Protein AF-A0A2V9KVQ4-F1 (afdb_monomer)

Nearest PDB structures (foldseek):
  5ls9-assembly1_F-2  TM=2.885E-01  e=6.678E+00  Archaeoglobus fulgidus

Secondary structure (DSSP, 8-state):
--SSHHHHT-----SHHHHHHHHHHHHHHHHHHHT--HHHHHHHHHHHHHHHHHHHHHH-HHHHHHHHHHHHHHSPPBP-GGGTT--B-GGGGGHHHHHHHHHHTHHHHTT---HHHHHHHHHHHHHHTTHHHHHHHHHHHHHHHHHHHHHHHHHHHHHHHHHHHH--SS--HHHHHHHHHHHHHHHHHHHHHHHHHHS-----------EEE-SS-EEE---GGGT-HHHHHHHHHHHHHHHHHHHHTT-HHHHT--HHHHHHHHHHHHHHHHHHHHHHHHHHT-TT-GGGS---PPP----TTSGGGS-----------PPPPPP------------------PPPPPP-----------------PPP----

Radius of gyration: 32.42 Å; Cα contacts (8 Å, |Δi|>4): 231; chains: 1; bounding box: 74×85×111 Å

Mean predicted aligned error: 16.64 Å

Solvent-accessible surface area (backbone atoms only — not comparable to full-atom values): 23474 Å² total; per-residue (Å²): 132,82,78,65,64,65,61,68,76,62,70,73,71,75,50,84,62,46,58,53,52,53,52,51,52,51,51,51,53,49,45,67,72,64,71,59,56,69,66,59,51,53,50,50,52,50,49,51,53,51,49,54,48,41,59,49,20,62,78,38,43,51,59,42,51,43,53,40,51,42,36,58,47,59,48,50,54,46,77,45,82,93,73,46,82,60,69,42,47,67,38,61,75,47,43,67,49,53,50,51,40,48,63,76,42,43,78,79,45,70,86,67,79,46,71,68,56,50,51,50,50,54,52,52,51,59,58,52,68,50,46,62,54,32,33,72,75,62,34,64,71,52,19,52,54,52,47,52,54,49,49,60,54,48,48,57,52,51,49,50,52,38,51,66,66,45,63,58,98,65,83,47,76,64,64,66,44,38,55,40,52,48,51,50,32,49,51,52,27,51,52,46,15,53,46,39,59,77,53,71,71,93,66,97,64,76,83,58,84,51,53,48,80,48,102,88,48,79,44,74,58,52,22,37,44,65,68,34,42,66,62,40,42,51,50,38,50,53,55,30,52,54,43,49,51,26,58,75,68,70,43,37,75,74,50,73,47,58,67,70,58,49,50,50,50,35,48,55,31,49,52,54,45,48,57,58,51,52,59,53,55,63,64,72,66,53,89,85,54,80,84,74,58,69,93,69,77,78,76,89,75,77,65,86,86,66,67,81,81,69,86,76,88,87,87,87,82,87,83,83,86,78,87,82,83,86,80,84,85,85,87,87,89,88,85,87,80,92,83,86,88,84,93,83,83,87,83,79,89,82,78,93,78,85,82,90,86,87,81,88,82,90,81,85,84,85,81,86,79,84,86,82,86,91,133

Foldseek 3Di:
DPPPPVVVVPPDPPDPVVVVVVVVVVVVVVCVVVVDDVVVVVVVVVVVVLVVQLVVCLVFVLSLLLCLLLQQLAAAFDDDVVLPQDTHRPSLVCVVSLVVSCVVCVVLVVPDCDPVLVVLVCVLVVLVVCLVVQCVVVNDSSSVVSVVVSVVSVVVSSSVSSCVSNDDPDDDPSNLVSLLSSLVSLLVQLVQLVVCQVPPDPDDHDDDPQWDDDVVDTHGASCTRHVHNVVNLVSLVVSLCVLVVCVVVVVVVSNVDDPVVSVVSNVSSVVSNCRRVVVVVVRVPDPPPPVPPDPPDDDDPDDPVPPPPPDDDDDDDDDDDDDDDDDDDDDDDDDDDDDDDDDDDDDDDDDDDDDDDDDDDDDDDDDDDDDDDDD

pLDDT: mean 71.39, std 21.51, range [29.73, 97.44]

Sequence (375 aa):
MKSRLIVALSQPWSGPGGFLWASALTLGALMVWLAVHPVVLLGLIACIVLGLFAMKSLRQPLLFVTVFLTALILLPPIYWKPIGETPIYVSTLLLPVGLAVLLLRLPDFHSRFDPIARGLIVFLLGTAASLPCGWWLSGAQIGNQTFLRWLMLAQSALIYFLVRGGARRQETRLEQALIPVLVVAAALSAAYGIIDFIWPVPYPHPAADEYIWLRTSIVRRAQGVFYEAGNFSNLCALFLVVAVSAILSRRERLLRMALPWLAAFAATLSVAVCRVRGCLKTYRQTPGNPLSGSARGPGRIPSPLFARTLGLPGEFASRQFGPAPCRSESGVERALGKLDHGSRPPCRPSAVLAPGNRIQNPSVYLALSPAPHHR

Structure (mmCIF, N/CA/C/O backbone):
data_AF-A0A2V9KVQ4-F1
#
_entry.id   AF-A0A2V9KVQ4-F1
#
loop_
_atom_site.group_PDB
_atom_site.id
_atom_site.type_symbol
_atom_site.label_atom_id
_atom_site.label_alt_id
_atom_site.label_comp_id
_atom_site.label_asym_id
_atom_site.label_entity_id
_atom_site.label_seq_id
_atom_site.pdbx_PDB_ins_code
_atom_site.Cartn_x
_atom_site.Cartn_y
_atom_site.Cartn_z
_atom_site.occupancy
_atom_site.B_iso_or_equiv
_atom_site.auth_seq_id
_atom_site.auth_comp_id
_atom_site.auth_asym_id
_atom_site.auth_atom_id
_atom_site.pdbx_PDB_model_num
ATOM 1 N N . MET A 1 1 ? 34.620 -16.270 54.300 1.00 49.78 1 MET A N 1
ATOM 2 C CA . MET A 1 1 ? 35.044 -15.702 52.994 1.00 49.78 1 MET A CA 1
ATOM 3 C C . MET A 1 1 ? 34.384 -16.327 51.752 1.00 49.78 1 MET A C 1
ATOM 5 O O . MET A 1 1 ? 34.446 -15.702 50.706 1.00 49.78 1 MET A O 1
ATOM 9 N N . LYS A 1 2 ? 33.687 -17.478 51.824 1.00 46.25 2 LYS A N 1
ATOM 10 C CA . LYS A 1 2 ? 33.037 -18.114 50.651 1.00 46.25 2 LYS A CA 1
ATOM 11 C C . LYS A 1 2 ? 31.621 -17.613 50.287 1.00 46.25 2 LYS A C 1
ATOM 13 O O . LYS A 1 2 ? 31.109 -18.000 49.247 1.00 46.25 2 LYS A O 1
ATOM 18 N N . SER A 1 3 ? 30.991 -16.737 51.077 1.00 44.56 3 SER A N 1
ATOM 19 C CA . SER A 1 3 ? 29.591 -16.322 50.848 1.00 44.56 3 SER A CA 1
ATOM 20 C C . SER A 1 3 ? 29.399 -15.040 50.026 1.00 44.56 3 SER A C 1
ATOM 22 O O . SER A 1 3 ? 28.280 -14.752 49.620 1.00 44.56 3 SER A O 1
ATOM 24 N N . ARG A 1 4 ? 30.461 -14.273 49.733 1.00 47.12 4 ARG A N 1
ATOM 25 C CA . ARG A 1 4 ? 30.347 -13.024 48.947 1.00 47.12 4 ARG A CA 1
ATOM 26 C C . ARG A 1 4 ? 30.557 -13.206 47.440 1.00 47.12 4 ARG A C 1
ATOM 28 O O . ARG A 1 4 ? 30.192 -12.321 46.679 1.00 47.12 4 ARG A O 1
ATOM 35 N N . LEU A 1 5 ? 31.084 -14.352 47.000 1.00 45.91 5 LEU A N 1
ATOM 36 C CA . LEU A 1 5 ? 31.395 -14.587 45.584 1.00 45.91 5 LEU A CA 1
ATOM 37 C C . LEU A 1 5 ? 30.189 -15.101 44.775 1.00 45.91 5 LEU A C 1
ATOM 39 O O . LEU A 1 5 ? 30.101 -14.852 43.581 1.00 45.91 5 LEU A O 1
ATOM 43 N N . ILE A 1 6 ? 29.220 -15.748 45.433 1.00 48.78 6 ILE A N 1
ATOM 44 C CA . ILE A 1 6 ? 28.008 -16.276 44.779 1.00 48.78 6 ILE A CA 1
ATOM 45 C C . ILE A 1 6 ? 26.962 -15.168 44.564 1.00 48.78 6 ILE A C 1
ATOM 47 O O . ILE A 1 6 ? 26.212 -15.196 43.594 1.00 48.78 6 ILE A O 1
ATOM 51 N N . VAL A 1 7 ? 26.969 -14.124 45.399 1.00 48.62 7 VAL A N 1
ATOM 52 C CA . VAL A 1 7 ? 26.054 -12.979 45.253 1.00 48.62 7 VAL A CA 1
ATOM 53 C C . VAL A 1 7 ? 26.487 -12.048 44.109 1.00 48.62 7 VAL A C 1
ATOM 55 O O . VAL A 1 7 ? 25.633 -11.477 43.433 1.00 48.62 7 VAL A O 1
ATOM 58 N N . ALA A 1 8 ? 27.789 -11.967 43.803 1.00 44.91 8 ALA A N 1
ATOM 59 C CA . ALA A 1 8 ? 28.314 -11.144 42.707 1.00 44.91 8 ALA A CA 1
ATOM 60 C C . ALA A 1 8 ? 28.016 -11.705 41.299 1.00 44.91 8 ALA A C 1
ATOM 62 O O . ALA A 1 8 ? 27.988 -10.944 40.337 1.00 44.91 8 ALA A O 1
ATOM 63 N N . LEU A 1 9 ? 27.731 -13.007 41.179 1.00 45.25 9 LEU A N 1
ATOM 64 C CA . LEU A 1 9 ? 27.369 -13.668 39.914 1.00 45.25 9 LEU A CA 1
ATOM 65 C C . LEU A 1 9 ? 25.856 -13.693 39.636 1.00 45.25 9 LEU A C 1
ATOM 67 O O . LEU A 1 9 ? 25.436 -14.172 38.588 1.00 45.25 9 LEU A O 1
ATOM 71 N N . SER A 1 10 ? 25.042 -13.159 40.554 1.00 46.28 10 SER A N 1
ATOM 72 C CA . SER A 1 10 ? 23.576 -13.108 40.431 1.00 46.28 10 SER A CA 1
ATOM 73 C C . SER A 1 10 ? 23.021 -11.716 40.113 1.00 46.28 10 SER A C 1
ATOM 75 O O . SER A 1 10 ? 21.806 -11.539 40.070 1.00 46.28 10 SER A O 1
ATOM 77 N N . GLN A 1 11 ? 23.890 -10.724 39.877 1.00 46.34 11 GLN A N 1
ATOM 78 C CA . GLN A 1 11 ? 23.467 -9.396 39.432 1.00 46.34 11 GLN A CA 1
ATOM 79 C C . GLN A 1 11 ? 22.823 -9.520 38.041 1.00 46.34 11 GLN A C 1
ATOM 81 O O . GLN A 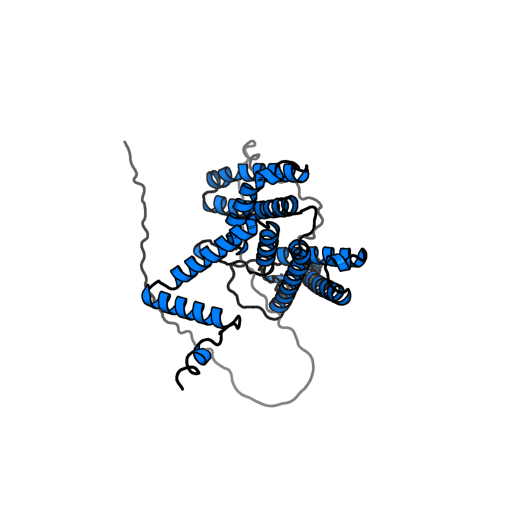1 11 ? 23.506 -9.869 37.074 1.00 46.34 11 GLN A O 1
ATOM 86 N N . PRO A 1 12 ? 21.504 -9.300 37.928 1.00 47.72 12 PRO A N 1
ATOM 87 C CA . PRO A 1 12 ? 20.777 -9.589 36.715 1.00 47.72 12 PRO A CA 1
ATOM 88 C C . PRO A 1 12 ? 21.194 -8.587 35.642 1.00 47.72 12 PRO A C 1
ATOM 90 O O . PRO A 1 12 ? 21.076 -7.374 35.805 1.00 47.72 12 PRO A O 1
ATOM 93 N N . TRP A 1 13 ? 21.630 -9.117 34.506 1.00 48.44 13 TRP A N 1
ATOM 94 C CA . TRP A 1 13 ? 21.654 -8.451 33.204 1.00 48.44 13 TRP A CA 1
ATOM 95 C C . TRP A 1 13 ? 20.207 -8.114 32.761 1.00 48.44 13 TRP A C 1
ATOM 97 O O . TRP A 1 13 ? 19.719 -8.561 31.729 1.00 48.44 13 TRP A O 1
ATOM 107 N N . SER A 1 14 ? 19.470 -7.352 33.574 1.00 49.25 14 SER A N 1
ATOM 108 C CA . SER A 1 14 ? 18.064 -6.969 33.376 1.00 49.25 14 SER A CA 1
ATOM 109 C C . SER A 1 14 ? 17.908 -5.665 32.594 1.00 49.25 14 SER A C 1
ATOM 111 O O . SER A 1 14 ? 16.848 -5.041 32.605 1.00 49.25 14 SER A O 1
ATOM 113 N N . GLY A 1 15 ? 18.946 -5.248 31.869 1.00 54.38 15 GLY A N 1
ATOM 114 C CA . GLY A 1 15 ? 18.770 -4.274 30.806 1.00 54.3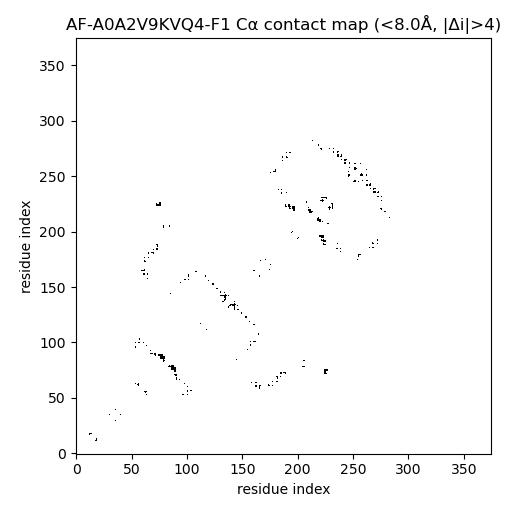8 15 GLY A CA 1
ATOM 115 C C . GLY A 1 15 ? 18.067 -4.951 29.623 1.00 54.38 15 GLY A C 1
ATOM 116 O O . GLY A 1 15 ? 18.520 -6.020 29.209 1.00 54.38 15 GLY A O 1
ATOM 117 N N . PRO A 1 16 ? 17.029 -4.354 29.006 1.00 55.62 16 PRO A N 1
ATOM 118 C CA . PRO A 1 16 ? 16.403 -4.889 27.788 1.00 55.62 16 PRO A CA 1
ATOM 119 C C . PRO A 1 16 ? 17.400 -5.143 26.635 1.00 55.62 16 PRO A C 1
ATOM 121 O O . PRO A 1 16 ? 17.091 -5.888 25.711 1.00 55.62 16 PRO A O 1
ATOM 124 N N . GLY A 1 17 ? 18.622 -4.596 26.710 1.00 55.94 17 GLY A N 1
ATOM 125 C CA . GLY A 1 17 ? 19.726 -4.913 25.803 1.00 55.94 17 GLY A CA 1
ATOM 126 C C . GLY A 1 17 ? 20.383 -6.286 26.020 1.00 55.94 17 GLY A C 1
ATOM 127 O O . GLY A 1 17 ? 20.779 -6.911 25.043 1.00 55.94 17 GLY A O 1
ATOM 128 N N . GLY A 1 18 ? 20.473 -6.804 27.251 1.00 64.06 18 GLY A N 1
ATOM 129 C CA . GLY A 1 18 ? 21.189 -8.060 27.541 1.00 64.06 18 GLY A CA 1
ATOM 130 C C . GLY A 1 18 ? 20.525 -9.287 26.910 1.00 64.06 18 GLY A C 1
ATOM 131 O O . GLY A 1 18 ? 21.197 -10.157 26.357 1.00 64.06 18 GLY A O 1
ATOM 132 N N . PHE A 1 19 ? 19.189 -9.307 26.899 1.00 67.44 19 PHE A N 1
ATOM 133 C CA . PHE A 1 19 ? 18.411 -10.371 26.260 1.00 67.44 19 PHE A CA 1
ATOM 134 C C . PHE A 1 19 ? 18.550 -10.353 24.728 1.00 67.44 19 PHE A C 1
ATOM 136 O O . PHE A 1 19 ? 18.588 -11.404 24.087 1.00 67.44 19 PHE A O 1
ATOM 143 N N . LEU A 1 20 ? 18.685 -9.164 24.130 1.00 71.44 20 LEU A N 1
ATOM 144 C CA . LEU A 1 20 ? 18.910 -9.005 22.690 1.00 71.44 20 LEU A CA 1
ATOM 145 C C . LEU A 1 20 ? 20.306 -9.495 22.279 1.00 71.44 20 LEU A C 1
ATOM 147 O O . LEU A 1 20 ? 20.434 -10.184 21.273 1.00 71.44 20 LEU A O 1
ATOM 151 N N . TRP A 1 21 ? 21.336 -9.229 23.084 1.00 68.00 21 TRP A N 1
ATOM 152 C CA . TRP A 1 21 ? 22.690 -9.726 22.812 1.00 68.00 21 TRP A CA 1
ATOM 153 C C . TRP A 1 21 ? 22.815 -11.241 23.006 1.00 68.00 21 TRP A C 1
ATOM 155 O O . TRP A 1 21 ? 23.401 -11.917 22.164 1.00 68.00 21 TRP A O 1
ATOM 165 N N . ALA A 1 22 ? 22.214 -11.799 24.061 1.00 75.69 22 ALA A N 1
ATOM 166 C CA . ALA A 1 22 ? 22.222 -13.243 24.295 1.00 75.69 22 ALA A CA 1
ATOM 167 C C . ALA A 1 22 ? 21.444 -14.013 23.210 1.00 75.69 22 ALA A C 1
ATOM 169 O O . ALA A 1 22 ? 21.907 -15.049 22.728 1.00 75.69 22 ALA A O 1
ATOM 170 N N . SER A 1 23 ? 20.295 -13.490 22.766 1.00 75.38 23 SER A N 1
ATOM 171 C CA . SER A 1 23 ? 19.543 -14.076 21.647 1.00 75.38 23 SER A CA 1
ATOM 172 C C . SER A 1 23 ? 20.290 -13.943 20.317 1.00 75.38 23 SER A C 1
ATOM 174 O O . SER A 1 23 ? 20.325 -14.906 19.559 1.00 75.38 23 SER A O 1
ATOM 176 N N . ALA A 1 24 ? 20.967 -12.820 20.054 1.00 77.19 24 ALA A N 1
ATOM 177 C CA . ALA A 1 24 ? 21.788 -12.649 18.853 1.00 77.19 24 ALA A CA 1
ATOM 178 C C . ALA A 1 24 ? 22.990 -13.611 18.812 1.00 77.19 24 ALA A C 1
ATOM 180 O O . ALA A 1 24 ? 23.258 -14.213 17.773 1.00 77.19 24 ALA A O 1
ATOM 181 N N . LEU A 1 25 ? 23.686 -13.807 19.938 1.00 80.75 25 LEU A N 1
ATOM 182 C CA . LEU A 1 25 ? 24.831 -14.721 20.029 1.00 80.75 25 LEU A CA 1
ATOM 183 C C . LEU A 1 25 ? 24.414 -16.192 19.925 1.00 80.75 25 LEU A C 1
ATOM 185 O O . LEU A 1 25 ? 25.089 -16.974 19.259 1.00 80.75 25 LEU A O 1
ATOM 189 N N . THR A 1 26 ? 23.283 -16.568 20.526 1.00 77.56 26 THR A N 1
ATOM 190 C CA . THR A 1 26 ? 22.745 -17.934 20.407 1.00 77.56 26 THR A CA 1
ATOM 191 C C . THR A 1 26 ? 22.243 -18.229 18.994 1.00 77.56 26 THR A C 1
ATOM 193 O O . THR A 1 26 ? 22.525 -19.306 18.474 1.00 77.56 26 THR A O 1
ATOM 196 N N . LEU A 1 27 ? 21.601 -17.266 18.318 1.00 72.88 27 LEU A N 1
ATOM 197 C CA . LEU A 1 27 ? 21.256 -17.376 16.893 1.00 72.88 27 LEU A CA 1
ATOM 198 C C . LEU A 1 27 ? 22.500 -17.452 16.000 1.00 72.88 27 LEU A C 1
ATOM 200 O O . LEU A 1 27 ? 22.523 -18.253 15.070 1.00 72.88 27 LEU A O 1
ATOM 204 N N . GLY A 1 28 ? 23.537 -16.662 16.289 1.00 72.50 28 GLY A N 1
ATOM 205 C CA . GLY A 1 28 ? 24.810 -16.696 15.563 1.00 72.50 28 GLY A CA 1
ATOM 206 C C . GLY A 1 28 ? 25.548 -18.029 15.715 1.00 72.50 28 GLY A C 1
ATOM 207 O O . GLY A 1 28 ? 26.045 -18.574 14.734 1.00 72.50 28 GLY A O 1
ATOM 208 N N . ALA A 1 29 ? 25.562 -18.608 16.916 1.00 75.94 29 ALA A N 1
ATOM 209 C CA . ALA A 1 29 ? 26.147 -19.928 17.153 1.00 75.94 29 ALA A CA 1
ATOM 210 C C . ALA A 1 29 ? 25.335 -21.048 16.478 1.00 75.94 29 ALA A C 1
ATOM 212 O O . ALA A 1 29 ? 25.909 -21.942 15.858 1.00 75.94 29 ALA A O 1
ATOM 213 N N . LEU A 1 30 ? 24.000 -20.961 16.524 1.00 73.69 30 LEU A N 1
ATOM 214 C CA . LEU A 1 30 ? 23.097 -21.889 15.837 1.00 73.69 30 LEU A CA 1
ATOM 215 C C . LEU A 1 30 ? 23.265 -21.814 14.305 1.00 73.69 30 LEU A C 1
ATOM 217 O O . LEU A 1 30 ? 23.238 -22.842 13.632 1.00 73.69 30 LEU A O 1
ATOM 221 N N . MET A 1 31 ? 23.504 -20.616 13.758 1.00 64.31 31 MET A N 1
ATOM 222 C CA . MET A 1 31 ? 23.817 -20.390 12.339 1.00 64.31 31 MET A CA 1
ATOM 223 C C . MET A 1 31 ? 25.072 -21.121 11.881 1.00 64.31 31 MET A C 1
ATOM 225 O O . MET A 1 31 ? 25.051 -21.793 10.851 1.00 64.31 31 MET A O 1
ATOM 229 N N . VAL A 1 32 ? 26.152 -20.998 12.654 1.00 72.69 32 VAL A N 1
ATOM 230 C CA . VAL A 1 32 ? 27.421 -21.670 12.352 1.00 72.69 32 VAL A CA 1
ATOM 231 C C . VAL A 1 32 ? 27.260 -23.186 12.462 1.00 72.69 32 VAL A C 1
ATOM 233 O O . VAL A 1 32 ? 27.808 -23.920 11.644 1.00 72.69 32 VAL A O 1
ATOM 236 N N . TRP A 1 33 ? 26.471 -23.658 13.429 1.00 74.38 33 TRP A N 1
ATOM 237 C CA . TRP A 1 33 ? 26.301 -25.085 13.689 1.00 74.38 33 TRP A CA 1
ATOM 238 C C . TRP A 1 33 ? 25.444 -25.811 12.641 1.00 74.38 33 TRP A C 1
ATOM 240 O O . TRP A 1 33 ? 25.765 -26.936 12.272 1.00 74.38 33 TRP A O 1
ATOM 250 N N . LEU A 1 34 ? 24.381 -25.182 12.124 1.00 75.06 34 LEU A N 1
ATOM 251 C CA . LEU A 1 34 ? 23.491 -25.825 11.145 1.00 75.06 34 LEU A CA 1
ATOM 252 C C . LEU A 1 34 ? 23.923 -25.657 9.674 1.00 75.06 34 LEU A C 1
ATOM 254 O O . LEU A 1 34 ? 23.226 -26.164 8.797 1.00 75.06 34 LEU A O 1
ATOM 258 N N . ALA A 1 35 ? 25.023 -24.947 9.380 1.00 77.50 35 ALA A N 1
ATOM 259 C CA . ALA A 1 35 ? 25.489 -24.666 8.011 1.00 77.50 35 ALA A CA 1
ATOM 260 C C . ALA A 1 35 ? 24.363 -24.182 7.065 1.00 77.50 35 ALA A C 1
ATOM 262 O O . ALA A 1 35 ? 24.358 -24.454 5.862 1.00 77.50 35 ALA A O 1
ATOM 263 N N . VAL A 1 36 ? 23.366 -23.483 7.620 1.00 75.12 36 VAL A N 1
ATOM 264 C CA . VAL A 1 36 ? 22.185 -23.050 6.872 1.00 75.12 36 VAL A CA 1
ATOM 265 C C . VAL A 1 36 ? 22.593 -21.899 5.975 1.00 75.12 36 VAL A C 1
ATOM 267 O O . VAL A 1 36 ? 23.135 -20.898 6.442 1.00 75.12 36 VAL A O 1
ATOM 270 N N . HIS A 1 37 ? 22.292 -22.013 4.684 1.00 82.12 37 HIS A N 1
ATOM 271 C CA . HIS A 1 37 ? 22.496 -20.916 3.748 1.00 82.12 37 HIS A CA 1
ATOM 272 C C . HIS A 1 37 ? 21.790 -19.653 4.290 1.00 82.12 37 HIS A C 1
ATOM 274 O O . HIS A 1 37 ? 20.609 -19.738 4.641 1.00 82.12 37 HIS A O 1
ATOM 280 N N . PRO A 1 38 ? 22.437 -18.472 4.333 1.00 82.94 38 PRO A N 1
ATOM 281 C CA . PRO A 1 38 ? 21.873 -17.267 4.963 1.00 82.94 38 PRO A CA 1
ATOM 282 C C . PRO A 1 38 ? 20.494 -16.870 4.407 1.00 82.94 38 PRO A C 1
ATOM 284 O O . PRO A 1 38 ? 19.666 -16.298 5.113 1.00 82.94 38 PRO A O 1
ATOM 287 N N . VAL A 1 39 ? 20.214 -17.234 3.153 1.00 83.31 39 VAL A N 1
ATOM 288 C CA . VAL A 1 39 ? 18.918 -17.040 2.488 1.00 83.31 39 VAL A CA 1
ATOM 289 C C . VAL A 1 39 ? 17.802 -17.851 3.153 1.00 83.31 39 VAL A C 1
ATOM 291 O O . VAL A 1 39 ? 16.704 -17.336 3.345 1.00 83.31 39 VAL A O 1
ATOM 294 N N . VAL A 1 40 ? 18.074 -19.098 3.541 1.00 84.56 40 VAL A N 1
ATOM 295 C CA . VAL A 1 40 ? 17.091 -19.966 4.205 1.00 84.56 40 VAL A CA 1
ATOM 296 C C . VAL A 1 40 ? 16.789 -19.446 5.609 1.00 84.56 40 VAL A C 1
ATOM 298 O O . VAL A 1 40 ? 15.622 -19.410 5.997 1.00 84.56 40 VAL A O 1
ATOM 301 N N . LEU A 1 41 ? 17.799 -18.953 6.342 1.00 82.81 41 LEU A N 1
ATOM 302 C CA . LEU A 1 41 ? 17.559 -18.286 7.626 1.00 82.81 41 LEU A CA 1
ATOM 303 C C . LEU A 1 41 ? 16.665 -17.056 7.452 1.00 82.81 41 LEU A C 1
ATOM 305 O O . LEU A 1 41 ? 15.677 -16.919 8.168 1.00 82.81 41 LEU A O 1
ATOM 309 N N . LEU A 1 42 ? 17.011 -16.157 6.526 1.00 86.25 42 LEU A N 1
ATOM 310 C CA . LEU A 1 42 ? 16.220 -14.950 6.271 1.00 86.25 42 LEU A CA 1
ATOM 311 C C . LEU A 1 42 ? 14.779 -15.306 5.898 1.00 86.25 42 LEU A C 1
ATOM 313 O O . LEU A 1 42 ? 13.849 -14.682 6.405 1.00 86.25 42 LEU A O 1
ATOM 317 N N . GLY A 1 43 ? 14.591 -16.348 5.084 1.00 87.62 43 GLY A N 1
ATOM 318 C CA . GLY A 1 43 ? 13.275 -16.889 4.755 1.00 87.62 43 GLY A CA 1
ATOM 319 C C . GLY A 1 43 ? 12.517 -17.387 5.986 1.00 87.62 43 GLY A C 1
ATOM 320 O O . GLY A 1 43 ? 11.347 -17.052 6.159 1.00 87.62 43 GLY A O 1
ATOM 321 N N . LEU A 1 44 ? 13.178 -18.127 6.877 1.00 86.94 44 LEU A N 1
ATOM 322 C CA . LEU A 1 44 ? 12.570 -18.659 8.098 1.00 86.94 44 LEU A CA 1
ATOM 323 C C . LEU A 1 44 ? 12.217 -17.546 9.094 1.00 86.94 44 LEU A C 1
ATOM 325 O O . LEU A 1 44 ? 11.104 -17.530 9.618 1.00 86.94 44 LEU A O 1
ATOM 329 N N . ILE A 1 45 ? 13.108 -16.571 9.297 1.00 88.31 45 ILE A N 1
ATOM 330 C CA . ILE A 1 45 ? 12.831 -15.377 10.111 1.00 88.31 45 ILE A CA 1
ATOM 331 C C . ILE A 1 45 ? 11.649 -14.606 9.522 1.00 88.31 45 ILE A C 1
ATOM 333 O O . ILE A 1 45 ? 10.721 -14.267 10.255 1.00 88.31 45 ILE A O 1
ATOM 337 N N . ALA A 1 46 ? 11.638 -14.370 8.208 1.00 87.19 46 ALA A N 1
ATOM 338 C CA . ALA A 1 46 ? 10.536 -13.688 7.537 1.00 87.19 46 ALA A CA 1
ATOM 339 C C . ALA A 1 46 ? 9.211 -14.445 7.720 1.00 87.19 46 ALA A C 1
ATOM 341 O O . ALA A 1 46 ? 8.201 -13.820 8.036 1.00 87.19 46 ALA A O 1
ATOM 342 N N . CYS A 1 47 ? 9.216 -15.778 7.612 1.00 87.69 47 CYS A N 1
ATOM 343 C CA . CYS A 1 47 ? 8.036 -16.610 7.853 1.00 87.69 47 CYS A CA 1
ATOM 344 C C . CYS A 1 47 ? 7.546 -16.516 9.303 1.00 87.69 47 CYS A C 1
ATOM 346 O O . CYS A 1 47 ? 6.347 -16.349 9.525 1.00 87.69 47 CYS A O 1
ATOM 348 N N . ILE A 1 48 ? 8.446 -16.570 10.293 1.00 88.75 48 ILE A N 1
ATOM 349 C CA . ILE A 1 48 ? 8.085 -16.421 11.712 1.00 88.75 48 ILE A CA 1
ATOM 350 C C . ILE A 1 48 ? 7.496 -15.032 11.966 1.00 88.75 48 ILE A C 1
ATOM 352 O O . ILE A 1 48 ? 6.430 -14.915 12.571 1.00 88.75 48 ILE A O 1
ATOM 356 N N . VAL A 1 49 ? 8.153 -13.974 11.485 1.00 91.56 49 VAL A N 1
ATOM 357 C CA . VAL A 1 49 ? 7.685 -12.590 11.649 1.00 91.56 49 VAL A CA 1
ATOM 358 C C . VAL A 1 49 ? 6.321 -12.402 10.987 1.00 91.56 49 VAL A C 1
ATOM 360 O O . VAL A 1 49 ? 5.416 -11.848 11.614 1.00 91.56 49 VAL A O 1
ATOM 363 N N . LEU A 1 50 ? 6.138 -12.909 9.766 1.00 89.69 50 LEU A N 1
ATOM 364 C CA . LEU A 1 50 ? 4.869 -12.839 9.044 1.00 89.69 50 LEU A CA 1
ATOM 365 C C . LEU A 1 50 ? 3.772 -13.653 9.744 1.00 89.69 50 LEU A C 1
ATOM 367 O O . LEU A 1 50 ? 2.640 -13.186 9.839 1.00 89.69 50 LEU A O 1
ATOM 371 N N . GLY A 1 51 ? 4.102 -14.822 10.298 1.00 89.62 51 GLY A N 1
ATOM 372 C CA . GLY A 1 51 ? 3.184 -15.649 11.082 1.00 89.62 51 GLY A CA 1
ATOM 373 C C . GLY A 1 51 ? 2.738 -14.962 12.375 1.00 89.62 51 GLY A C 1
ATOM 374 O O . GLY A 1 51 ? 1.543 -14.877 12.658 1.00 89.62 51 GLY A O 1
ATOM 375 N N . LEU A 1 52 ? 3.674 -14.381 13.134 1.00 92.25 52 LEU A N 1
ATOM 376 C CA . LEU A 1 52 ? 3.362 -13.590 14.331 1.00 92.25 52 LEU A CA 1
ATOM 377 C C . LEU A 1 52 ? 2.525 -12.352 13.987 1.00 92.25 52 LEU A C 1
ATOM 379 O O . LEU A 1 52 ? 1.582 -12.014 14.710 1.00 92.25 52 LEU A O 1
ATOM 383 N N . PHE A 1 53 ? 2.842 -11.691 12.874 1.00 93.50 53 PHE A N 1
ATOM 384 C CA . PHE A 1 53 ? 2.072 -10.569 12.351 1.00 93.50 53 PHE A CA 1
ATOM 385 C C . PHE A 1 53 ? 0.652 -10.987 11.954 1.00 93.50 53 PHE A C 1
ATOM 387 O O . PHE A 1 53 ? -0.301 -10.300 12.327 1.00 93.50 53 PHE A O 1
ATOM 394 N N . ALA A 1 54 ? 0.482 -12.125 11.279 1.00 91.50 54 ALA A N 1
ATOM 395 C CA . ALA A 1 54 ? -0.822 -12.674 10.918 1.00 91.50 54 ALA A CA 1
ATOM 396 C C . ALA A 1 54 ? -1.656 -12.999 12.164 1.00 91.50 54 ALA A C 1
ATOM 398 O O . ALA A 1 54 ? -2.804 -12.567 12.273 1.00 91.50 54 ALA A O 1
ATOM 399 N N . MET A 1 55 ? -1.056 -13.652 13.162 1.00 91.50 55 MET A N 1
ATOM 400 C CA . MET A 1 55 ? -1.718 -13.960 14.434 1.00 91.50 55 MET A CA 1
ATOM 401 C C . MET A 1 55 ? -2.160 -12.700 15.188 1.00 91.50 55 MET A C 1
ATOM 403 O O . MET A 1 55 ? -3.274 -12.644 15.717 1.00 91.50 55 MET A O 1
ATOM 407 N N . LYS A 1 56 ? -1.324 -11.653 15.217 1.00 91.56 56 LYS A N 1
ATOM 408 C CA . LYS A 1 56 ? -1.716 -10.352 15.786 1.00 91.56 56 LYS A CA 1
ATOM 409 C C . LYS A 1 56 ? -2.815 -9.676 14.963 1.00 91.56 56 LYS A C 1
ATOM 411 O O . LYS A 1 56 ? -3.767 -9.157 15.545 1.00 91.56 56 LYS A O 1
ATOM 416 N N . SER A 1 57 ? -2.727 -9.740 13.638 1.00 92.62 57 SER A N 1
ATOM 417 C CA . SER A 1 57 ? -3.708 -9.170 12.709 1.00 92.62 57 SER A CA 1
ATOM 418 C C . SER A 1 57 ? -5.087 -9.824 12.829 1.00 92.62 57 SER A C 1
ATOM 420 O O . SER A 1 57 ? -6.099 -9.134 12.750 1.00 92.62 57 SER A O 1
ATOM 422 N N . LEU A 1 58 ? -5.158 -11.127 13.127 1.00 90.38 58 LEU A N 1
ATOM 423 C CA . LEU A 1 58 ? -6.426 -11.819 13.404 1.00 90.38 58 LEU A CA 1
ATOM 424 C C . LEU A 1 58 ? -7.136 -11.268 14.647 1.00 90.38 58 LEU A C 1
ATOM 426 O O . LEU A 1 58 ? -8.364 -11.133 14.680 1.00 90.38 58 LEU A O 1
ATOM 430 N N . ARG A 1 59 ? -6.370 -10.896 15.680 1.00 89.31 59 ARG A N 1
ATOM 431 C CA . ARG A 1 59 ? -6.914 -10.258 16.890 1.00 89.31 59 ARG A CA 1
ATOM 432 C C . ARG A 1 59 ? -7.275 -8.792 16.642 1.00 89.31 59 ARG A C 1
ATOM 434 O O . ARG A 1 59 ? -8.272 -8.310 17.185 1.00 89.31 59 ARG A O 1
ATOM 441 N N . GLN A 1 60 ? -6.494 -8.099 15.816 1.00 89.75 60 GLN A N 1
ATOM 442 C CA . GLN A 1 60 ? -6.606 -6.665 15.545 1.00 89.75 60 GLN A CA 1
ATOM 443 C C . GLN A 1 60 ? -6.501 -6.393 14.030 1.00 89.75 60 GLN A C 1
ATOM 445 O O . GLN A 1 60 ? -5.417 -6.075 13.546 1.00 89.75 60 GLN A O 1
ATOM 450 N N . PRO A 1 61 ? -7.606 -6.467 13.263 1.00 90.31 61 PRO A N 1
ATOM 451 C CA . PRO A 1 61 ? -7.566 -6.322 11.802 1.00 90.31 61 PRO A CA 1
ATOM 452 C C . PRO A 1 61 ? -7.095 -4.932 11.360 1.00 90.31 61 PRO A C 1
ATOM 454 O O . PRO A 1 61 ? -6.486 -4.783 10.306 1.00 90.31 61 PRO A O 1
ATOM 457 N N . LEU A 1 62 ? -7.300 -3.906 12.190 1.00 90.31 62 LEU A N 1
ATOM 458 C CA . LEU A 1 62 ? -6.800 -2.564 11.908 1.00 90.31 62 LEU A CA 1
ATOM 459 C C . LEU A 1 62 ? -5.269 -2.484 11.937 1.00 90.31 62 LEU A C 1
ATOM 461 O O . LEU A 1 62 ? -4.720 -1.658 11.222 1.00 90.31 62 LEU A O 1
ATOM 465 N N . LEU A 1 63 ? -4.577 -3.365 12.674 1.00 91.56 63 LEU A N 1
ATOM 466 C CA . LEU A 1 63 ? -3.114 -3.468 12.616 1.00 91.56 63 LEU A CA 1
ATOM 467 C C . LEU A 1 63 ? -2.642 -3.966 11.244 1.00 91.56 63 LEU A C 1
ATOM 469 O O . LEU A 1 63 ? -1.607 -3.529 10.750 1.00 91.56 63 LEU A O 1
ATOM 473 N N . PHE A 1 64 ? -3.406 -4.855 10.606 1.00 94.06 64 PHE A N 1
ATOM 474 C CA . PHE A 1 64 ? -3.120 -5.238 9.229 1.00 94.06 64 PHE A CA 1
ATOM 475 C C . PHE A 1 64 ? -3.286 -4.042 8.297 1.00 94.06 64 PHE A C 1
ATOM 477 O O . PHE A 1 64 ? -2.391 -3.754 7.512 1.00 94.06 64 PHE A O 1
ATOM 484 N N . VAL A 1 65 ? -4.407 -3.323 8.410 1.00 93.50 65 VAL A N 1
ATOM 485 C CA . VAL A 1 65 ? -4.701 -2.170 7.550 1.00 93.50 65 VAL A CA 1
ATOM 486 C C . VAL A 1 65 ? -3.656 -1.066 7.710 1.00 93.50 65 VAL A C 1
ATOM 488 O O . VAL A 1 65 ? -3.203 -0.534 6.698 1.00 93.50 65 VAL A O 1
ATOM 491 N N . THR A 1 66 ? -3.245 -0.739 8.943 1.00 93.25 66 THR A N 1
ATOM 492 C CA . THR A 1 66 ? -2.185 0.252 9.194 1.00 93.25 66 THR A CA 1
ATOM 493 C C . THR A 1 66 ? -0.908 -0.155 8.472 1.00 93.25 66 THR A C 1
ATOM 495 O O . THR A 1 66 ? -0.408 0.603 7.650 1.00 93.25 66 THR A O 1
ATOM 498 N N . VAL A 1 67 ? -0.405 -1.364 8.729 1.00 94.44 67 VAL A N 1
ATOM 499 C CA . VAL A 1 67 ? 0.863 -1.841 8.166 1.00 94.44 67 VAL A CA 1
ATOM 500 C C . VAL A 1 67 ? 0.777 -1.977 6.651 1.00 94.44 67 VAL A C 1
ATOM 502 O O . VAL A 1 67 ? 1.709 -1.576 5.962 1.00 94.44 67 VAL A O 1
ATOM 505 N N . PHE A 1 68 ? -0.343 -2.466 6.121 1.00 94.75 68 PHE A N 1
ATOM 506 C CA . PHE A 1 68 ? -0.573 -2.591 4.685 1.00 94.75 68 PHE A CA 1
ATOM 507 C C . PHE A 1 68 ? -0.532 -1.229 3.984 1.00 94.75 68 PHE A C 1
ATOM 509 O O . PHE A 1 68 ? 0.196 -1.064 3.007 1.00 94.75 68 PHE A O 1
ATOM 516 N N . LEU A 1 69 ? -1.278 -0.242 4.489 1.00 93.69 69 LEU A N 1
ATOM 517 C CA . LEU A 1 69 ? -1.321 1.100 3.906 1.00 93.69 69 LEU A CA 1
ATOM 518 C C . LEU A 1 69 ? 0.002 1.841 4.091 1.00 93.69 69 LEU A C 1
ATOM 520 O O . LEU A 1 69 ? 0.485 2.467 3.156 1.00 93.69 69 LEU A O 1
ATOM 524 N N . THR A 1 70 ? 0.629 1.745 5.262 1.00 94.62 70 THR A N 1
ATOM 525 C CA . THR A 1 70 ? 1.956 2.326 5.491 1.00 94.62 70 THR A CA 1
ATOM 526 C C . THR A 1 70 ? 2.988 1.712 4.550 1.00 94.62 70 THR A C 1
ATOM 528 O O . THR A 1 70 ? 3.769 2.453 3.957 1.00 94.62 70 THR A O 1
ATOM 531 N N . ALA A 1 71 ? 2.958 0.391 4.351 1.00 93.56 71 ALA A N 1
ATOM 532 C CA . ALA A 1 71 ? 3.836 -0.281 3.403 1.00 93.56 71 ALA A CA 1
ATOM 533 C C . ALA A 1 71 ? 3.584 0.191 1.966 1.00 93.56 71 ALA A C 1
ATOM 535 O O . ALA A 1 71 ? 4.531 0.484 1.246 1.00 93.56 71 ALA A O 1
ATOM 536 N N . LEU A 1 72 ? 2.315 0.326 1.575 1.00 91.12 72 LEU A N 1
ATOM 537 C CA . LEU A 1 72 ? 1.920 0.835 0.262 1.00 91.12 72 LEU A CA 1
ATOM 538 C C . LEU A 1 72 ? 2.388 2.283 0.023 1.00 91.12 72 LEU A C 1
ATOM 540 O O . LEU A 1 72 ? 2.710 2.633 -1.104 1.00 91.12 72 LEU A O 1
ATOM 544 N N . ILE A 1 73 ? 2.411 3.123 1.063 1.00 91.88 73 ILE A N 1
ATOM 545 C CA . ILE A 1 73 ? 2.774 4.548 0.966 1.00 91.88 73 ILE A CA 1
ATOM 546 C C . ILE A 1 73 ? 4.290 4.773 0.978 1.00 91.88 73 ILE A C 1
ATOM 548 O O . ILE A 1 73 ? 4.782 5.682 0.302 1.00 91.88 73 ILE A O 1
ATOM 552 N N . LEU A 1 74 ? 5.015 4.003 1.795 1.00 92.75 74 LEU A N 1
ATOM 553 C CA . LEU A 1 74 ? 6.438 4.222 2.065 1.00 92.75 74 LEU A CA 1
ATOM 554 C C . LEU A 1 74 ? 7.368 3.351 1.232 1.00 92.75 74 LEU A C 1
ATOM 556 O O . LEU A 1 74 ? 8.492 3.781 0.980 1.00 92.75 74 LEU A O 1
ATOM 560 N N . LEU A 1 75 ? 6.955 2.139 0.848 1.00 90.69 75 LEU A N 1
ATOM 561 C CA . LEU A 1 75 ? 7.844 1.248 0.113 1.00 90.69 75 LEU A CA 1
ATOM 562 C C . LEU A 1 75 ? 7.669 1.404 -1.396 1.00 90.69 75 LEU A C 1
ATOM 564 O O . LEU A 1 75 ? 6.544 1.305 -1.895 1.00 90.69 75 LEU A O 1
ATOM 568 N N . PRO A 1 76 ? 8.781 1.582 -2.129 1.00 86.25 76 PRO A N 1
ATOM 569 C CA . PRO A 1 76 ? 8.738 1.594 -3.576 1.00 86.25 76 PRO A CA 1
ATOM 570 C C . PRO A 1 76 ? 8.303 0.233 -4.135 1.00 86.25 76 PRO A C 1
ATOM 572 O O . PRO A 1 76 ? 8.579 -0.808 -3.524 1.00 86.25 76 PRO A O 1
ATOM 575 N N . PRO A 1 77 ? 7.653 0.204 -5.311 1.00 85.81 77 PRO A N 1
ATOM 576 C CA . PRO A 1 77 ? 7.445 -1.036 -6.034 1.00 85.81 77 PRO A CA 1
ATOM 577 C C . PRO A 1 77 ? 8.786 -1.634 -6.470 1.00 85.81 77 PRO A C 1
ATOM 579 O O . PRO A 1 77 ? 9.728 -0.928 -6.830 1.00 85.81 77 PRO A O 1
ATOM 582 N N . ILE A 1 78 ? 8.854 -2.961 -6.456 1.00 85.56 78 ILE A N 1
ATOM 583 C CA . ILE A 1 78 ? 10.025 -3.727 -6.872 1.00 85.56 78 ILE A CA 1
ATOM 584 C C . ILE A 1 78 ? 9.811 -4.179 -8.316 1.00 85.56 78 ILE A C 1
ATOM 586 O O . ILE A 1 78 ? 8.790 -4.790 -8.641 1.00 85.56 78 ILE A O 1
ATOM 590 N N . TYR A 1 79 ? 10.795 -3.910 -9.172 1.00 79.62 79 TYR A N 1
ATOM 591 C CA . TYR A 1 79 ? 10.821 -4.378 -10.555 1.00 79.62 79 TYR A CA 1
ATOM 592 C C . TYR A 1 79 ? 11.708 -5.614 -10.665 1.00 79.62 79 TYR A C 1
ATOM 594 O O . TYR A 1 79 ? 12.909 -5.561 -10.397 1.00 79.62 79 TYR A O 1
ATOM 602 N N . TRP A 1 80 ? 11.119 -6.741 -11.062 1.00 79.25 80 TRP A N 1
ATOM 603 C CA . TRP A 1 80 ? 11.838 -8.005 -11.193 1.00 79.25 80 TRP A CA 1
ATOM 604 C C . TRP A 1 80 ? 11.943 -8.395 -12.671 1.00 79.25 80 TRP A C 1
ATOM 606 O O . TRP A 1 80 ? 10.934 -8.678 -13.310 1.00 79.25 80 TRP A O 1
ATOM 616 N N . LYS A 1 81 ? 13.175 -8.449 -13.205 1.00 79.19 81 LYS A N 1
ATOM 617 C CA . LYS A 1 81 ? 13.476 -8.716 -14.632 1.00 79.19 81 LYS A CA 1
ATOM 618 C C . LYS A 1 81 ? 12.658 -9.852 -15.294 1.00 79.19 81 LYS A C 1
ATOM 620 O O . LYS A 1 81 ? 12.223 -9.645 -16.421 1.00 79.19 81 LYS A O 1
ATOM 625 N N . PRO A 1 82 ? 12.416 -11.021 -14.661 1.00 77.25 82 PRO A N 1
ATOM 626 C CA . PRO A 1 82 ? 11.665 -12.123 -15.270 1.00 77.25 82 PRO A CA 1
ATOM 627 C C . PRO A 1 82 ? 10.160 -11.868 -15.404 1.00 77.25 82 PRO A C 1
ATOM 629 O O . PRO A 1 82 ? 9.511 -12.504 -16.224 1.00 77.25 82 PRO A O 1
ATOM 632 N N . ILE A 1 83 ? 9.593 -10.977 -14.584 1.00 69.31 83 ILE A N 1
ATOM 633 C CA . ILE A 1 83 ? 8.143 -10.718 -14.515 1.00 69.31 83 ILE A CA 1
ATOM 634 C C . ILE A 1 83 ? 7.742 -9.591 -15.493 1.00 69.31 83 ILE A C 1
ATOM 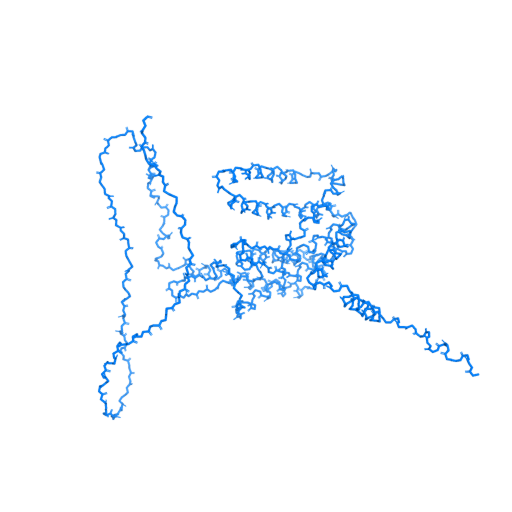636 O O . ILE A 1 83 ? 6.563 -9.334 -15.726 1.00 69.31 83 ILE A O 1
ATOM 640 N N . GLY A 1 84 ? 8.731 -8.979 -16.151 1.00 72.56 84 GLY A N 1
ATOM 641 C CA . GLY A 1 84 ? 8.546 -7.907 -17.119 1.00 72.56 84 GLY A CA 1
ATOM 642 C C . GLY A 1 84 ? 8.415 -6.542 -16.447 1.00 72.56 84 GLY A C 1
ATOM 643 O O . GLY A 1 84 ? 8.990 -6.288 -15.391 1.00 72.56 84 GLY A O 1
ATOM 644 N N . GLU A 1 85 ? 7.665 -5.647 -17.083 1.00 75.69 85 GLU A N 1
ATOM 645 C CA . GLU A 1 85 ? 7.543 -4.239 -16.678 1.00 75.69 85 GLU A CA 1
ATOM 646 C C . GLU A 1 85 ? 6.531 -4.006 -15.546 1.00 75.69 85 GLU A C 1
ATOM 648 O O . GLU A 1 85 ? 6.347 -2.879 -15.092 1.00 75.69 85 GLU A O 1
ATOM 653 N N . THR A 1 86 ? 5.846 -5.051 -15.073 1.00 75.38 86 THR A N 1
ATOM 654 C CA . THR A 1 86 ? 4.807 -4.897 -14.052 1.00 75.38 86 THR A CA 1
ATOM 655 C C . THR A 1 86 ? 5.419 -4.698 -12.660 1.00 75.38 86 THR A C 1
ATOM 657 O O . THR A 1 86 ? 6.152 -5.580 -12.200 1.00 75.38 86 THR A O 1
ATOM 660 N N . PRO A 1 87 ? 5.091 -3.602 -11.954 1.00 79.88 87 PRO A N 1
ATOM 661 C CA . PRO A 1 87 ? 5.592 -3.357 -10.607 1.00 79.88 87 PRO A CA 1
ATOM 662 C C . PRO A 1 87 ? 4.982 -4.334 -9.596 1.00 79.88 87 PRO A C 1
ATOM 664 O O . PRO A 1 87 ? 3.767 -4.549 -9.572 1.00 79.88 87 PRO A O 1
ATOM 667 N N . ILE A 1 88 ? 5.814 -4.884 -8.710 1.00 84.12 88 ILE A N 1
ATOM 668 C CA . ILE A 1 88 ? 5.363 -5.690 -7.570 1.00 84.12 88 ILE A CA 1
ATOM 669 C C . ILE A 1 88 ? 5.450 -4.832 -6.315 1.00 84.12 88 ILE A C 1
ATOM 671 O O . ILE A 1 88 ? 6.536 -4.502 -5.841 1.00 84.12 88 ILE A O 1
ATOM 675 N N . TYR A 1 89 ? 4.302 -4.482 -5.743 1.00 86.38 89 TYR A N 1
ATOM 676 C CA . TYR A 1 89 ? 4.269 -3.766 -4.469 1.00 86.38 89 TYR A CA 1
ATOM 677 C C . TYR A 1 89 ? 4.532 -4.733 -3.319 1.00 86.38 89 TYR A C 1
ATOM 679 O O . TYR A 1 89 ? 3.916 -5.798 -3.258 1.00 86.38 89 TYR A O 1
ATOM 687 N N . VAL A 1 90 ? 5.377 -4.337 -2.366 1.00 88.38 90 VAL A N 1
ATOM 688 C CA . VAL A 1 90 ? 5.671 -5.134 -1.159 1.00 88.38 90 VAL A CA 1
ATOM 689 C C . VAL A 1 90 ? 4.398 -5.425 -0.355 1.00 88.38 90 VAL A C 1
ATOM 691 O O . VAL A 1 90 ? 4.247 -6.511 0.199 1.00 88.38 90 VAL A O 1
ATOM 694 N N . SER A 1 91 ? 3.432 -4.503 -0.364 1.00 90.69 91 SER A N 1
ATOM 695 C CA . SER A 1 91 ? 2.101 -4.697 0.228 1.00 90.69 91 SER A CA 1
ATOM 696 C C . SER A 1 91 ? 1.356 -5.908 -0.353 1.00 90.69 91 SER A C 1
ATOM 698 O O . SER A 1 91 ? 0.607 -6.567 0.363 1.00 90.69 91 SER A O 1
ATOM 700 N N . THR A 1 92 ? 1.610 -6.278 -1.611 1.00 89.06 92 THR A N 1
ATOM 701 C CA . THR A 1 92 ? 1.032 -7.470 -2.255 1.00 89.06 92 THR A CA 1
ATOM 702 C C . THR A 1 92 ? 1.452 -8.755 -1.538 1.00 89.06 92 THR A C 1
ATOM 704 O O . THR A 1 92 ? 0.671 -9.697 -1.481 1.00 89.06 92 THR A O 1
ATOM 707 N N . LEU A 1 93 ? 2.634 -8.800 -0.910 1.00 88.56 93 LEU A N 1
ATOM 708 C CA . LEU A 1 93 ? 3.070 -9.958 -0.114 1.00 88.56 93 LEU A CA 1
ATOM 709 C C . LEU A 1 93 ? 2.245 -10.134 1.171 1.00 88.56 93 LEU A C 1
ATOM 711 O O . LEU A 1 93 ? 2.193 -11.225 1.731 1.00 88.56 93 LEU A O 1
ATOM 715 N N . LEU A 1 94 ? 1.570 -9.076 1.629 1.00 92.44 94 LEU A N 1
ATOM 716 C CA . LEU A 1 94 ? 0.687 -9.107 2.795 1.00 92.44 94 LEU A CA 1
ATOM 717 C C . LEU A 1 94 ? -0.736 -9.572 2.438 1.00 92.44 94 LEU A C 1
ATOM 719 O O . LEU A 1 94 ? -1.516 -9.881 3.338 1.00 92.44 94 LEU A O 1
ATOM 723 N N . LEU A 1 95 ? -1.096 -9.661 1.152 1.00 92.69 95 LEU A N 1
ATOM 724 C CA . LEU A 1 95 ? -2.441 -10.066 0.723 1.00 92.69 95 LEU A CA 1
ATOM 725 C C . LEU A 1 95 ? -2.907 -11.416 1.280 1.00 92.69 95 LEU A C 1
ATOM 727 O O . LEU A 1 95 ? -4.046 -11.463 1.742 1.00 92.69 95 LEU A O 1
ATOM 731 N N . PRO A 1 96 ? -2.095 -12.494 1.287 1.00 91.25 96 PRO A N 1
ATOM 732 C CA . PRO A 1 96 ? -2.527 -13.776 1.842 1.00 91.25 96 PRO A CA 1
ATOM 733 C C . PRO A 1 96 ? -2.927 -13.660 3.316 1.00 91.25 96 PRO A C 1
ATOM 735 O O . PRO A 1 96 ? -3.916 -14.253 3.738 1.00 91.25 96 PRO A O 1
ATOM 738 N N . VAL A 1 97 ? -2.210 -12.830 4.084 1.00 93.19 97 VAL A N 1
ATOM 739 C CA . VAL A 1 97 ? -2.542 -12.542 5.484 1.00 93.19 97 VAL A CA 1
ATOM 740 C C . VAL A 1 97 ? -3.862 -11.781 5.573 1.00 93.19 97 VAL A C 1
ATOM 742 O O . VAL A 1 97 ? -4.733 -12.163 6.349 1.00 93.19 97 VAL A O 1
ATOM 745 N N . GLY A 1 98 ? -4.044 -10.737 4.762 1.00 92.94 98 GLY A N 1
ATOM 746 C CA . GLY A 1 98 ? -5.284 -9.960 4.739 1.00 92.94 98 GLY A CA 1
ATOM 747 C C . GLY A 1 98 ? -6.501 -10.796 4.345 1.00 92.94 98 GLY A C 1
ATOM 748 O O . GLY A 1 98 ? -7.547 -10.696 4.982 1.00 92.94 98 GLY A O 1
ATOM 749 N N . LEU A 1 99 ? -6.347 -11.670 3.348 1.00 92.44 99 LEU A N 1
ATOM 750 C CA . LEU A 1 99 ? -7.382 -12.604 2.916 1.00 92.44 99 LEU A CA 1
ATOM 751 C C . LEU A 1 99 ? -7.700 -13.627 4.011 1.00 92.44 99 LEU A C 1
ATOM 753 O O . LEU A 1 99 ? -8.871 -13.846 4.303 1.00 92.44 99 LEU A O 1
ATOM 757 N N . ALA A 1 100 ? -6.687 -14.200 4.668 1.00 91.50 100 ALA A N 1
ATOM 758 C CA . ALA A 1 100 ? -6.893 -15.104 5.798 1.00 91.50 100 ALA A CA 1
ATOM 759 C C . ALA A 1 100 ? -7.644 -14.412 6.948 1.00 91.50 100 ALA A C 1
ATOM 761 O O . ALA A 1 100 ? -8.582 -14.985 7.500 1.00 91.50 100 ALA A O 1
ATOM 762 N N . VAL A 1 101 ? -7.291 -13.161 7.270 1.00 92.00 101 VAL A N 1
ATOM 763 C CA . VAL A 1 101 ? -8.002 -12.355 8.276 1.00 92.00 101 VAL A CA 1
ATOM 764 C C . VAL A 1 101 ? -9.451 -12.106 7.862 1.00 92.00 101 VAL A C 1
ATOM 766 O O . VAL A 1 101 ? -10.345 -12.272 8.690 1.00 92.00 101 VAL A O 1
ATOM 769 N N . LEU A 1 102 ? -9.697 -11.744 6.599 1.00 91.75 102 LEU A N 1
ATOM 770 C CA . LEU A 1 102 ? -11.043 -11.523 6.070 1.00 91.75 102 LEU A CA 1
ATOM 771 C C . LEU A 1 102 ? -11.894 -12.797 6.136 1.00 91.75 102 LEU A C 1
ATOM 773 O O . LEU A 1 102 ? -13.027 -12.729 6.598 1.00 91.75 102 LEU A O 1
ATOM 777 N N . LEU A 1 103 ? -11.357 -13.941 5.701 1.00 91.50 103 LEU A N 1
ATOM 778 C CA . LEU A 1 103 ? -12.072 -15.220 5.669 1.00 91.50 103 LEU A CA 1
ATOM 779 C C . LEU A 1 103 ? -12.382 -15.735 7.078 1.00 91.50 103 LEU A C 1
ATOM 781 O O . LEU A 1 103 ? -13.521 -16.100 7.357 1.00 91.50 103 LEU A O 1
ATOM 785 N N . LEU A 1 104 ? -11.400 -15.707 7.985 1.00 90.94 104 LEU A N 1
ATOM 786 C CA . LEU A 1 104 ? -11.578 -16.169 9.365 1.00 90.94 104 LEU A CA 1
ATOM 787 C C . LEU A 1 104 ? -12.525 -15.269 10.171 1.00 90.94 104 LEU A C 1
ATOM 789 O O . LEU A 1 104 ? -13.172 -15.749 11.097 1.00 90.94 104 LEU A O 1
ATOM 793 N N . ARG A 1 105 ? -12.636 -13.982 9.814 1.00 88.00 105 ARG A N 1
ATOM 794 C CA . ARG A 1 105 ? -13.598 -13.042 10.417 1.00 88.00 105 ARG A CA 1
ATOM 795 C C . ARG A 1 105 ? -14.867 -12.814 9.607 1.00 88.00 105 ARG A C 1
ATOM 797 O O . ARG A 1 105 ? -15.717 -12.035 10.028 1.00 88.00 105 ARG A O 1
ATOM 804 N N . LEU A 1 106 ? -15.050 -13.492 8.479 1.00 87.19 106 LEU A N 1
ATOM 805 C CA . LEU A 1 106 ? -16.265 -13.359 7.677 1.00 87.19 106 LEU A CA 1
ATOM 806 C C . LEU A 1 106 ? -17.563 -13.625 8.472 1.00 87.19 106 LEU A C 1
ATOM 808 O O . LEU A 1 106 ? -18.550 -12.921 8.224 1.00 87.19 106 LEU A O 1
ATOM 812 N N . PRO A 1 107 ? -17.595 -14.563 9.449 1.00 84.31 107 PRO A N 1
ATOM 813 C CA . PRO A 1 107 ? -18.758 -14.751 10.318 1.00 84.31 107 PRO A CA 1
ATOM 814 C C . PRO A 1 107 ? -19.088 -13.512 11.161 1.00 84.31 107 PRO A C 1
ATOM 816 O O . PRO A 1 107 ? -20.258 -13.176 11.320 1.00 84.31 107 PRO A O 1
ATOM 819 N N . ASP A 1 108 ? -18.075 -12.772 11.618 1.00 81.69 108 ASP A N 1
ATOM 820 C CA . ASP A 1 108 ? -18.271 -11.546 12.403 1.00 81.69 108 ASP A CA 1
ATOM 821 C C . ASP A 1 108 ? -18.895 -10.418 11.555 1.00 81.69 108 ASP A C 1
ATOM 823 O O . ASP A 1 108 ? -19.535 -9.507 12.085 1.00 81.69 108 ASP A O 1
ATOM 827 N N . PHE A 1 109 ? -18.742 -10.473 10.225 1.00 75.56 109 PHE A N 1
ATOM 828 C CA . PHE A 1 109 ? -19.253 -9.461 9.291 1.00 75.56 109 PHE A CA 1
ATOM 829 C C . PHE A 1 109 ? -20.691 -9.707 8.821 1.00 75.56 109 PHE A C 1
ATOM 831 O O . PHE A 1 109 ? -21.309 -8.796 8.263 1.00 75.56 109 PHE A O 1
ATOM 838 N N . HIS A 1 110 ? -21.256 -10.893 9.077 1.00 60.50 110 HIS A N 1
ATOM 839 C CA . HIS A 1 110 ? -22.546 -11.322 8.517 1.00 60.50 110 HIS A CA 1
ATOM 840 C C . HIS A 1 110 ? -23.738 -10.416 8.864 1.00 60.50 110 HIS A C 1
ATOM 842 O O . HIS A 1 110 ? -24.750 -10.442 8.169 1.00 60.50 110 HIS A O 1
ATOM 848 N N . SER A 1 111 ? -23.635 -9.573 9.893 1.00 57.34 111 SER A N 1
ATOM 849 C CA . SER A 1 111 ? -24.770 -8.775 10.365 1.00 57.34 111 SER A CA 1
ATOM 850 C C . SER A 1 111 ? -24.936 -7.410 9.665 1.00 57.34 111 SER A C 1
ATOM 852 O O . SER A 1 111 ? -25.963 -6.763 9.854 1.00 57.34 111 SER A O 1
ATOM 854 N N . ARG A 1 112 ? -23.966 -6.926 8.860 1.00 67.88 112 ARG A N 1
ATOM 855 C CA . ARG A 1 112 ? -23.999 -5.543 8.310 1.00 67.88 112 ARG A CA 1
ATOM 856 C C . ARG A 1 112 ? -23.381 -5.369 6.916 1.00 67.88 112 ARG A C 1
ATOM 858 O O . ARG A 1 112 ? -22.511 -4.522 6.715 1.00 67.88 112 ARG A O 1
ATOM 865 N N . PHE A 1 113 ? -23.842 -6.129 5.924 1.00 79.56 113 PHE A N 1
ATOM 866 C CA . PHE A 1 113 ? -23.518 -5.810 4.528 1.00 79.56 113 PHE A CA 1
ATOM 867 C C . PHE A 1 113 ? -24.330 -4.606 4.042 1.00 79.56 113 PHE A C 1
ATOM 869 O O . PHE A 1 113 ? -25.453 -4.759 3.555 1.00 79.56 113 PHE A O 1
ATOM 876 N N . ASP A 1 114 ? -23.728 -3.424 4.167 1.00 86.62 114 ASP A N 1
ATOM 877 C CA . ASP A 1 114 ? -24.221 -2.166 3.603 1.00 86.62 114 ASP A CA 1
ATOM 878 C C . ASP A 1 114 ? -24.379 -2.273 2.066 1.00 86.62 114 ASP A C 1
ATOM 880 O O . ASP A 1 114 ? -23.678 -3.062 1.421 1.00 86.62 114 ASP A O 1
ATOM 884 N N . PRO A 1 115 ? -25.252 -1.471 1.427 1.00 91.19 115 PRO A N 1
ATOM 885 C CA . PRO A 1 115 ? -25.447 -1.515 -0.027 1.00 91.19 115 PRO A CA 1
ATOM 886 C C . PRO A 1 115 ? -24.151 -1.263 -0.813 1.00 91.19 115 PRO A C 1
ATOM 888 O O . PRO A 1 115 ? -23.938 -1.875 -1.856 1.00 91.19 115 PRO A O 1
ATOM 891 N N . ILE A 1 116 ? -23.248 -0.434 -0.274 1.00 91.44 116 ILE A N 1
ATOM 892 C CA . ILE A 1 116 ? -21.920 -0.173 -0.851 1.00 91.44 116 ILE A CA 1
ATOM 893 C C . ILE A 1 116 ? -21.086 -1.457 -0.883 1.00 91.44 116 ILE A C 1
ATOM 895 O O . ILE A 1 116 ? -20.509 -1.797 -1.912 1.00 91.44 116 ILE A O 1
ATOM 899 N N . ALA A 1 117 ? -21.062 -2.199 0.226 1.00 90.75 117 ALA A N 1
ATOM 900 C CA . ALA A 1 117 ? -20.333 -3.455 0.344 1.00 90.75 117 ALA A CA 1
ATOM 901 C C . ALA A 1 117 ? -20.848 -4.506 -0.654 1.00 90.75 117 ALA A C 1
ATOM 903 O O . ALA A 1 117 ? -20.059 -5.167 -1.327 1.00 90.75 117 ALA A O 1
ATOM 904 N N . ARG A 1 118 ? -22.177 -4.620 -0.788 1.00 91.88 118 ARG A N 1
ATOM 905 C CA . ARG A 1 118 ? -22.813 -5.525 -1.759 1.00 91.88 118 ARG A CA 1
ATOM 906 C C . ARG A 1 118 ? -22.476 -5.133 -3.194 1.00 91.88 118 ARG A C 1
ATOM 908 O O . ARG A 1 118 ? -22.069 -5.989 -3.972 1.00 91.88 118 ARG A O 1
ATOM 915 N N . GLY A 1 119 ? -22.593 -3.846 -3.523 1.00 94.19 119 GLY A N 1
ATOM 916 C CA . GLY A 1 119 ? -22.228 -3.323 -4.838 1.00 94.19 119 GLY A CA 1
ATOM 917 C C . GLY A 1 119 ? -20.766 -3.605 -5.181 1.00 94.19 119 GLY A C 1
ATOM 918 O O . GLY A 1 119 ? -20.474 -4.051 -6.285 1.00 94.19 119 GLY A O 1
ATOM 919 N N . LEU A 1 120 ? -19.860 -3.438 -4.213 1.00 93.56 120 LEU A N 1
ATOM 920 C CA . LEU A 1 120 ? -18.435 -3.711 -4.387 1.00 93.56 120 LEU A CA 1
ATOM 921 C C . LEU A 1 120 ? -18.144 -5.198 -4.636 1.00 93.56 120 LEU A C 1
ATOM 923 O O . LEU A 1 120 ? -17.328 -5.514 -5.497 1.00 93.56 120 LEU A O 1
ATOM 927 N N . ILE A 1 121 ? -18.835 -6.109 -3.940 1.00 93.69 121 ILE A N 1
ATOM 928 C CA . ILE A 1 121 ? -18.727 -7.561 -4.180 1.00 93.69 121 ILE A CA 1
ATOM 929 C C . ILE A 1 121 ? -19.227 -7.911 -5.579 1.00 93.69 121 ILE A C 1
ATOM 931 O O . ILE A 1 121 ? -18.521 -8.591 -6.318 1.00 93.69 121 ILE A O 1
ATOM 935 N N . VAL A 1 122 ? -20.412 -7.430 -5.964 1.00 96.44 122 VAL A N 1
ATOM 936 C CA . VAL A 1 122 ? -20.985 -7.690 -7.295 1.00 96.44 122 VAL A CA 1
ATOM 937 C C . VAL A 1 122 ? -20.070 -7.148 -8.391 1.00 96.44 122 VAL A C 1
ATOM 939 O O . VAL A 1 122 ? -19.805 -7.841 -9.369 1.00 96.44 122 VAL A O 1
ATOM 942 N N . PHE A 1 123 ? -19.527 -5.945 -8.207 1.00 95.94 123 PHE A N 1
ATOM 943 C CA . PHE A 1 123 ? -18.573 -5.339 -9.131 1.00 95.94 123 PHE A CA 1
ATOM 944 C C . PHE A 1 123 ? -17.275 -6.156 -9.253 1.00 95.94 123 PHE A C 1
ATOM 946 O O . PHE A 1 123 ? -16.806 -6.423 -10.363 1.00 95.94 123 PHE A O 1
ATOM 953 N N . LEU A 1 124 ? -16.709 -6.609 -8.131 1.00 96.00 124 LEU A N 1
ATOM 954 C CA . LEU A 1 124 ? -15.503 -7.438 -8.138 1.00 96.00 124 LEU A CA 1
ATOM 955 C C . LEU A 1 124 ? -15.733 -8.813 -8.757 1.00 96.00 124 LEU A C 1
ATOM 957 O O . LEU A 1 124 ? -14.884 -9.270 -9.517 1.00 96.00 124 LEU A O 1
ATOM 961 N N . LEU A 1 125 ? -16.864 -9.458 -8.472 1.00 96.69 125 LEU A N 1
ATOM 962 C CA . LEU A 1 125 ? -17.224 -10.746 -9.068 1.00 96.69 125 LEU A CA 1
ATOM 963 C C . LEU A 1 125 ? -17.509 -10.611 -10.566 1.00 96.69 125 LEU A C 1
ATOM 965 O O . LEU A 1 125 ? -17.037 -11.428 -11.351 1.00 96.69 125 LEU A O 1
ATOM 969 N N . GLY A 1 126 ? -18.220 -9.559 -10.977 1.00 97.00 126 GLY A N 1
ATOM 970 C CA . GLY A 1 126 ? -18.506 -9.289 -12.386 1.00 97.00 126 GLY A CA 1
ATOM 971 C C . GLY A 1 126 ? -17.233 -9.052 -13.198 1.00 97.00 126 GLY A C 1
ATOM 972 O O . GLY A 1 126 ? -17.069 -9.611 -14.279 1.00 97.00 126 GLY A O 1
ATOM 973 N N . THR A 1 127 ? -16.282 -8.288 -12.653 1.00 95.81 127 THR A N 1
ATOM 974 C CA . THR A 1 127 ? -14.968 -8.110 -13.290 1.00 95.81 127 THR A CA 1
ATOM 975 C C . THR A 1 127 ? -14.113 -9.380 -13.227 1.00 95.81 127 THR A C 1
ATOM 977 O O . THR A 1 127 ? -13.460 -9.704 -14.220 1.00 95.81 127 THR A O 1
ATOM 980 N N . ALA A 1 128 ? -14.170 -10.152 -12.134 1.00 96.75 128 ALA A N 1
ATOM 981 C CA . ALA A 1 128 ? -13.470 -11.435 -12.007 1.00 96.75 128 ALA A CA 1
ATOM 982 C C . ALA A 1 128 ? -13.946 -12.469 -13.040 1.00 96.75 128 ALA A C 1
ATOM 984 O O . ALA A 1 128 ? -13.134 -13.217 -13.581 1.00 96.75 128 ALA A O 1
ATOM 985 N N . ALA A 1 129 ? -15.243 -12.480 -13.362 1.00 97.31 129 ALA A N 1
ATOM 986 C CA . ALA A 1 129 ? -15.827 -13.391 -14.345 1.00 97.31 129 ALA A CA 1
ATOM 987 C C . ALA A 1 129 ? -15.251 -13.203 -15.761 1.00 97.31 129 ALA A C 1
ATOM 989 O O . ALA A 1 129 ? -15.277 -14.135 -16.558 1.00 97.31 129 ALA A O 1
ATOM 990 N N . SER A 1 130 ? -14.688 -12.027 -16.068 1.00 95.88 130 SER A N 1
ATOM 991 C CA . SER A 1 130 ? -14.012 -11.766 -17.346 1.00 95.88 130 SER A CA 1
ATOM 992 C C . SER A 1 130 ? -12.568 -12.281 -17.407 1.00 95.88 130 SER A C 1
ATOM 994 O O . SER A 1 130 ? -12.008 -12.398 -18.498 1.00 95.88 130 SER A O 1
ATOM 996 N N . LEU A 1 131 ? -11.955 -12.620 -16.265 1.00 97.06 131 LEU A N 1
ATOM 997 C CA . LEU A 1 131 ? -10.549 -13.026 -16.206 1.00 97.06 131 LEU A CA 1
ATOM 998 C C . LEU A 1 131 ? -10.251 -14.306 -17.006 1.00 97.06 131 LEU A C 1
ATOM 1000 O O . LEU A 1 131 ? -9.281 -14.286 -17.767 1.00 97.06 131 LEU A O 1
ATOM 1004 N N . PRO A 1 132 ? -11.061 -15.388 -16.927 1.00 97.06 132 PRO A N 1
ATOM 1005 C CA . PRO A 1 132 ? -10.825 -16.598 -17.716 1.00 97.06 132 PRO A CA 1
ATOM 1006 C C . PRO A 1 132 ? -10.779 -16.325 -19.223 1.00 97.06 132 PRO A C 1
ATOM 1008 O O . PRO A 1 132 ? -9.929 -16.878 -19.916 1.00 97.06 132 PRO A O 1
ATOM 1011 N N . CYS A 1 133 ? -11.622 -15.413 -19.723 1.00 96.12 133 CYS A N 1
ATOM 1012 C CA . CYS A 1 133 ? -11.607 -14.999 -21.127 1.00 96.12 133 CYS A CA 1
ATOM 1013 C C . CYS A 1 133 ? -10.280 -14.332 -21.513 1.00 96.12 133 CYS A C 1
ATOM 1015 O O . CYS A 1 133 ? -9.815 -14.518 -22.632 1.00 96.12 133 CYS A O 1
ATOM 1017 N N . GLY A 1 134 ? -9.643 -13.600 -20.594 1.00 93.88 134 GLY A N 1
ATOM 1018 C CA . GLY A 1 134 ? -8.321 -13.011 -20.811 1.00 93.88 134 GLY A CA 1
ATOM 1019 C C . GLY A 1 134 ? -7.231 -14.065 -21.022 1.00 93.88 134 GLY A C 1
ATOM 1020 O O . GLY A 1 134 ? -6.434 -13.935 -21.946 1.00 93.88 134 GLY A O 1
ATOM 1021 N N . TRP A 1 135 ? -7.226 -15.135 -20.221 1.00 97.12 135 TRP A N 1
ATOM 1022 C CA . TRP A 1 135 ? -6.304 -16.261 -20.434 1.00 97.12 135 TRP A CA 1
ATOM 1023 C C . TRP A 1 135 ? -6.626 -17.042 -21.706 1.00 97.12 135 TRP A C 1
ATOM 1025 O O . TRP A 1 135 ? -5.711 -17.375 -22.457 1.00 97.12 135 TRP A O 1
ATOM 1035 N N . TRP A 1 136 ? -7.909 -17.320 -21.949 1.00 97.44 136 TRP A N 1
ATOM 1036 C CA . TRP A 1 136 ? -8.353 -18.127 -23.083 1.00 97.44 136 TRP A CA 1
ATOM 1037 C C . TRP A 1 136 ? -8.105 -17.430 -24.425 1.00 97.44 136 TRP A C 1
ATOM 1039 O O . TRP A 1 136 ? -7.569 -18.038 -25.345 1.00 97.44 136 TRP A O 1
ATOM 1049 N N . LEU A 1 137 ? -8.512 -16.164 -24.557 1.00 96.69 137 LEU A N 1
ATOM 1050 C CA . LEU A 1 137 ? -8.512 -15.449 -25.839 1.00 96.69 137 LEU A CA 1
ATOM 1051 C C . LEU A 1 137 ? -7.200 -14.705 -26.106 1.00 96.69 137 LEU A C 1
ATOM 1053 O O . LEU A 1 137 ? -6.793 -14.596 -27.259 1.00 96.69 137 LEU A O 1
ATOM 1057 N N . SER A 1 138 ? -6.544 -14.195 -25.061 1.00 95.25 138 SER A N 1
ATOM 1058 C CA . SER A 1 138 ? -5.374 -13.312 -25.190 1.00 95.25 138 SER A CA 1
ATOM 1059 C C . SER A 1 138 ? -4.065 -13.959 -24.719 1.00 95.25 138 SER A C 1
ATOM 1061 O O . SER A 1 138 ? -3.003 -13.343 -24.796 1.00 95.25 138 SER A O 1
ATOM 1063 N N . GLY A 1 139 ? -4.117 -15.204 -24.238 1.00 94.50 139 GLY A N 1
ATOM 1064 C CA . GLY A 1 139 ? -2.955 -15.954 -23.771 1.00 94.50 139 GLY A CA 1
ATOM 1065 C C . GLY A 1 139 ? -2.531 -15.633 -22.333 1.00 94.50 139 GLY A C 1
ATOM 1066 O O . GLY A 1 139 ? -2.986 -14.682 -21.691 1.00 94.50 139 GLY A O 1
ATOM 1067 N N . ALA A 1 140 ? -1.617 -16.454 -21.809 1.00 92.75 140 ALA A N 1
ATOM 1068 C CA . ALA A 1 140 ? -1.267 -16.453 -20.388 1.00 92.75 140 ALA A CA 1
ATOM 1069 C C . ALA A 1 140 ? -0.633 -15.148 -19.891 1.00 92.75 140 ALA A C 1
ATOM 1071 O O . ALA A 1 140 ? -0.892 -14.728 -18.765 1.00 92.75 140 ALA A O 1
ATOM 1072 N N . GLN A 1 141 ? 0.157 -14.478 -20.732 1.00 88.69 141 GLN A N 1
ATOM 1073 C CA . GLN A 1 141 ? 0.802 -13.218 -20.367 1.00 88.69 141 GLN A CA 1
ATOM 1074 C C . GLN A 1 141 ? -0.230 -12.108 -20.109 1.00 88.69 141 GLN A C 1
ATOM 1076 O O . GLN A 1 141 ? -0.185 -11.454 -19.066 1.00 88.69 141 GLN A O 1
ATOM 1081 N N . ILE A 1 142 ? -1.193 -11.929 -21.019 1.00 89.12 142 ILE A N 1
ATOM 1082 C CA . ILE A 1 142 ? -2.246 -10.911 -20.891 1.00 89.12 142 ILE A CA 1
ATOM 1083 C C . ILE A 1 142 ? -3.229 -11.285 -19.774 1.00 89.12 142 ILE A C 1
ATOM 1085 O O . ILE A 1 142 ? -3.658 -10.411 -19.013 1.00 89.12 142 ILE A O 1
ATOM 1089 N N . GLY A 1 143 ? -3.538 -12.577 -19.624 1.00 92.62 143 GLY A N 1
ATOM 1090 C CA . GLY A 1 143 ? -4.329 -13.089 -18.504 1.00 92.62 143 GLY A CA 1
ATOM 1091 C C . GLY A 1 143 ? -3.713 -12.730 -17.148 1.00 92.62 143 GLY A C 1
ATOM 1092 O O . GLY A 1 143 ? -4.372 -12.098 -16.322 1.00 92.62 143 GLY A O 1
ATOM 1093 N N . ASN A 1 144 ? -2.420 -13.013 -16.954 1.00 89.56 144 ASN A N 1
ATOM 1094 C CA . ASN A 1 144 ? -1.703 -12.698 -15.713 1.00 89.56 144 ASN A CA 1
ATOM 1095 C C . ASN A 1 144 ? -1.665 -11.189 -15.427 1.00 89.56 144 ASN A C 1
ATOM 1097 O O . ASN A 1 144 ? -1.880 -10.769 -14.291 1.00 89.56 144 ASN A O 1
ATOM 1101 N N . GLN A 1 145 ? -1.443 -10.355 -16.448 1.00 85.75 145 GLN A N 1
ATOM 1102 C CA . GLN A 1 145 ? -1.473 -8.896 -16.286 1.00 85.75 145 GLN A CA 1
ATOM 1103 C C . GLN A 1 145 ? -2.864 -8.390 -15.884 1.00 85.75 145 GLN A C 1
ATOM 1105 O O . GLN A 1 145 ? -2.987 -7.559 -14.983 1.00 85.75 145 GLN A O 1
ATOM 1110 N N . THR A 1 146 ? -3.920 -8.904 -16.517 1.00 90.38 146 THR A N 1
ATOM 1111 C CA . THR A 1 146 ? -5.308 -8.556 -16.170 1.00 90.38 146 THR A CA 1
ATOM 1112 C C . THR A 1 146 ? -5.651 -9.010 -14.752 1.00 90.38 146 THR A C 1
ATOM 1114 O O . THR A 1 146 ? -6.263 -8.255 -13.998 1.00 90.38 146 THR A O 1
ATOM 1117 N N . PHE A 1 147 ? -5.184 -10.191 -14.347 1.00 91.88 147 PHE A N 1
ATOM 1118 C CA . PHE A 1 147 ? -5.339 -10.692 -12.986 1.00 91.88 147 PHE A CA 1
ATOM 1119 C C . PHE A 1 147 ? -4.650 -9.808 -11.951 1.00 91.88 147 PHE A C 1
ATOM 1121 O O . PHE A 1 147 ? -5.271 -9.463 -10.952 1.00 91.88 147 PHE A O 1
ATOM 1128 N N . LEU A 1 148 ? -3.408 -9.381 -12.193 1.00 87.12 148 LEU A N 1
ATOM 1129 C CA . LEU A 1 148 ? -2.707 -8.464 -11.289 1.00 87.12 148 LEU A CA 1
ATOM 1130 C C . LEU A 1 148 ? -3.444 -7.124 -11.158 1.00 87.12 148 LEU A C 1
ATOM 1132 O O . LEU A 1 148 ? -3.569 -6.601 -10.052 1.00 87.12 148 LEU A O 1
ATOM 1136 N N . ARG A 1 149 ? -4.001 -6.592 -12.254 1.00 86.50 149 ARG A N 1
ATOM 1137 C CA . ARG A 1 149 ? -4.842 -5.380 -12.216 1.00 86.50 149 ARG A CA 1
ATOM 1138 C C . ARG A 1 149 ? -6.110 -5.594 -11.393 1.00 86.50 149 ARG A C 1
ATOM 1140 O O . ARG A 1 149 ? -6.463 -4.745 -10.576 1.00 86.50 149 ARG A O 1
ATOM 1147 N N . TRP A 1 150 ? -6.770 -6.736 -11.569 1.00 93.00 150 TRP A N 1
ATOM 1148 C CA . TRP A 1 150 ? -7.930 -7.107 -10.762 1.00 93.00 150 TRP A CA 1
ATOM 1149 C C . TRP A 1 150 ? -7.563 -7.294 -9.285 1.00 93.00 150 TRP A C 1
ATOM 1151 O O . TRP A 1 150 ? -8.299 -6.846 -8.414 1.00 93.00 150 TRP A O 1
ATOM 1161 N N . LEU A 1 151 ? -6.396 -7.865 -8.985 1.00 90.50 151 LEU A N 1
ATOM 1162 C CA . LEU A 1 151 ? -5.886 -8.033 -7.627 1.00 90.50 151 LEU A CA 1
ATOM 1163 C C . LEU A 1 151 ? -5.664 -6.674 -6.943 1.00 90.50 151 LEU A C 1
ATOM 1165 O O . LEU A 1 151 ? -6.066 -6.501 -5.795 1.00 90.50 151 LEU A O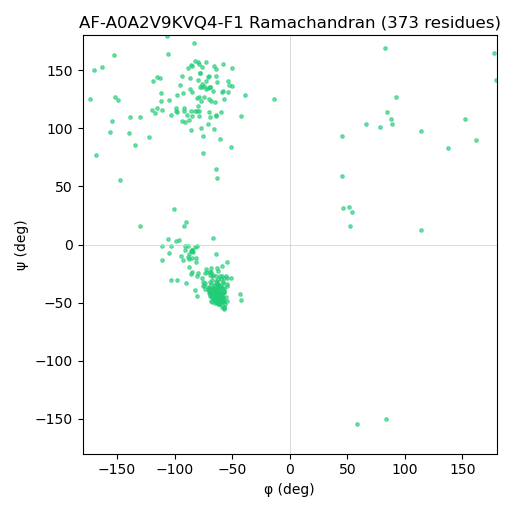 1
ATOM 1169 N N . MET A 1 152 ? -5.084 -5.693 -7.647 1.00 86.44 152 MET A N 1
ATOM 1170 C CA . MET A 1 152 ? -4.930 -4.316 -7.143 1.00 86.44 152 MET A CA 1
ATOM 1171 C C . MET A 1 152 ? -6.285 -3.665 -6.850 1.00 86.44 152 MET A C 1
ATOM 1173 O O . MET A 1 152 ? -6.460 -3.007 -5.825 1.00 86.44 152 MET A O 1
ATOM 1177 N N . LEU A 1 153 ? -7.277 -3.896 -7.712 1.00 89.81 153 LEU A N 1
ATOM 1178 C CA . LEU A 1 153 ? -8.645 -3.445 -7.472 1.00 89.81 153 LEU A CA 1
ATOM 1179 C C . LEU A 1 153 ? -9.259 -4.143 -6.245 1.00 89.81 153 LEU A C 1
ATOM 1181 O O . LEU A 1 153 ? -9.834 -3.479 -5.381 1.00 89.81 153 LEU A O 1
ATOM 1185 N N . ALA A 1 154 ? -9.082 -5.459 -6.116 1.00 92.50 154 ALA A N 1
ATOM 1186 C CA . ALA A 1 154 ? -9.582 -6.258 -5.000 1.00 92.50 154 ALA A CA 1
ATOM 1187 C C . ALA A 1 154 ? -8.948 -5.867 -3.653 1.00 92.50 154 ALA A C 1
ATOM 1189 O O . ALA A 1 154 ? -9.629 -5.909 -2.627 1.00 92.50 154 ALA A O 1
ATOM 1190 N N . GLN A 1 155 ? -7.687 -5.414 -3.638 1.00 92.44 155 GLN A N 1
ATOM 1191 C CA . GLN A 1 155 ? -7.033 -4.880 -2.434 1.00 92.44 155 GLN A CA 1
ATOM 1192 C C . GLN A 1 155 ? -7.811 -3.701 -1.833 1.00 92.44 155 GLN A C 1
ATOM 1194 O O . GLN A 1 155 ? -7.968 -3.630 -0.615 1.00 92.44 155 GLN A O 1
ATOM 1199 N N . SER A 1 156 ? -8.346 -2.799 -2.662 1.00 90.75 156 SER A N 1
ATOM 1200 C CA . SER A 1 156 ? -9.132 -1.658 -2.169 1.00 90.75 156 SER A CA 1
ATOM 1201 C C . SER A 1 156 ? -10.399 -2.109 -1.433 1.00 90.75 156 SER A C 1
ATOM 1203 O O . SER A 1 156 ? -10.723 -1.593 -0.360 1.00 90.75 156 SER A O 1
ATOM 1205 N N . ALA A 1 157 ? -11.064 -3.144 -1.951 1.00 91.81 157 ALA A N 1
ATOM 1206 C CA . ALA A 1 157 ? -12.222 -3.736 -1.304 1.00 91.81 157 ALA A CA 1
ATOM 1207 C C . ALA A 1 157 ? -11.848 -4.480 -0.028 1.00 91.81 157 ALA A C 1
ATOM 1209 O O . ALA A 1 157 ? -12.527 -4.320 0.981 1.00 91.81 157 ALA A O 1
ATOM 1210 N N . LEU A 1 158 ? -10.749 -5.238 -0.041 1.00 92.88 158 LEU A N 1
ATOM 1211 C CA . LEU A 1 158 ? -10.226 -5.900 1.151 1.00 92.88 158 LEU A CA 1
ATOM 1212 C C . LEU A 1 158 ? -10.004 -4.891 2.285 1.00 92.88 158 LEU A C 1
ATOM 1214 O O . LEU A 1 158 ? -10.472 -5.113 3.400 1.00 92.88 158 LEU A O 1
ATOM 1218 N N . ILE A 1 159 ? -9.349 -3.762 2.000 1.00 92.75 159 ILE A N 1
ATOM 1219 C CA . ILE A 1 159 ? -9.131 -2.692 2.982 1.00 92.75 159 ILE A CA 1
ATOM 1220 C C . ILE A 1 159 ? -10.468 -2.143 3.478 1.00 92.75 159 ILE A C 1
ATOM 1222 O O . ILE A 1 159 ? -10.652 -2.008 4.686 1.00 92.75 159 ILE A O 1
ATOM 1226 N N . TYR A 1 160 ? -11.415 -1.871 2.577 1.00 91.62 160 TYR A N 1
ATOM 1227 C CA . TYR A 1 160 ? -12.749 -1.404 2.954 1.00 91.62 160 TYR A CA 1
ATOM 1228 C C . TYR A 1 160 ? -13.449 -2.379 3.912 1.00 91.62 160 TYR A C 1
ATOM 1230 O O . TYR A 1 160 ? -13.920 -1.962 4.972 1.00 91.62 160 TYR A O 1
ATOM 1238 N N . PHE A 1 161 ? -13.458 -3.676 3.594 1.00 90.56 161 PHE A N 1
ATOM 1239 C CA . PHE A 1 161 ? -14.049 -4.710 4.445 1.00 90.56 161 PHE A CA 1
ATOM 1240 C C . PHE A 1 161 ? -13.358 -4.805 5.804 1.00 90.56 161 PHE A C 1
ATOM 1242 O O . PHE A 1 161 ? -14.035 -4.867 6.830 1.00 90.56 161 PHE A O 1
ATOM 1249 N N . LEU A 1 162 ? -12.026 -4.759 5.836 1.00 90.25 162 LEU A N 1
ATOM 1250 C CA . LEU A 1 162 ? -11.260 -4.833 7.079 1.00 90.25 162 LEU A CA 1
ATOM 1251 C C . LEU A 1 162 ? -11.422 -3.586 7.952 1.00 90.25 162 LEU A C 1
ATOM 1253 O O . LEU A 1 162 ? -11.503 -3.716 9.170 1.00 90.25 162 LEU A O 1
ATOM 1257 N N . VAL A 1 163 ? -11.511 -2.388 7.367 1.00 89.06 163 VAL A N 1
ATOM 1258 C CA . VAL A 1 163 ? -11.789 -1.151 8.116 1.00 89.06 163 VAL A CA 1
ATOM 1259 C C . VAL A 1 163 ? -13.214 -1.171 8.651 1.00 89.06 163 VAL A C 1
ATOM 1261 O O . VAL A 1 163 ? -13.430 -0.933 9.838 1.00 89.06 163 VAL A O 1
ATOM 1264 N N . ARG A 1 164 ? -14.193 -1.501 7.801 1.00 86.12 164 ARG A N 1
ATOM 1265 C CA . ARG A 1 164 ? -15.610 -1.525 8.180 1.00 86.12 164 ARG A CA 1
ATOM 1266 C C . ARG A 1 164 ? -15.894 -2.566 9.256 1.00 86.12 164 ARG A C 1
ATOM 1268 O O . ARG A 1 164 ? -16.612 -2.283 10.209 1.00 86.12 164 ARG A O 1
ATOM 1275 N N . GLY A 1 165 ? -15.326 -3.750 9.089 1.00 79.88 165 GLY A N 1
ATOM 1276 C CA . GLY A 1 165 ? -15.464 -4.867 10.004 1.00 79.88 165 GLY A CA 1
ATOM 1277 C C . GLY A 1 165 ? -14.571 -4.782 11.246 1.00 79.88 165 GLY A C 1
ATOM 1278 O O . GLY A 1 165 ? -14.879 -5.361 12.287 1.00 79.88 165 GLY A O 1
ATOM 1279 N N . GLY A 1 166 ? -13.458 -4.057 11.149 1.00 73.94 166 GLY A N 1
ATOM 1280 C CA . GLY A 1 166 ? -12.511 -3.836 12.237 1.00 73.94 166 GLY A CA 1
ATOM 1281 C C . GLY A 1 166 ? -12.881 -2.685 13.167 1.00 73.94 166 GLY A C 1
ATOM 1282 O O . GLY A 1 166 ? -12.455 -2.715 14.319 1.00 73.94 166 GLY A O 1
ATOM 1283 N N . ALA A 1 167 ? -13.672 -1.713 12.701 1.00 66.62 167 ALA A N 1
ATOM 1284 C CA . ALA A 1 167 ? -14.121 -0.569 13.490 1.00 66.62 167 ALA A CA 1
ATOM 1285 C C . ALA A 1 167 ? -15.048 -1.020 14.632 1.00 66.62 167 ALA A C 1
ATOM 1287 O O . ALA A 1 167 ? -16.240 -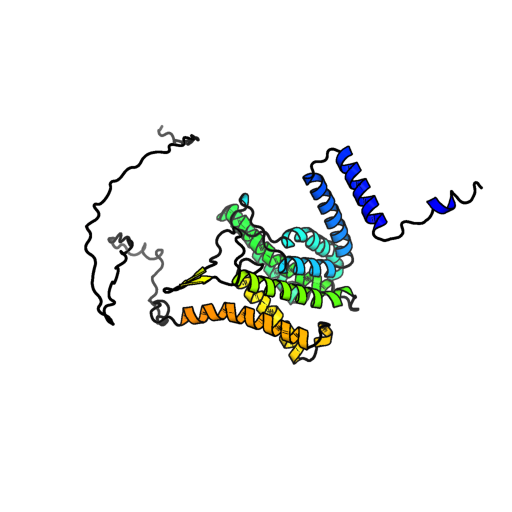1.289 14.438 1.00 66.62 167 ALA A O 1
ATOM 1288 N N . ARG A 1 168 ? -14.492 -1.132 15.843 1.00 67.25 168 ARG A N 1
ATOM 1289 C CA . ARG A 1 168 ? -15.251 -1.473 17.052 1.00 67.25 168 ARG A CA 1
ATOM 1290 C C . ARG A 1 168 ? -15.975 -0.234 17.585 1.00 67.25 168 ARG A C 1
ATOM 1292 O O . ARG A 1 168 ? -15.573 0.896 17.351 1.00 67.25 168 ARG A O 1
ATOM 1299 N N . ARG A 1 169 ? -17.051 -0.445 18.355 1.00 58.31 169 ARG A N 1
ATOM 1300 C CA . ARG A 1 169 ? -17.792 0.648 19.026 1.00 58.31 169 ARG A CA 1
ATOM 1301 C C . ARG A 1 169 ? -16.955 1.407 20.066 1.00 58.31 169 ARG A C 1
ATOM 1303 O O . ARG A 1 169 ? -17.323 2.516 20.429 1.00 58.31 169 ARG A O 1
ATOM 1310 N N . GLN A 1 170 ? -15.869 0.812 20.555 1.00 62.66 170 GLN A N 1
ATOM 1311 C CA . GLN A 1 170 ? -14.904 1.459 21.439 1.00 62.66 170 GLN A CA 1
ATOM 1312 C C . GLN A 1 170 ? -13.568 1.561 20.713 1.00 62.66 170 GLN A C 1
ATOM 1314 O O . GLN A 1 170 ? -12.972 0.535 20.380 1.00 62.66 170 GLN A O 1
ATOM 1319 N N . GLU A 1 171 ? -13.120 2.797 20.496 1.00 63.66 171 GLU A N 1
ATOM 1320 C CA . GLU A 1 171 ? -11.844 3.091 19.853 1.00 63.66 171 GLU A CA 1
ATOM 1321 C C . GLU A 1 171 ? -10.696 2.472 20.654 1.00 63.66 171 GLU A C 1
ATOM 1323 O O . GLU A 1 171 ? -10.400 2.871 21.785 1.00 63.66 171 GLU A O 1
ATOM 1328 N N . THR A 1 172 ? -10.014 1.488 20.070 1.00 73.06 172 THR A N 1
ATOM 1329 C CA . THR A 1 172 ? -8.756 1.004 20.645 1.00 73.06 172 THR A CA 1
ATOM 1330 C C . THR A 1 172 ? -7.623 1.993 20.349 1.00 73.06 172 THR A C 1
ATOM 1332 O O . THR A 1 172 ? -7.641 2.710 19.349 1.00 73.06 172 THR A O 1
ATOM 1335 N N . ARG A 1 173 ? -6.585 2.032 21.205 1.00 77.25 173 ARG A N 1
ATOM 1336 C CA . ARG A 1 173 ? -5.414 2.925 21.033 1.00 77.25 173 ARG A CA 1
ATOM 1337 C C . ARG A 1 173 ? -4.780 2.835 19.633 1.00 77.25 173 ARG A C 1
ATOM 1339 O O . ARG A 1 173 ? -4.211 3.812 19.164 1.00 77.25 173 ARG A O 1
ATOM 1346 N N . LEU A 1 174 ? -4.888 1.675 18.980 1.00 74.81 174 LEU A N 1
ATOM 1347 C CA . LEU A 1 174 ? -4.411 1.432 17.616 1.00 74.81 174 LEU A CA 1
ATOM 1348 C C . LEU A 1 174 ? -5.240 2.150 16.546 1.00 74.81 174 LEU A C 1
ATOM 1350 O O . LEU A 1 174 ? -4.660 2.692 15.612 1.00 74.81 174 LEU A O 1
ATOM 1354 N N . GLU A 1 175 ? -6.565 2.205 16.686 1.00 77.25 175 GLU A N 1
ATOM 1355 C CA . GLU A 1 175 ? -7.434 2.921 15.735 1.00 77.25 175 GLU A CA 1
ATOM 1356 C C . GLU A 1 175 ? -7.131 4.418 15.780 1.00 77.25 175 GLU A C 1
ATOM 1358 O O . GLU A 1 175 ? -7.010 5.074 14.750 1.00 77.25 175 GLU A O 1
ATOM 1363 N N . GLN A 1 176 ? -6.875 4.929 16.986 1.00 81.06 176 GLN A N 1
ATOM 1364 C CA . GLN A 1 176 ? -6.460 6.314 17.199 1.00 81.06 176 GLN A CA 1
ATOM 1365 C C . GLN A 1 176 ? -5.045 6.605 16.673 1.00 81.06 176 GLN A C 1
ATOM 1367 O O . GLN A 1 176 ? -4.722 7.759 16.399 1.00 81.06 176 GLN A O 1
ATOM 1372 N N . ALA A 1 177 ? -4.187 5.587 16.554 1.00 85.00 177 ALA A N 1
ATOM 1373 C CA . ALA A 1 177 ? -2.836 5.719 16.010 1.00 85.00 177 ALA A CA 1
ATOM 1374 C C . ALA A 1 177 ? -2.785 5.558 14.480 1.00 85.00 177 ALA A C 1
ATOM 1376 O O . ALA A 1 177 ? -1.836 6.026 13.858 1.00 85.00 177 ALA A O 1
ATOM 1377 N N . LEU A 1 178 ? -3.798 4.944 13.857 1.00 88.25 178 LEU A N 1
ATOM 1378 C CA . LEU A 1 178 ? -3.849 4.717 12.408 1.00 88.25 178 LEU A CA 1
ATOM 1379 C C . LEU A 1 178 ? -3.729 6.027 11.626 1.00 88.25 178 LEU A C 1
ATOM 1381 O O . LEU A 1 178 ? -2.849 6.158 10.781 1.00 88.25 178 LEU A O 1
ATOM 1385 N N . ILE A 1 179 ? -4.586 7.004 11.927 1.00 86.06 179 ILE A N 1
ATOM 1386 C CA . ILE A 1 179 ? -4.617 8.286 11.212 1.00 86.06 179 ILE A CA 1
ATOM 1387 C C . ILE A 1 179 ? -3.267 9.018 11.291 1.00 86.06 179 ILE A C 1
ATOM 1389 O O . ILE A 1 179 ? -2.721 9.323 10.229 1.00 86.06 179 ILE A O 1
ATOM 1393 N N . PRO A 1 180 ? -2.674 9.277 12.477 1.00 88.12 180 PRO A N 1
ATOM 1394 C CA . PRO A 1 180 ? -1.398 9.985 12.537 1.00 88.12 180 PRO A CA 1
ATOM 1395 C C . PRO A 1 180 ? -0.265 9.211 11.857 1.00 88.12 180 PRO A C 1
ATOM 1397 O O . PRO A 1 180 ? 0.552 9.830 11.182 1.00 88.12 180 PRO A O 1
ATOM 1400 N N . VAL A 1 181 ? -0.234 7.875 11.954 1.00 91.75 181 VAL A N 1
ATOM 1401 C CA . VAL A 1 181 ? 0.766 7.055 11.247 1.00 91.75 181 VAL A CA 1
ATOM 1402 C C . VAL A 1 181 ? 0.639 7.210 9.732 1.00 91.75 181 VAL A C 1
ATOM 1404 O O . VAL A 1 181 ? 1.650 7.396 9.056 1.00 91.75 181 VAL A O 1
ATOM 1407 N N . LEU A 1 182 ? -0.581 7.187 9.189 1.00 91.56 182 LEU A N 1
ATOM 1408 C CA . LEU A 1 182 ? -0.806 7.386 7.754 1.00 91.56 182 LEU A CA 1
ATOM 1409 C C . LEU A 1 182 ? -0.438 8.798 7.296 1.00 91.56 182 LEU A C 1
ATOM 1411 O O . LEU A 1 182 ? 0.139 8.951 6.224 1.00 91.56 182 LEU A O 1
ATOM 1415 N N . VAL A 1 183 ? -0.726 9.820 8.103 1.00 88.69 183 VAL A N 1
ATOM 1416 C CA . VAL A 1 183 ? -0.346 11.207 7.797 1.00 88.69 183 VAL A CA 1
ATOM 1417 C C . VAL A 1 183 ? 1.170 11.369 7.791 1.00 88.69 183 VAL A C 1
ATOM 1419 O O . VAL A 1 183 ? 1.712 11.958 6.860 1.00 88.69 183 VAL A O 1
ATOM 1422 N N . VAL A 1 184 ? 1.871 10.804 8.780 1.00 91.12 184 VAL A N 1
ATOM 1423 C CA . VAL A 1 184 ? 3.342 10.810 8.812 1.00 91.12 184 VAL A CA 1
ATOM 1424 C C . VAL A 1 184 ? 3.907 10.055 7.610 1.00 91.12 184 VAL A C 1
ATOM 1426 O O . VAL A 1 184 ? 4.795 10.569 6.937 1.00 91.12 184 VAL A O 1
ATOM 1429 N N . ALA A 1 185 ? 3.366 8.879 7.283 1.00 92.44 185 ALA A N 1
ATOM 1430 C CA . ALA A 1 185 ? 3.781 8.118 6.107 1.00 92.44 185 ALA A CA 1
ATOM 1431 C C . ALA A 1 185 ? 3.588 8.921 4.809 1.00 92.44 185 ALA A C 1
ATOM 1433 O O . ALA A 1 185 ? 4.489 8.975 3.974 1.00 92.44 185 ALA A O 1
ATOM 1434 N N . ALA A 1 186 ? 2.448 9.601 4.660 1.00 90.50 186 ALA A N 1
ATOM 1435 C CA . ALA A 1 186 ? 2.175 10.470 3.520 1.00 90.50 186 ALA A CA 1
ATOM 1436 C C . ALA A 1 186 ? 3.125 11.676 3.467 1.00 90.50 186 ALA A C 1
ATOM 1438 O O . ALA A 1 186 ? 3.578 12.044 2.386 1.00 90.50 186 ALA A O 1
ATOM 1439 N N . ALA A 1 187 ? 3.465 12.266 4.618 1.00 89.75 187 ALA A N 1
ATOM 1440 C CA . ALA A 1 187 ? 4.411 13.378 4.709 1.00 89.75 187 ALA A CA 1
ATOM 1441 C C . ALA A 1 187 ? 5.810 12.950 4.261 1.00 89.75 187 ALA A C 1
ATOM 1443 O O . ALA A 1 187 ? 6.436 13.637 3.458 1.00 89.75 187 ALA A O 1
ATOM 1444 N N . LEU A 1 188 ? 6.270 11.790 4.737 1.00 91.88 188 LEU A N 1
ATOM 1445 C CA . LEU A 1 188 ? 7.549 11.201 4.348 1.00 91.88 188 LEU A CA 1
ATOM 1446 C C . LEU A 1 188 ? 7.576 10.862 2.853 1.00 91.88 188 LEU A C 1
ATOM 1448 O O . LEU A 1 188 ? 8.543 11.194 2.176 1.00 91.88 188 LEU A O 1
ATOM 1452 N N . SER A 1 189 ? 6.499 10.275 2.323 1.00 90.81 189 SER A N 1
ATOM 1453 C CA . SER A 1 189 ? 6.366 9.968 0.891 1.00 90.81 189 SER A CA 1
ATOM 1454 C C . SER A 1 189 ? 6.384 11.240 0.028 1.00 90.81 189 SER A C 1
ATOM 1456 O O . SER A 1 189 ? 7.073 11.297 -0.992 1.00 90.81 189 SER A O 1
ATOM 1458 N N . ALA A 1 190 ? 5.705 12.306 0.465 1.00 89.06 190 ALA A N 1
ATOM 1459 C CA . ALA A 1 190 ? 5.712 13.602 -0.213 1.00 89.06 190 ALA A CA 1
ATOM 1460 C C . ALA A 1 190 ? 7.084 14.291 -0.153 1.00 89.06 190 ALA A C 1
ATOM 1462 O O . ALA A 1 190 ? 7.557 14.795 -1.171 1.00 89.06 190 ALA A O 1
ATOM 1463 N N . ALA A 1 191 ? 7.736 14.287 1.013 1.00 89.88 191 ALA A N 1
ATOM 1464 C CA . ALA A 1 191 ? 9.083 14.823 1.184 1.00 89.88 191 ALA A CA 1
ATOM 1465 C C . ALA A 1 191 ? 10.087 14.078 0.297 1.00 89.88 191 ALA A C 1
ATOM 1467 O O . ALA A 1 191 ? 10.862 14.717 -0.411 1.00 89.88 191 ALA A O 1
ATOM 1468 N N . TYR A 1 192 ? 10.011 12.745 0.261 1.00 90.00 192 TYR A N 1
ATOM 1469 C CA . TYR A 1 192 ? 10.807 11.926 -0.648 1.00 90.00 192 TYR A CA 1
ATOM 1470 C C . TYR A 1 192 ? 10.560 12.302 -2.112 1.00 90.00 192 TYR A C 1
ATOM 1472 O O . TYR A 1 192 ? 11.520 12.505 -2.842 1.00 90.00 192 TYR A O 1
ATOM 1480 N N . GLY A 1 193 ? 9.305 12.482 -2.539 1.00 86.75 193 GLY A N 1
ATOM 1481 C CA . GLY A 1 193 ? 8.998 12.904 -3.911 1.00 86.75 193 GLY A CA 1
ATOM 1482 C C . GLY A 1 193 ? 9.531 14.291 -4.281 1.00 86.75 193 GLY A C 1
ATOM 1483 O O . GLY A 1 193 ? 9.920 14.508 -5.426 1.00 86.75 193 GLY A O 1
ATOM 1484 N N . ILE A 1 194 ? 9.600 15.224 -3.325 1.00 87.81 194 ILE A N 1
ATOM 1485 C CA . ILE A 1 194 ? 10.247 16.531 -3.528 1.00 87.81 194 ILE A CA 1
ATOM 1486 C C . ILE A 1 194 ? 11.766 16.362 -3.652 1.00 87.81 194 ILE A C 1
ATOM 1488 O O . ILE A 1 194 ? 12.368 16.960 -4.542 1.00 87.81 194 ILE A O 1
ATOM 1492 N N . ILE A 1 195 ? 12.378 15.550 -2.783 1.00 89.06 195 ILE A N 1
ATOM 1493 C CA . ILE A 1 195 ? 13.821 15.282 -2.810 1.00 89.06 195 ILE A CA 1
ATOM 1494 C C . ILE A 1 195 ? 14.207 14.586 -4.113 1.00 89.06 195 ILE A C 1
ATOM 1496 O O . ILE A 1 195 ? 15.109 15.072 -4.780 1.00 89.06 195 ILE A O 1
ATOM 1500 N N . ASP A 1 196 ? 13.503 13.524 -4.509 1.00 85.94 196 ASP A N 1
ATOM 1501 C CA . ASP A 1 196 ? 13.745 12.800 -5.762 1.00 85.94 196 ASP A CA 1
ATOM 1502 C C . ASP A 1 196 ? 13.588 13.718 -6.980 1.00 85.94 196 ASP A C 1
ATOM 1504 O O . ASP A 1 196 ? 14.363 13.626 -7.926 1.00 85.94 196 ASP A O 1
ATOM 1508 N N . PHE A 1 197 ? 12.651 14.671 -6.953 1.00 84.12 197 PHE A N 1
ATOM 1509 C CA . PHE A 1 197 ? 12.515 15.656 -8.027 1.00 84.12 197 PHE A CA 1
ATOM 1510 C C . PHE A 1 197 ? 13.734 16.591 -8.149 1.00 84.12 197 PHE A C 1
ATOM 1512 O O . PHE A 1 197 ? 14.120 16.928 -9.268 1.00 84.12 197 PHE A O 1
ATOM 1519 N N . ILE A 1 198 ? 14.330 17.016 -7.027 1.00 87.88 198 ILE A N 1
ATOM 1520 C CA . ILE A 1 198 ? 15.501 17.915 -7.006 1.00 87.88 198 ILE A CA 1
ATOM 1521 C C . ILE A 1 198 ? 16.799 17.137 -7.274 1.00 87.88 198 ILE A C 1
ATOM 1523 O O . ILE A 1 198 ? 17.634 17.581 -8.060 1.00 87.88 198 ILE A O 1
ATOM 1527 N N . TRP A 1 199 ? 16.954 15.980 -6.631 1.00 88.88 199 TRP A N 1
ATOM 1528 C CA . TRP A 1 199 ? 18.097 15.077 -6.723 1.00 88.88 199 TRP A CA 1
ATOM 1529 C C . TRP A 1 199 ? 17.618 13.698 -7.185 1.00 88.88 199 TRP A C 1
ATOM 1531 O O . TRP A 1 199 ? 17.250 12.870 -6.348 1.00 88.88 199 TRP A O 1
ATOM 1541 N N . PRO A 1 200 ? 17.630 13.440 -8.506 1.00 82.12 200 PRO A N 1
ATOM 1542 C CA . PRO A 1 200 ? 17.187 12.172 -9.065 1.00 82.12 200 PRO A CA 1
ATOM 1543 C C . PRO A 1 200 ? 17.971 11.017 -8.463 1.00 82.12 200 PRO A C 1
ATOM 1545 O O . PRO A 1 200 ? 19.202 10.995 -8.542 1.00 82.12 200 PRO A O 1
ATOM 1548 N N . VAL A 1 201 ? 17.269 10.036 -7.902 1.00 81.31 201 VAL A N 1
ATOM 1549 C CA . VAL A 1 201 ? 17.911 8.780 -7.515 1.00 81.31 201 VAL A CA 1
ATOM 1550 C C . VAL A 1 201 ? 18.059 7.929 -8.780 1.00 81.31 201 VAL A C 1
ATOM 1552 O O . VAL A 1 201 ? 17.044 7.596 -9.391 1.00 81.31 201 VAL A O 1
ATOM 1555 N N . PRO A 1 202 ? 19.283 7.554 -9.197 1.00 74.81 202 PRO A N 1
ATOM 1556 C CA . PRO A 1 202 ? 19.492 6.755 -10.400 1.00 74.81 202 PRO A CA 1
ATOM 1557 C C . PRO A 1 202 ? 19.100 5.298 -10.124 1.00 74.81 202 PRO A C 1
ATOM 1559 O O . PRO A 1 202 ? 19.952 4.451 -9.856 1.00 74.81 202 PRO A O 1
ATOM 1562 N N . TYR A 1 203 ? 17.801 5.005 -10.140 1.00 72.12 203 TYR A N 1
ATOM 1563 C CA . TYR A 1 203 ? 17.284 3.648 -10.001 1.00 72.12 203 TYR A CA 1
ATOM 1564 C C . TYR A 1 203 ? 16.818 3.135 -11.367 1.00 72.12 203 TYR A C 1
ATOM 1566 O O . TYR A 1 203 ? 15.987 3.779 -12.003 1.00 72.12 203 TYR A O 1
ATOM 1574 N N . PRO A 1 204 ? 17.326 1.989 -11.850 1.00 67.44 204 PRO A N 1
ATOM 1575 C CA . PRO A 1 204 ? 16.895 1.439 -13.125 1.00 67.44 204 PRO A CA 1
ATOM 1576 C C . PRO A 1 204 ? 15.465 0.905 -12.991 1.00 67.44 204 PRO A C 1
ATOM 1578 O O . PRO A 1 204 ? 15.249 -0.168 -12.427 1.00 67.44 204 PRO A O 1
ATOM 1581 N N . HIS A 1 205 ? 14.489 1.644 -13.512 1.00 67.50 205 HIS A N 1
ATOM 1582 C CA . HIS A 1 205 ? 13.108 1.188 -13.635 1.00 67.50 205 HIS A CA 1
ATOM 1583 C C . HIS A 1 205 ? 12.710 1.087 -15.116 1.00 67.50 205 HIS A C 1
ATOM 1585 O O . HIS A 1 205 ? 13.159 1.896 -15.933 1.00 67.50 205 HIS A O 1
ATOM 1591 N N . PRO A 1 206 ? 11.885 0.093 -15.494 1.00 62.84 206 PRO A N 1
ATOM 1592 C CA . PRO A 1 206 ? 11.304 0.041 -16.826 1.00 62.84 206 PRO A CA 1
ATOM 1593 C C . PRO A 1 206 ? 10.508 1.330 -17.051 1.00 62.84 206 PRO A C 1
ATOM 1595 O O . PRO A 1 206 ? 9.801 1.807 -16.164 1.00 62.84 206 PRO A O 1
ATOM 1598 N N . ALA A 1 207 ? 10.743 1.948 -18.201 1.00 48.34 207 ALA A N 1
ATOM 1599 C CA . ALA A 1 207 ? 10.353 3.308 -18.524 1.00 48.34 207 ALA A CA 1
ATOM 1600 C C . ALA A 1 207 ? 8.827 3.515 -18.471 1.00 48.34 207 ALA A C 1
ATOM 1602 O O . ALA A 1 207 ? 8.138 3.391 -19.476 1.00 48.34 207 ALA A O 1
ATOM 1603 N N . ALA A 1 208 ? 8.284 3.901 -17.316 1.00 53.38 208 ALA A N 1
ATOM 1604 C CA . ALA A 1 208 ? 7.145 4.809 -17.327 1.00 53.38 208 ALA A CA 1
ATOM 1605 C C . ALA A 1 208 ? 7.686 6.172 -17.770 1.00 53.38 208 ALA A C 1
ATOM 1607 O O . ALA A 1 208 ? 8.742 6.560 -17.275 1.00 53.38 208 ALA A O 1
ATOM 1608 N N . ASP A 1 209 ? 7.001 6.865 -18.690 1.00 58.09 209 ASP A N 1
ATOM 1609 C CA . ASP A 1 209 ? 7.381 8.179 -19.240 1.00 58.09 209 ASP A CA 1
ATOM 1610 C C . ASP A 1 209 ? 7.692 9.198 -18.127 1.00 58.09 209 ASP A C 1
ATOM 1612 O O . ASP A 1 209 ? 6.854 9.993 -17.682 1.00 58.09 209 ASP A O 1
ATOM 1616 N N . GLU A 1 210 ? 8.928 9.142 -17.647 1.00 65.06 210 GLU A N 1
ATOM 1617 C CA . GLU A 1 210 ? 9.481 9.958 -16.574 1.00 65.06 210 GLU A CA 1
ATOM 1618 C C . GLU A 1 210 ? 9.634 11.402 -17.041 1.00 65.06 210 GLU A C 1
ATOM 1620 O O . GLU A 1 210 ? 9.522 12.348 -16.257 1.00 65.06 210 GLU A O 1
ATOM 1625 N N . TYR A 1 211 ? 9.778 11.566 -18.353 1.00 71.88 211 TYR A N 1
ATOM 1626 C CA . TYR A 1 211 ? 9.969 12.831 -19.019 1.00 71.88 211 TYR A CA 1
ATOM 1627 C C . TYR A 1 211 ? 8.761 13.201 -19.875 1.00 71.88 211 TYR A C 1
ATOM 1629 O O . TYR A 1 211 ? 8.281 12.439 -20.711 1.00 71.88 211 TYR A O 1
ATOM 1637 N N . ILE A 1 212 ? 8.295 14.433 -19.695 1.00 73.94 212 ILE A N 1
ATOM 1638 C CA . ILE A 1 212 ? 7.449 15.115 -20.664 1.00 73.94 212 ILE A CA 1
ATOM 1639 C C . ILE A 1 212 ? 8.383 15.772 -21.669 1.00 73.94 212 ILE A C 1
ATOM 1641 O O . ILE A 1 212 ? 9.126 16.694 -21.329 1.00 73.94 212 ILE A O 1
ATOM 1645 N N . TRP A 1 213 ? 8.317 15.315 -22.911 1.00 76.56 213 TRP A N 1
ATOM 1646 C CA . TRP A 1 213 ? 8.975 15.972 -24.030 1.00 76.56 213 TRP A CA 1
ATOM 1647 C C . TRP A 1 213 ? 8.138 17.193 -24.430 1.00 76.56 213 TRP A C 1
ATOM 1649 O O . TRP A 1 213 ? 7.099 17.064 -25.083 1.00 76.56 213 TRP A O 1
ATOM 1659 N N . LEU A 1 214 ? 8.543 18.388 -23.997 1.00 76.19 214 LEU A N 1
ATOM 1660 C CA . LEU A 1 214 ? 8.051 19.634 -24.580 1.00 76.19 214 LEU A CA 1
ATOM 1661 C C . LEU A 1 214 ? 8.914 19.960 -25.805 1.00 76.19 214 LEU A C 1
ATOM 1663 O O . LEU A 1 214 ? 10.078 19.576 -25.877 1.00 76.19 214 LEU A O 1
ATOM 1667 N N . ARG A 1 215 ? 8.362 20.717 -26.765 1.00 76.44 215 ARG A N 1
ATOM 1668 C CA . ARG A 1 215 ? 9.108 21.134 -27.972 1.00 76.44 215 ARG A CA 1
ATOM 1669 C C . ARG A 1 215 ? 10.428 21.841 -27.649 1.00 76.44 215 ARG A C 1
ATOM 1671 O O . ARG A 1 215 ? 11.344 21.796 -28.457 1.00 76.44 215 ARG A O 1
ATOM 1678 N N . THR A 1 216 ? 10.495 22.516 -26.505 1.00 80.06 216 THR A N 1
ATOM 1679 C CA . THR A 1 216 ? 11.623 23.362 -26.101 1.00 80.06 216 THR A CA 1
ATOM 1680 C C . THR A 1 216 ? 12.427 22.802 -24.932 1.00 80.06 216 THR A C 1
ATOM 1682 O O . THR A 1 216 ? 13.513 23.306 -24.662 1.00 80.06 216 THR A O 1
ATOM 1685 N N . SER A 1 217 ? 11.928 21.790 -24.217 1.00 78.44 217 SER A N 1
ATOM 1686 C CA . SER A 1 217 ? 12.625 21.223 -23.063 1.00 78.44 217 SER A CA 1
ATOM 1687 C C . SER A 1 217 ? 12.093 19.848 -22.673 1.00 78.44 217 SER A C 1
ATOM 1689 O O . SER A 1 217 ? 10.930 19.509 -22.881 1.00 78.44 217 SER A O 1
ATOM 1691 N N . ILE A 1 218 ? 12.960 19.049 -22.066 1.00 79.56 218 ILE A N 1
ATOM 1692 C CA . ILE A 1 218 ? 12.606 17.758 -21.488 1.00 79.56 218 ILE A CA 1
ATOM 1693 C C . ILE A 1 218 ? 12.393 18.001 -19.996 1.00 79.56 218 ILE A C 1
ATOM 1695 O O . ILE A 1 218 ? 13.329 18.382 -19.294 1.00 79.56 218 ILE A O 1
ATOM 1699 N N . VAL A 1 219 ? 11.160 17.838 -19.510 1.00 78.06 219 VAL A N 1
ATOM 1700 C CA . VAL A 1 219 ? 10.821 18.091 -18.101 1.00 78.06 219 VAL A CA 1
ATOM 1701 C C . VAL A 1 219 ? 10.473 16.783 -17.413 1.00 78.06 219 VAL A C 1
ATOM 1703 O O . VAL A 1 219 ? 9.555 16.078 -17.827 1.00 78.06 219 VAL A O 1
ATOM 1706 N N . ARG A 1 220 ? 11.187 16.476 -16.332 1.0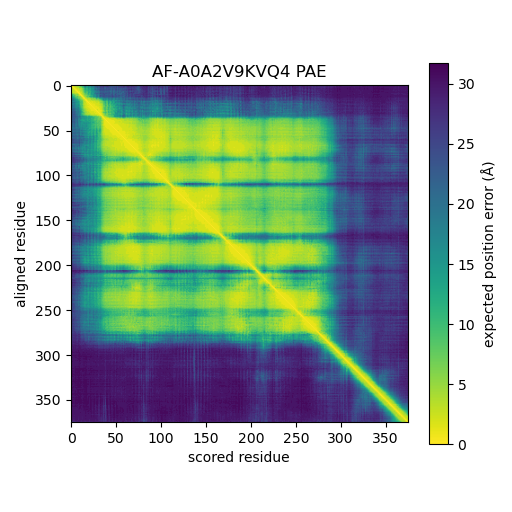0 74.19 220 ARG A N 1
ATOM 1707 C CA . ARG A 1 220 ? 10.934 15.305 -15.489 1.00 74.19 220 ARG A CA 1
ATOM 1708 C C . ARG A 1 220 ? 9.670 15.498 -14.647 1.00 74.19 220 ARG A C 1
ATOM 1710 O O . ARG A 1 220 ? 9.424 16.590 -14.136 1.00 74.19 220 ARG A O 1
ATOM 1717 N N . ARG A 1 221 ? 8.859 14.453 -14.483 1.00 74.44 221 ARG A N 1
ATOM 1718 C CA . ARG A 1 221 ? 7.706 14.446 -13.565 1.00 74.44 221 ARG A CA 1
ATOM 1719 C C . ARG A 1 221 ? 8.162 14.042 -12.164 1.00 74.44 221 ARG A C 1
ATOM 1721 O O . ARG A 1 221 ? 8.993 13.157 -12.022 1.00 74.44 221 ARG A O 1
ATOM 1728 N N . ALA A 1 222 ? 7.581 14.639 -11.123 1.00 74.25 222 ALA A N 1
ATOM 1729 C CA . ALA A 1 222 ? 7.759 14.136 -9.762 1.00 74.25 222 ALA A CA 1
ATOM 1730 C C . ALA A 1 222 ? 7.006 12.804 -9.619 1.00 74.25 222 ALA A C 1
ATOM 1732 O O . ALA A 1 222 ? 5.778 12.776 -9.733 1.00 74.25 222 ALA A O 1
ATOM 1733 N N . GLN A 1 223 ? 7.740 11.710 -9.421 1.00 72.56 223 GLN A N 1
ATOM 1734 C CA . GLN A 1 223 ? 7.174 10.362 -9.335 1.00 72.56 223 GLN A CA 1
ATOM 1735 C C . GLN A 1 223 ? 7.091 9.848 -7.891 1.00 72.56 223 GLN A C 1
ATOM 1737 O O . GLN A 1 223 ? 6.164 9.106 -7.558 1.00 72.56 223 GLN A O 1
ATOM 1742 N N . GLY A 1 224 ? 8.012 10.281 -7.023 1.00 79.62 224 GLY A N 1
ATOM 1743 C CA . GLY A 1 224 ? 8.062 9.860 -5.624 1.00 79.62 224 GLY A CA 1
ATOM 1744 C C . GLY A 1 224 ? 8.197 8.346 -5.467 1.00 79.62 224 GLY A C 1
ATOM 1745 O O . GLY A 1 224 ? 8.683 7.655 -6.355 1.00 79.62 224 GLY A O 1
ATOM 1746 N N . VAL A 1 225 ? 7.739 7.821 -4.328 1.00 80.69 225 VAL A N 1
ATOM 1747 C CA . VAL A 1 225 ? 7.875 6.394 -3.973 1.00 80.69 225 VAL A CA 1
ATOM 1748 C C . VAL A 1 225 ? 7.182 5.469 -4.985 1.00 80.69 225 VAL A C 1
ATOM 1750 O O . VAL A 1 225 ? 7.584 4.326 -5.162 1.00 80.69 225 VAL A O 1
ATOM 1753 N N . PHE A 1 226 ? 6.148 5.951 -5.675 1.00 76.25 226 PHE A N 1
ATOM 1754 C CA . PHE A 1 226 ? 5.325 5.127 -6.561 1.00 76.25 226 PHE A CA 1
ATOM 1755 C C . PHE A 1 226 ? 5.931 4.899 -7.947 1.00 76.25 226 PHE A C 1
ATOM 1757 O O . PHE A 1 226 ? 5.383 4.091 -8.693 1.00 76.25 226 PHE A O 1
ATOM 1764 N N . TYR A 1 227 ? 6.993 5.628 -8.315 1.00 74.00 227 TYR A N 1
ATOM 1765 C CA . TYR A 1 227 ? 7.544 5.677 -9.680 1.00 74.00 227 TYR A CA 1
ATOM 1766 C C . TYR A 1 227 ? 6.500 5.995 -10.776 1.00 74.00 227 TYR A C 1
ATOM 1768 O O . TYR A 1 227 ? 6.750 5.847 -11.967 1.00 74.00 227 TYR A O 1
ATOM 1776 N N . GLU A 1 228 ? 5.325 6.500 -10.379 1.00 77.50 228 GLU A N 1
ATOM 1777 C CA . GLU A 1 228 ? 4.225 6.886 -11.256 1.00 77.50 228 GLU A CA 1
ATOM 1778 C C . GLU A 1 228 ? 3.609 8.198 -10.746 1.00 77.50 228 GLU A C 1
ATOM 1780 O O . GLU A 1 228 ? 2.941 8.251 -9.708 1.00 77.50 228 GLU A O 1
ATOM 1785 N N . ALA A 1 229 ? 3.827 9.282 -11.497 1.00 77.94 229 ALA A N 1
ATOM 1786 C CA . ALA A 1 229 ? 3.447 10.639 -11.092 1.00 77.94 229 ALA A CA 1
ATOM 1787 C C . ALA A 1 229 ? 1.934 10.812 -10.849 1.00 77.94 229 ALA A C 1
ATOM 1789 O O . ALA A 1 229 ? 1.523 11.625 -10.018 1.00 77.94 229 ALA A O 1
ATOM 1790 N N . GLY A 1 230 ? 1.097 10.041 -11.555 1.00 79.94 230 GLY A N 1
ATOM 1791 C CA . GLY A 1 230 ? -0.357 10.055 -11.378 1.00 79.94 230 GLY A CA 1
ATOM 1792 C C . GLY A 1 230 ? -0.778 9.552 -9.997 1.00 79.94 230 GLY A C 1
ATOM 1793 O O . GLY A 1 230 ? -1.504 10.244 -9.281 1.00 79.94 230 GLY A O 1
ATOM 1794 N N . ASN A 1 231 ? -0.264 8.389 -9.589 1.00 83.50 231 ASN A N 1
ATOM 1795 C CA . ASN A 1 231 ? -0.563 7.795 -8.283 1.00 83.50 231 ASN A CA 1
ATOM 1796 C C . ASN A 1 231 ? -0.040 8.664 -7.140 1.00 83.50 231 ASN A C 1
ATOM 1798 O O . ASN A 1 231 ? -0.769 8.915 -6.178 1.00 83.50 231 ASN A O 1
ATOM 1802 N N . PHE A 1 232 ? 1.173 9.201 -7.287 1.00 84.81 232 PHE A N 1
ATOM 1803 C CA . PHE A 1 232 ? 1.745 10.136 -6.323 1.00 84.81 232 PHE A CA 1
ATOM 1804 C C . PHE A 1 232 ? 0.870 11.387 -6.141 1.00 84.81 232 PHE A C 1
ATOM 1806 O O . PHE A 1 232 ? 0.497 11.727 -5.018 1.00 84.81 232 PHE A O 1
ATOM 1813 N N . SER A 1 233 ? 0.453 12.035 -7.237 1.00 83.06 233 SER A N 1
ATOM 1814 C CA . SER A 1 233 ? -0.408 13.223 -7.160 1.00 83.06 233 SER A CA 1
ATOM 1815 C C . SER A 1 233 ? -1.778 12.925 -6.552 1.00 83.06 233 SER A C 1
ATOM 1817 O O . SER A 1 233 ? -2.303 13.765 -5.819 1.00 83.06 233 SER A O 1
ATOM 1819 N N . ASN A 1 234 ? -2.370 11.767 -6.857 1.00 88.12 234 ASN A N 1
ATOM 1820 C CA . ASN A 1 234 ? -3.656 11.357 -6.289 1.00 88.12 234 ASN A CA 1
ATOM 1821 C C . ASN A 1 234 ? -3.546 11.129 -4.781 1.00 88.12 234 ASN A C 1
ATOM 1823 O O . ASN A 1 234 ? -4.409 11.580 -4.028 1.00 88.12 234 ASN A O 1
ATOM 1827 N N . LEU A 1 235 ? -2.458 10.495 -4.336 1.00 88.75 235 LEU A N 1
ATOM 1828 C CA . LEU A 1 235 ? -2.181 10.304 -2.921 1.00 88.75 235 LEU A CA 1
ATOM 1829 C C . LEU A 1 235 ? -2.022 11.646 -2.202 1.00 88.75 235 LEU A C 1
ATOM 1831 O O . LEU A 1 235 ? -2.703 11.894 -1.206 1.00 88.75 235 LEU A O 1
ATOM 1835 N N . CYS A 1 236 ? -1.182 12.544 -2.723 1.00 87.25 236 CYS A N 1
ATOM 1836 C CA . CYS A 1 236 ? -1.003 13.870 -2.132 1.00 87.25 236 CYS A CA 1
ATOM 1837 C C . CYS A 1 236 ? -2.319 14.655 -2.080 1.00 87.25 236 CYS A C 1
ATOM 1839 O O . CYS A 1 236 ? -2.618 15.274 -1.062 1.00 87.25 236 CYS A O 1
ATOM 1841 N N . ALA A 1 237 ? -3.130 14.605 -3.140 1.00 88.69 237 ALA A N 1
ATOM 1842 C CA . ALA A 1 237 ? -4.429 15.269 -3.172 1.00 88.69 237 ALA A CA 1
ATOM 1843 C C . ALA A 1 237 ? -5.400 14.698 -2.127 1.00 88.69 237 ALA A C 1
ATOM 1845 O O . ALA A 1 237 ? -6.058 15.469 -1.430 1.00 88.69 237 ALA A O 1
ATOM 1846 N N . LEU A 1 238 ? -5.457 13.371 -1.970 1.00 89.69 238 LEU A N 1
ATOM 1847 C CA . LEU A 1 238 ? -6.280 12.710 -0.955 1.00 89.69 238 LEU A CA 1
ATOM 1848 C C . LEU A 1 238 ? -5.920 13.206 0.453 1.00 89.69 238 LEU A C 1
ATOM 1850 O O . LEU A 1 238 ? -6.787 13.691 1.181 1.00 89.69 238 LEU A O 1
ATOM 1854 N N . PHE A 1 239 ? -4.641 13.130 0.829 1.00 90.31 239 PHE A N 1
ATOM 1855 C CA . PHE A 1 239 ? -4.192 13.554 2.158 1.00 90.31 239 PHE A CA 1
ATOM 1856 C C . PHE A 1 239 ? -4.312 15.066 2.370 1.00 90.31 239 PHE A C 1
ATOM 1858 O O . PHE A 1 239 ? -4.583 15.503 3.489 1.00 90.31 239 PHE A O 1
ATOM 1865 N N . LEU A 1 240 ? -4.185 15.865 1.308 1.00 90.69 240 LEU A N 1
ATOM 1866 C CA . LEU A 1 240 ? -4.413 17.304 1.367 1.00 90.69 240 LEU A CA 1
ATOM 1867 C C . LEU A 1 240 ? -5.878 17.614 1.684 1.00 90.69 240 LEU A C 1
ATOM 1869 O O . LEU A 1 240 ? -6.148 18.427 2.563 1.00 90.69 240 LEU A O 1
ATOM 1873 N N . VAL A 1 241 ? -6.824 16.941 1.024 1.00 92.00 241 VAL A N 1
ATOM 1874 C CA . VAL A 1 241 ? -8.261 17.098 1.305 1.00 92.00 241 VAL A CA 1
ATOM 1875 C C . VAL A 1 241 ? -8.581 16.682 2.742 1.00 92.00 241 VAL A C 1
ATOM 1877 O O . VAL A 1 241 ? -9.319 17.386 3.433 1.00 92.00 241 VAL A O 1
ATOM 1880 N N . VAL A 1 242 ? -7.992 15.589 3.234 1.00 88.94 242 VAL A N 1
ATOM 1881 C CA . VAL A 1 242 ? -8.151 15.158 4.634 1.00 88.94 242 VAL A CA 1
ATOM 1882 C C . VAL A 1 242 ? -7.605 16.210 5.607 1.00 88.94 242 VAL A C 1
ATOM 1884 O O . VAL A 1 242 ? -8.296 16.583 6.552 1.00 88.94 242 VAL A O 1
ATOM 1887 N N . ALA A 1 243 ? -6.408 16.747 5.363 1.00 88.50 243 ALA A N 1
ATOM 1888 C CA . ALA A 1 243 ? -5.818 17.775 6.218 1.00 88.50 243 ALA A CA 1
ATOM 1889 C C . ALA A 1 243 ? -6.635 19.077 6.209 1.00 88.50 243 ALA A C 1
ATOM 1891 O O . ALA A 1 243 ? -6.976 19.602 7.267 1.00 88.50 243 ALA A O 1
ATOM 1892 N N . VAL A 1 244 ? -7.009 19.573 5.026 1.00 90.69 244 VAL A N 1
ATOM 1893 C CA . VAL A 1 244 ? -7.790 20.810 4.878 1.00 90.69 244 VAL A CA 1
ATOM 1894 C C . VAL A 1 244 ? -9.180 20.659 5.489 1.00 90.69 244 VAL A C 1
ATOM 1896 O O . VAL A 1 244 ? -9.616 21.539 6.225 1.00 90.69 244 VAL A O 1
ATOM 1899 N N . SER A 1 245 ? -9.871 19.540 5.256 1.00 90.38 245 SER A N 1
ATOM 1900 C CA . SER A 1 245 ? -11.186 19.294 5.867 1.00 90.38 245 SER A CA 1
ATOM 1901 C C . SER A 1 245 ? -11.111 19.225 7.394 1.00 90.38 245 SER A C 1
ATOM 1903 O O . SER A 1 245 ? -12.000 19.739 8.077 1.00 90.38 245 SER A O 1
ATOM 1905 N N . ALA A 1 246 ? -10.035 18.667 7.951 1.00 88.31 246 ALA A N 1
ATOM 1906 C CA . ALA A 1 246 ? -9.814 18.657 9.390 1.00 88.31 246 ALA A CA 1
ATOM 1907 C C . ALA A 1 246 ? -9.557 20.056 9.972 1.00 88.31 246 ALA A C 1
ATOM 1909 O O . ALA A 1 246 ? -10.121 20.379 11.019 1.00 88.31 246 ALA A O 1
ATOM 1910 N N . ILE A 1 247 ? -8.770 20.891 9.280 1.00 88.75 247 ILE A N 1
ATOM 1911 C CA . ILE A 1 247 ? -8.540 22.298 9.654 1.00 88.75 247 ILE A CA 1
ATOM 1912 C C . ILE A 1 247 ? -9.860 23.078 9.597 1.00 88.75 247 ILE A C 1
ATOM 1914 O O . ILE A 1 247 ? -10.250 23.714 10.575 1.00 88.75 247 ILE A O 1
ATOM 1918 N N . LEU A 1 248 ? -10.592 22.986 8.481 1.00 91.06 248 LEU A N 1
ATOM 1919 C CA . LEU A 1 248 ? -11.850 23.714 8.274 1.00 91.06 248 LEU A CA 1
ATOM 1920 C C . LEU A 1 248 ? -12.931 23.310 9.280 1.00 91.06 248 LEU A C 1
ATOM 1922 O O . LEU A 1 248 ? -13.672 24.158 9.769 1.00 91.06 248 LEU A O 1
ATOM 1926 N N . SER A 1 249 ? -13.004 22.024 9.629 1.00 90.62 249 SER A N 1
ATOM 1927 C CA . SER A 1 249 ? -13.951 21.527 10.633 1.00 90.62 249 SER A CA 1
ATOM 1928 C C . SER A 1 249 ? -13.488 21.738 12.079 1.00 90.62 249 SER A C 1
ATOM 1930 O O . SER A 1 249 ? -14.219 21.363 12.998 1.00 90.62 249 SER A O 1
ATOM 1932 N N . ARG A 1 250 ? -12.296 22.317 12.305 1.00 85.19 250 ARG A N 1
ATOM 1933 C CA . ARG A 1 250 ? -11.640 22.444 13.623 1.00 85.19 250 ARG A CA 1
ATOM 1934 C C . ARG A 1 250 ? -11.548 21.110 14.374 1.00 85.19 250 ARG A C 1
ATOM 1936 O O . ARG A 1 250 ? -11.609 21.055 15.603 1.00 85.19 250 ARG A O 1
ATOM 1943 N N . ARG A 1 251 ? -11.404 20.008 13.633 1.00 85.50 251 ARG A N 1
ATOM 1944 C CA . ARG A 1 251 ? -11.313 18.638 14.166 1.00 85.50 251 ARG A CA 1
ATOM 1945 C C . ARG A 1 251 ? -9.874 18.128 14.229 1.00 85.50 251 ARG A C 1
ATOM 1947 O O . ARG A 1 251 ? -9.628 16.930 14.152 1.00 85.50 251 ARG A O 1
ATOM 1954 N N . GLU A 1 252 ? -8.917 19.023 14.437 1.00 83.25 252 GLU A N 1
ATOM 1955 C CA . GLU A 1 252 ? -7.481 18.716 14.539 1.00 83.25 252 GLU A CA 1
ATOM 1956 C C . GLU A 1 252 ? -7.172 17.655 15.606 1.00 83.25 252 GLU A C 1
ATOM 1958 O O . GLU A 1 252 ? -6.305 16.800 15.421 1.00 83.25 252 GLU A O 1
ATOM 1963 N N . ARG A 1 253 ? -7.950 17.646 16.701 1.00 79.25 253 ARG A N 1
ATOM 1964 C CA . ARG A 1 253 ? -7.831 16.646 17.773 1.00 79.25 253 ARG A CA 1
ATOM 1965 C C . ARG A 1 253 ? -8.029 15.209 17.278 1.00 79.25 253 ARG A C 1
ATOM 1967 O O . ARG A 1 253 ? -7.446 14.308 17.874 1.00 79.25 253 ARG A O 1
ATOM 1974 N N . LEU A 1 254 ? -8.783 14.988 16.193 1.00 76.00 254 LEU A N 1
ATOM 1975 C CA . LEU A 1 254 ? -8.949 13.657 15.588 1.00 76.00 254 LEU A CA 1
ATOM 1976 C C . LEU A 1 254 ? -7.660 13.155 14.930 1.00 76.00 254 LEU A C 1
ATOM 1978 O O . LEU A 1 254 ? -7.398 11.958 14.945 1.00 76.00 254 LEU A O 1
ATOM 1982 N N . LEU A 1 255 ? -6.835 14.057 14.390 1.00 75.19 255 LEU A N 1
ATOM 1983 C CA . LEU A 1 255 ? -5.531 13.701 13.826 1.00 75.19 255 LEU A CA 1
ATOM 1984 C C . LEU A 1 255 ? -4.417 13.704 14.875 1.00 75.19 255 LEU A C 1
ATOM 1986 O O . LEU A 1 255 ? -3.310 13.268 14.577 1.00 75.19 255 LEU A O 1
ATOM 1990 N N . ARG A 1 256 ? -4.701 14.180 16.097 1.00 82.25 256 ARG A N 1
ATOM 1991 C CA . ARG A 1 256 ? -3.735 14.313 17.203 1.00 82.25 256 ARG A CA 1
ATOM 1992 C C . ARG A 1 256 ? -2.480 15.108 16.832 1.00 82.25 256 ARG A C 1
ATOM 1994 O O . ARG A 1 256 ? -1.419 14.911 17.416 1.00 82.25 256 ARG A O 1
ATOM 2001 N N . MET A 1 257 ? -2.609 16.018 15.875 1.00 81.56 257 MET A N 1
ATOM 2002 C CA . MET A 1 257 ? -1.540 16.911 15.449 1.00 81.56 257 MET A CA 1
ATOM 2003 C C . MET A 1 257 ? -1.905 18.338 15.832 1.00 81.56 257 MET A C 1
ATOM 2005 O O . MET A 1 257 ? -3.072 18.721 15.772 1.00 81.56 257 MET A O 1
ATOM 2009 N N . ALA A 1 258 ? -0.910 19.125 16.236 1.00 85.56 258 ALA A N 1
ATOM 2010 C CA . ALA A 1 258 ? -1.127 20.543 16.473 1.00 85.56 258 ALA A CA 1
ATOM 2011 C C . ALA A 1 258 ? -1.367 21.265 15.136 1.00 85.56 258 ALA A C 1
ATOM 2013 O O . ALA A 1 258 ? -0.724 20.939 14.133 1.00 85.56 258 ALA A O 1
ATOM 2014 N N . LEU A 1 259 ? -2.233 22.283 15.140 1.00 88.06 259 LEU A N 1
ATOM 2015 C CA . LEU A 1 259 ? -2.529 23.129 13.982 1.00 88.06 259 LEU A CA 1
ATOM 2016 C C . LEU A 1 259 ? -1.304 23.551 13.149 1.00 88.06 259 LEU A C 1
ATOM 2018 O O . LEU A 1 259 ? -1.366 23.389 11.930 1.00 88.06 259 LEU A O 1
ATOM 2022 N N . PRO A 1 260 ? -0.184 24.045 13.728 1.00 89.38 260 PRO A N 1
ATOM 2023 C CA . PRO A 1 260 ? 0.956 24.476 12.917 1.00 89.38 260 PRO A CA 1
ATOM 2024 C C . PRO A 1 260 ? 1.570 23.329 12.107 1.00 89.38 260 PRO A C 1
ATOM 2026 O O . PRO A 1 260 ? 1.929 23.522 10.949 1.00 89.38 260 PRO A O 1
ATOM 2029 N N . TRP A 1 261 ? 1.630 22.121 12.671 1.00 88.12 261 TRP A N 1
ATOM 2030 C CA . TRP A 1 261 ? 2.132 20.941 11.965 1.00 88.12 261 TRP A CA 1
ATOM 2031 C C . TRP A 1 261 ? 1.188 20.506 10.849 1.00 88.12 261 TRP A C 1
ATOM 2033 O O . TRP A 1 261 ? 1.640 20.172 9.757 1.00 88.12 261 TRP A O 1
ATOM 2043 N N . LEU A 1 262 ? -0.121 20.552 11.098 1.00 86.62 262 LEU A N 1
ATOM 2044 C CA . LEU A 1 262 ? -1.121 20.204 10.093 1.00 86.62 262 LEU A CA 1
ATOM 2045 C C . LEU A 1 262 ? -1.147 21.221 8.940 1.00 86.62 262 LEU A C 1
ATOM 2047 O O . LEU A 1 262 ? -1.271 20.833 7.779 1.00 86.62 262 LEU A O 1
ATOM 2051 N N . ALA A 1 263 ? -0.971 22.509 9.246 1.00 87.94 263 ALA A N 1
ATOM 2052 C CA . ALA A 1 263 ? -0.838 23.569 8.254 1.00 87.94 263 ALA A CA 1
ATOM 2053 C C . ALA A 1 263 ? 0.451 23.418 7.431 1.00 87.94 263 ALA A C 1
ATOM 2055 O O . ALA A 1 263 ? 0.399 23.501 6.204 1.00 87.94 263 ALA A O 1
ATOM 2056 N N . ALA A 1 264 ? 1.586 23.126 8.079 1.00 88.06 264 ALA A N 1
ATOM 2057 C CA . ALA A 1 264 ? 2.845 22.839 7.393 1.00 88.06 264 ALA A CA 1
ATOM 2058 C C . ALA A 1 264 ? 2.708 21.623 6.463 1.00 88.06 264 ALA A C 1
ATOM 2060 O O . ALA A 1 264 ? 3.071 21.700 5.293 1.00 88.06 264 ALA A O 1
ATOM 2061 N N . PHE A 1 265 ? 2.091 20.540 6.941 1.00 86.56 265 PHE A N 1
ATOM 2062 C CA . PHE A 1 265 ? 1.797 19.348 6.145 1.00 86.56 265 PHE A CA 1
ATOM 2063 C C . PHE A 1 265 ? 0.925 19.659 4.920 1.00 86.56 265 PHE A C 1
ATOM 2065 O O . PHE A 1 265 ? 1.267 19.283 3.797 1.00 86.56 265 PHE A O 1
ATOM 2072 N N . ALA A 1 266 ? -0.177 20.391 5.110 1.00 87.94 266 ALA A N 1
ATOM 2073 C CA . ALA A 1 266 ? -1.047 20.808 4.014 1.00 87.94 266 ALA A CA 1
ATOM 2074 C C . ALA A 1 266 ? -0.309 21.707 3.006 1.00 87.94 266 ALA A C 1
ATOM 2076 O O . ALA A 1 266 ? -0.499 21.563 1.795 1.00 87.94 266 ALA A O 1
ATOM 2077 N N . ALA A 1 267 ? 0.574 22.593 3.475 1.00 88.00 267 ALA A N 1
ATOM 2078 C CA . ALA A 1 267 ? 1.415 23.414 2.610 1.00 88.00 267 ALA A CA 1
ATOM 2079 C C . ALA A 1 267 ? 2.392 22.554 1.792 1.00 88.00 267 ALA A C 1
ATOM 2081 O O . ALA A 1 267 ? 2.457 22.714 0.572 1.00 88.00 267 ALA A O 1
ATOM 2082 N N . THR A 1 268 ? 3.082 21.590 2.413 1.00 85.44 268 THR A N 1
ATOM 2083 C CA . THR A 1 268 ? 3.987 20.656 1.718 1.00 85.44 268 THR A CA 1
ATOM 2084 C C . THR A 1 268 ? 3.256 19.872 0.627 1.00 85.44 268 THR A C 1
ATOM 2086 O O . THR A 1 268 ? 3.725 19.814 -0.511 1.00 85.44 268 THR A O 1
ATOM 2089 N N . LEU A 1 269 ? 2.074 19.327 0.932 1.00 84.94 269 LEU A N 1
ATOM 2090 C CA . LEU A 1 269 ? 1.261 18.609 -0.053 1.00 84.94 269 LEU A CA 1
ATOM 2091 C C . LEU A 1 269 ? 0.748 19.522 -1.171 1.00 84.94 269 LEU A C 1
ATOM 2093 O O . LEU A 1 269 ? 0.749 19.127 -2.337 1.00 84.94 269 LEU A O 1
ATOM 2097 N N . SER A 1 270 ? 0.351 20.753 -0.845 1.00 85.56 270 SER A N 1
ATOM 2098 C CA . SER A 1 270 ? -0.080 21.740 -1.841 1.00 85.56 270 SER A CA 1
ATOM 2099 C C . SER A 1 270 ? 1.050 22.084 -2.810 1.00 85.56 270 SER A C 1
ATOM 2101 O O . SER A 1 270 ? 0.828 22.121 -4.019 1.00 85.56 270 SER A O 1
ATOM 2103 N N . VAL A 1 271 ? 2.275 22.275 -2.306 1.00 84.50 271 VAL A N 1
ATOM 2104 C CA . VAL A 1 271 ? 3.464 22.507 -3.140 1.00 84.50 271 VAL A CA 1
ATOM 2105 C C . VAL A 1 271 ? 3.730 21.306 -4.048 1.00 84.50 271 VAL A C 1
ATOM 2107 O O . VAL A 1 271 ? 3.921 21.498 -5.251 1.00 84.50 271 VAL A O 1
ATOM 2110 N N . ALA A 1 272 ? 3.674 20.081 -3.515 1.00 80.19 272 ALA A N 1
ATOM 2111 C CA . ALA A 1 272 ? 3.858 18.863 -4.302 1.00 80.19 272 ALA A CA 1
ATOM 2112 C C . ALA A 1 272 ? 2.832 18.761 -5.451 1.00 80.19 272 ALA A C 1
ATOM 2114 O O . ALA A 1 272 ? 3.213 18.602 -6.612 1.00 80.19 272 ALA A O 1
ATOM 2115 N N . VAL A 1 273 ? 1.538 18.957 -5.166 1.00 78.88 273 VAL A N 1
ATOM 2116 C CA . VAL A 1 273 ? 0.463 18.909 -6.179 1.00 78.88 273 VAL A CA 1
ATOM 2117 C C . VAL A 1 273 ? 0.593 20.037 -7.207 1.00 78.88 273 VAL A C 1
ATOM 2119 O O . VAL A 1 273 ? 0.445 19.806 -8.412 1.00 78.88 273 VAL A O 1
ATOM 2122 N N . CYS A 1 274 ? 0.890 21.262 -6.764 1.00 79.12 274 CYS A N 1
ATOM 2123 C CA . CYS A 1 274 ? 1.089 22.406 -7.655 1.00 79.12 274 CYS A CA 1
ATOM 2124 C C . CYS A 1 274 ? 2.255 22.182 -8.620 1.00 79.12 274 CYS A C 1
ATOM 2126 O O . CYS A 1 274 ? 2.146 22.552 -9.789 1.00 79.12 274 CYS A O 1
ATOM 2128 N N . ARG A 1 275 ? 3.344 21.543 -8.178 1.00 72.56 275 ARG A N 1
ATOM 2129 C CA . ARG A 1 275 ? 4.491 21.230 -9.044 1.00 72.56 275 ARG A CA 1
ATOM 2130 C C . ARG A 1 275 ? 4.151 20.187 -10.106 1.00 72.56 275 ARG A C 1
ATOM 2132 O O . ARG A 1 275 ? 4.528 20.371 -11.264 1.00 72.56 275 ARG A O 1
ATOM 2139 N N . VAL A 1 276 ? 3.358 19.172 -9.760 1.00 67.69 276 VAL A N 1
ATOM 2140 C CA . VAL A 1 276 ? 2.876 18.181 -10.737 1.00 67.69 276 VAL A CA 1
ATOM 2141 C C . VAL A 1 276 ? 1.950 18.830 -11.776 1.00 67.69 276 VAL A C 1
ATOM 2143 O O . VAL A 1 276 ? 2.128 18.638 -12.980 1.00 67.69 276 VAL A O 1
ATOM 2146 N N . ARG A 1 277 ? 0.982 19.652 -11.344 1.00 63.34 277 ARG A N 1
ATOM 2147 C CA . ARG A 1 277 ? 0.019 20.308 -12.253 1.00 63.34 277 ARG A CA 1
ATOM 2148 C C . ARG A 1 277 ? 0.596 21.478 -13.049 1.00 63.34 277 ARG A C 1
ATOM 2150 O O . ARG A 1 277 ? 0.148 21.708 -14.173 1.00 63.34 277 ARG A O 1
ATOM 2157 N N . GLY A 1 278 ? 1.552 22.218 -12.493 1.00 59.59 278 GLY A N 1
ATOM 2158 C CA . GLY A 1 278 ? 2.200 23.352 -13.156 1.00 59.59 278 GLY A CA 1
ATOM 2159 C C . GLY A 1 278 ? 2.835 22.948 -14.486 1.00 59.59 278 GLY A C 1
ATOM 2160 O O . GLY A 1 278 ? 2.652 23.642 -15.482 1.00 59.59 278 GLY A O 1
ATOM 2161 N N . CYS A 1 279 ? 3.446 21.760 -14.543 1.00 56.81 279 CYS A N 1
ATOM 2162 C CA . CYS A 1 279 ? 3.993 21.204 -15.783 1.00 56.81 279 CYS A CA 1
ATOM 2163 C C . CYS A 1 279 ? 2.921 20.947 -16.860 1.00 56.81 279 CYS A C 1
ATOM 2165 O O . CYS A 1 279 ? 3.178 21.134 -18.048 1.00 56.81 279 CYS A O 1
ATOM 2167 N N . LEU A 1 280 ? 1.699 20.564 -16.471 1.00 55.62 280 LEU A N 1
ATOM 2168 C CA . LEU A 1 280 ? 0.607 20.286 -17.414 1.00 55.62 280 LEU A CA 1
ATOM 2169 C C . LEU A 1 280 ? -0.007 21.551 -18.029 1.00 55.62 280 LEU A C 1
ATOM 2171 O O . LEU A 1 280 ? -0.419 21.524 -19.190 1.00 55.62 280 LEU A O 1
ATOM 2175 N N . LYS A 1 281 ? -0.087 22.661 -17.282 1.00 57.69 281 LYS A N 1
ATOM 2176 C CA . LYS A 1 281 ? -0.642 23.918 -17.822 1.00 57.69 281 LYS A CA 1
ATOM 2177 C C . LYS A 1 281 ? 0.253 24.515 -18.908 1.00 57.69 281 LYS A C 1
ATOM 2179 O O . LYS A 1 281 ? -0.272 24.933 -19.937 1.00 57.69 281 LYS A O 1
ATOM 2184 N N . THR A 1 282 ? 1.573 24.464 -18.731 1.00 56.62 282 THR A N 1
ATOM 2185 C CA . THR A 1 282 ? 2.542 24.925 -19.741 1.00 56.62 282 THR A CA 1
ATOM 2186 C C . THR A 1 282 ? 2.447 24.115 -21.039 1.00 56.62 282 THR A C 1
ATOM 2188 O O . THR A 1 282 ? 2.545 24.679 -22.125 1.00 56.62 282 THR A O 1
ATOM 2191 N N . TYR A 1 283 ? 2.162 22.810 -20.946 1.00 51.41 283 TYR A N 1
ATOM 2192 C CA . TYR A 1 283 ? 1.952 21.946 -22.114 1.00 51.41 283 TYR A CA 1
ATOM 2193 C C . TYR A 1 283 ? 0.667 22.282 -22.891 1.00 51.41 283 TYR A C 1
ATOM 2195 O O . TYR A 1 283 ? 0.641 22.241 -24.119 1.00 51.41 283 TYR A O 1
ATOM 2203 N N . ARG A 1 284 ? -0.421 22.633 -22.190 1.00 52.44 284 ARG A N 1
ATOM 2204 C CA . ARG A 1 284 ? -1.719 22.902 -22.833 1.00 52.44 284 ARG A CA 1
ATOM 2205 C C . ARG A 1 284 ? -1.758 24.231 -23.590 1.00 52.44 284 ARG A C 1
ATOM 2207 O O . ARG A 1 284 ? -2.573 24.382 -24.491 1.00 52.44 284 ARG A O 1
ATOM 2214 N N . GLN A 1 285 ? -0.911 25.187 -23.217 1.00 54.94 285 GLN A N 1
ATOM 2215 C CA . GLN A 1 285 ? -0.921 26.539 -23.781 1.00 54.94 285 GLN A CA 1
ATOM 2216 C C . GLN A 1 285 ? 0.070 26.758 -24.925 1.00 54.94 285 GLN A C 1
ATOM 2218 O O . GLN A 1 285 ? 0.153 27.877 -25.418 1.00 54.94 285 GLN A O 1
ATOM 2223 N N . THR A 1 286 ? 0.800 25.737 -25.385 1.00 47.78 286 THR A N 1
ATOM 2224 C CA . THR A 1 286 ? 1.696 25.910 -26.536 1.00 47.78 286 THR A CA 1
ATOM 2225 C C . THR A 1 286 ? 0.861 26.111 -27.816 1.00 47.78 286 THR A C 1
ATOM 2227 O O . THR A 1 286 ? 0.207 25.161 -28.266 1.00 47.78 286 THR A O 1
ATOM 2230 N N . PRO A 1 287 ? 0.837 27.321 -28.413 1.00 44.69 287 PRO A N 1
ATOM 2231 C CA . PRO A 1 287 ? 0.057 27.595 -29.614 1.00 44.69 287 PRO A CA 1
ATOM 2232 C C . PRO A 1 287 ? 0.694 26.826 -30.774 1.00 44.69 287 PRO A C 1
ATOM 2234 O O . PRO A 1 287 ? 1.888 26.962 -31.028 1.00 44.69 287 PRO A O 1
ATOM 2237 N N . GLY A 1 288 ? -0.080 25.971 -31.443 1.00 53.62 288 GLY A N 1
ATOM 2238 C CA . GLY A 1 288 ? 0.415 25.120 -32.533 1.00 53.62 288 GLY A CA 1
ATOM 2239 C C . GLY A 1 288 ? 0.391 23.617 -32.247 1.00 53.62 288 GLY A C 1
ATOM 2240 O O . GLY A 1 288 ? 0.978 22.848 -33.007 1.00 53.62 288 GLY A O 1
ATOM 2241 N N . ASN A 1 289 ? -0.282 23.169 -31.182 1.00 45.97 289 ASN A N 1
ATOM 2242 C CA . ASN A 1 289 ? -0.634 21.759 -31.041 1.00 45.97 289 ASN A CA 1
ATOM 2243 C C . ASN A 1 289 ? -1.865 21.458 -31.931 1.00 45.97 289 ASN A C 1
ATOM 2245 O O . ASN A 1 289 ? -2.956 21.944 -31.616 1.00 45.97 289 ASN A O 1
ATOM 2249 N N . PRO A 1 290 ? -1.741 20.686 -33.032 1.00 53.00 290 PRO A N 1
ATOM 2250 C CA . PRO A 1 290 ? -2.846 20.424 -33.967 1.00 53.00 290 PRO A CA 1
ATOM 2251 C C . PRO A 1 290 ? -4.018 19.648 -33.338 1.00 53.00 290 PRO A C 1
ATOM 2253 O O . PRO A 1 290 ? -5.081 19.542 -33.939 1.00 53.00 290 PRO A O 1
ATOM 2256 N N . LEU A 1 291 ? -3.865 19.158 -32.103 1.00 51.16 291 LEU A N 1
ATOM 2257 C CA . LEU A 1 291 ? -4.918 18.504 -31.320 1.00 51.16 291 LEU A CA 1
ATOM 2258 C C . LEU A 1 291 ? -5.807 19.478 -30.525 1.00 51.16 291 LEU A C 1
ATOM 2260 O O . LEU A 1 291 ? -6.795 19.054 -29.935 1.00 51.16 291 LEU A O 1
ATOM 2264 N N . SER A 1 292 ? -5.493 20.779 -30.520 1.00 45.12 292 SER A N 1
ATOM 2265 C CA . SER A 1 292 ? -6.406 21.830 -30.037 1.00 45.12 292 SER A CA 1
ATOM 2266 C C . SER A 1 292 ? -7.277 22.402 -31.166 1.00 45.12 292 SER A C 1
ATOM 2268 O O . SER A 1 292 ? -7.877 23.470 -31.016 1.00 45.12 292 SER A O 1
ATOM 2270 N N . GLY A 1 293 ? -7.350 21.700 -32.300 1.00 45.31 293 GLY A N 1
ATOM 2271 C CA . GLY A 1 293 ? -8.404 21.889 -33.279 1.00 45.31 293 GLY A CA 1
ATOM 2272 C C . GLY A 1 293 ? -9.735 21.499 -32.649 1.00 45.31 293 GLY A C 1
ATOM 2273 O O . GLY A 1 293 ? -9.966 20.337 -32.334 1.00 45.31 293 GLY A O 1
ATOM 2274 N N . SER A 1 294 ? -10.562 22.516 -32.419 1.00 43.31 294 SER A N 1
ATOM 2275 C CA . SER A 1 294 ? -12.010 22.456 -32.241 1.00 43.31 294 SER A CA 1
ATOM 2276 C C . SER A 1 294 ? -12.616 21.117 -32.672 1.00 43.31 294 SER A C 1
ATOM 2278 O O . SER A 1 294 ? -12.462 20.707 -33.821 1.00 43.31 294 SER A O 1
ATOM 2280 N N . ALA A 1 295 ? -13.356 20.479 -31.764 1.00 42.22 295 ALA A N 1
ATOM 2281 C CA . ALA A 1 295 ? -14.276 19.391 -32.060 1.00 42.22 295 ALA A CA 1
ATOM 2282 C C . ALA A 1 295 ? -15.429 19.879 -32.963 1.00 42.22 295 ALA A C 1
ATOM 2284 O O . ALA A 1 295 ? -16.592 19.903 -32.571 1.00 42.22 295 ALA A O 1
ATOM 2285 N N . ARG A 1 296 ? -15.104 20.280 -34.192 1.00 45.16 296 ARG A N 1
ATOM 2286 C CA . ARG A 1 296 ? -16.000 20.200 -35.335 1.00 45.16 296 ARG A CA 1
ATOM 2287 C C . ARG A 1 296 ? -15.650 18.873 -35.997 1.00 45.16 296 ARG A C 1
ATOM 2289 O O . ARG A 1 296 ? -14.548 18.705 -36.509 1.00 45.16 296 ARG A O 1
ATOM 2296 N N . GLY A 1 297 ? -16.542 17.901 -35.819 1.00 46.59 297 GLY A N 1
ATOM 2297 C CA . GLY A 1 297 ? -16.279 16.497 -36.103 1.00 46.59 297 GLY A CA 1
ATOM 2298 C C . GLY A 1 297 ? -15.741 16.256 -37.516 1.00 46.59 297 GLY A C 1
ATOM 2299 O O . GLY A 1 297 ? -16.284 16.812 -38.472 1.00 46.59 297 GLY A O 1
ATOM 2300 N N . PRO A 1 298 ? -14.723 15.397 -37.678 1.00 39.59 298 PRO A N 1
ATOM 2301 C CA . PRO A 1 298 ? -14.513 14.736 -38.946 1.00 39.59 298 PRO A CA 1
ATOM 2302 C C . PRO A 1 298 ? -15.588 13.654 -39.081 1.00 39.59 298 PRO A C 1
ATOM 2304 O O . PRO A 1 298 ? -15.934 12.963 -38.119 1.00 39.59 298 PRO A O 1
ATOM 2307 N N . GLY A 1 299 ? -16.165 13.573 -40.276 1.00 43.34 299 GLY A N 1
ATOM 2308 C CA . GLY A 1 299 ? -17.224 12.638 -40.612 1.00 43.34 299 GLY A CA 1
ATOM 2309 C C . GLY A 1 299 ? -16.901 11.201 -40.212 1.00 43.34 299 GLY A C 1
ATOM 2310 O O . GLY A 1 299 ? -15.745 10.780 -40.156 1.00 43.34 299 GLY A O 1
ATOM 2311 N N . ARG A 1 300 ? -17.975 10.451 -39.953 1.00 39.69 300 ARG A N 1
ATOM 2312 C CA . ARG A 1 300 ? -17.968 8.990 -39.892 1.00 39.69 300 ARG A CA 1
ATOM 2313 C C . ARG A 1 300 ? -17.115 8.445 -41.037 1.00 39.69 300 ARG A C 1
ATOM 2315 O O . ARG A 1 300 ? -17.531 8.506 -42.190 1.00 39.69 300 ARG A O 1
ATOM 2322 N N . ILE A 1 301 ? -15.963 7.879 -40.708 1.00 41.50 301 ILE A N 1
ATOM 2323 C CA . ILE A 1 301 ? -15.322 6.900 -41.575 1.00 41.50 301 ILE A CA 1
ATOM 2324 C C . ILE A 1 301 ? -16.087 5.596 -41.316 1.00 41.50 301 ILE A C 1
ATOM 2326 O O . ILE A 1 301 ? -16.101 5.133 -40.170 1.00 41.50 301 ILE A O 1
ATOM 2330 N N . PRO A 1 302 ? -16.801 5.040 -42.308 1.00 41.03 302 PRO A N 1
ATOM 2331 C CA . PRO A 1 302 ? -17.473 3.765 -42.137 1.00 41.03 302 PRO A CA 1
ATOM 2332 C C . PRO A 1 302 ? -16.430 2.678 -41.873 1.00 41.03 302 PRO A C 1
ATOM 2334 O O . PRO A 1 302 ? -15.345 2.656 -42.454 1.00 41.03 302 PRO A O 1
ATOM 2337 N N . SER A 1 303 ? -16.767 1.779 -40.960 1.00 39.25 303 SER A N 1
ATOM 2338 C CA . SER A 1 303 ? -15.999 0.586 -40.642 1.00 39.25 303 SER A CA 1
ATOM 2339 C C . SER A 1 303 ? -15.716 -0.246 -41.911 1.00 39.25 303 SER A C 1
ATOM 2341 O O . SER A 1 303 ? -16.615 -0.431 -42.735 1.00 39.25 303 SER A O 1
ATOM 2343 N N . PRO A 1 304 ? -14.511 -0.833 -42.065 1.00 39.19 304 PRO A N 1
ATOM 2344 C CA . PRO A 1 304 ? -14.142 -1.657 -43.226 1.00 39.19 304 PRO A CA 1
ATOM 2345 C C . PRO A 1 304 ? -14.916 -2.987 -43.338 1.00 39.19 304 PRO A C 1
ATOM 2347 O O . PRO A 1 304 ? -14.661 -3.780 -44.238 1.00 39.19 304 PRO A O 1
ATOM 2350 N N . LEU A 1 305 ? -15.910 -3.219 -42.477 1.00 46.19 305 LEU A N 1
ATOM 2351 C CA . LEU A 1 305 ? -16.875 -4.313 -42.604 1.00 46.19 305 LEU A CA 1
ATOM 2352 C C . LEU A 1 305 ? -18.063 -3.984 -43.528 1.00 46.19 305 LEU A C 1
ATOM 2354 O O . LEU A 1 305 ? -18.831 -4.885 -43.842 1.00 46.19 305 LEU A O 1
ATOM 2358 N N . PHE A 1 306 ? -18.196 -2.740 -44.011 1.00 43.88 306 PHE A N 1
ATOM 2359 C CA . PHE A 1 306 ? -19.290 -2.330 -44.911 1.00 43.88 306 PHE A CA 1
ATOM 2360 C C . PHE A 1 306 ? -18.879 -2.152 -46.387 1.00 43.88 306 PHE A C 1
ATOM 2362 O O . PHE A 1 306 ? -19.734 -1.981 -47.249 1.00 43.88 306 PHE A O 1
ATOM 2369 N N . ALA A 1 307 ? -17.583 -2.229 -46.711 1.00 37.81 307 ALA A N 1
ATOM 2370 C CA . ALA A 1 307 ? -17.080 -2.050 -48.080 1.00 37.81 307 ALA A CA 1
ATOM 2371 C C . ALA A 1 307 ? -17.116 -3.335 -48.936 1.00 37.81 307 ALA A C 1
ATOM 2373 O O . ALA A 1 307 ? -16.830 -3.290 -50.130 1.00 37.81 307 ALA A O 1
ATOM 2374 N N . ARG A 1 308 ? -17.488 -4.488 -48.359 1.00 41.28 308 ARG A N 1
ATOM 2375 C CA . ARG A 1 308 ? -17.537 -5.770 -49.085 1.00 41.28 308 ARG A CA 1
ATOM 2376 C C . ARG A 1 308 ? -18.846 -6.006 -49.851 1.00 41.28 308 ARG A C 1
ATOM 2378 O O . ARG A 1 308 ? -18.935 -6.985 -50.581 1.00 41.28 308 ARG A O 1
ATOM 2385 N N . THR A 1 309 ? -19.829 -5.114 -49.726 1.00 45.66 309 THR A N 1
ATOM 2386 C CA . THR A 1 309 ? -21.171 -5.282 -50.315 1.00 45.66 309 THR A CA 1
ATOM 2387 C C . THR A 1 309 ? -21.411 -4.458 -51.587 1.00 45.66 309 THR A C 1
ATOM 2389 O O . THR A 1 309 ? -22.489 -4.561 -52.158 1.00 45.66 309 THR A O 1
ATOM 2392 N N . LEU A 1 310 ? -20.449 -3.646 -52.053 1.00 40.19 310 LEU A N 1
ATOM 2393 C CA . LEU A 1 310 ? -20.673 -2.693 -53.161 1.00 40.19 310 LEU A CA 1
ATOM 2394 C C . LEU A 1 310 ? -19.642 -2.713 -54.305 1.00 40.19 310 LEU A C 1
ATOM 2396 O O . LEU A 1 310 ? -19.644 -1.801 -55.119 1.00 40.19 310 LEU A O 1
ATOM 2400 N N . GLY A 1 311 ? -18.808 -3.752 -54.419 1.00 41.69 311 GLY A N 1
ATOM 2401 C CA . GLY A 1 311 ? -18.114 -4.097 -55.673 1.00 41.69 311 GLY A CA 1
ATOM 2402 C C . GLY A 1 311 ? -17.461 -2.943 -56.453 1.00 41.69 311 GLY A C 1
ATOM 2403 O O . GLY A 1 311 ? -17.794 -2.745 -57.617 1.00 41.69 311 GLY A O 1
ATOM 2404 N N . LEU A 1 312 ? -16.523 -2.204 -55.847 1.00 42.75 312 LEU A N 1
ATOM 2405 C CA . LEU A 1 312 ? -15.704 -1.211 -56.558 1.00 42.75 312 LEU A CA 1
ATOM 2406 C C . LEU A 1 312 ? -14.206 -1.564 -56.498 1.00 42.75 312 LEU A C 1
ATOM 2408 O O . LEU A 1 312 ? -13.745 -2.053 -55.461 1.00 42.75 312 LEU A O 1
ATOM 2412 N N . PRO A 1 313 ? -13.452 -1.352 -57.597 1.00 40.94 313 PRO A N 1
ATOM 2413 C CA . PRO A 1 313 ? -12.063 -1.778 -57.729 1.00 40.94 313 PRO A CA 1
ATOM 2414 C C . PRO A 1 313 ? -11.106 -0.840 -56.985 1.00 40.94 313 PRO A C 1
ATOM 2416 O O . PRO A 1 313 ? -11.353 0.357 -56.847 1.00 40.94 313 PRO A O 1
ATOM 2419 N N . GLY A 1 314 ? -10.020 -1.421 -56.474 1.00 40.44 314 GLY A N 1
ATOM 2420 C CA . GLY A 1 314 ? -9.028 -0.737 -55.658 1.00 40.44 314 GLY A CA 1
ATOM 2421 C C . GLY A 1 314 ? -7.953 -0.018 -56.461 1.00 40.44 314 GLY A C 1
ATOM 2422 O O . GLY A 1 314 ? -7.613 -0.433 -57.557 1.00 40.44 314 GLY A O 1
ATOM 2423 N N . GLU A 1 315 ? -7.384 1.013 -55.846 1.00 41.00 315 GLU A N 1
ATOM 2424 C CA . GLU A 1 315 ? -5.988 1.434 -55.968 1.00 41.00 315 GLU A CA 1
ATOM 2425 C C . GLU A 1 315 ? -5.766 2.564 -54.955 1.00 41.00 315 GLU A C 1
ATOM 2427 O O . GLU A 1 315 ? -6.546 3.506 -54.913 1.00 41.00 315 GLU A O 1
ATOM 2432 N N . PHE A 1 316 ? -4.768 2.413 -54.081 1.00 31.55 316 PHE A N 1
ATOM 2433 C CA . PHE A 1 316 ? -3.842 3.445 -53.583 1.00 31.55 316 PHE A CA 1
ATOM 2434 C C . PHE A 1 316 ? -3.179 2.947 -52.297 1.00 31.55 316 PHE A C 1
ATOM 2436 O O . PHE A 1 316 ? -3.649 3.141 -51.175 1.00 31.55 316 PHE A O 1
ATOM 2443 N N . ALA A 1 317 ? -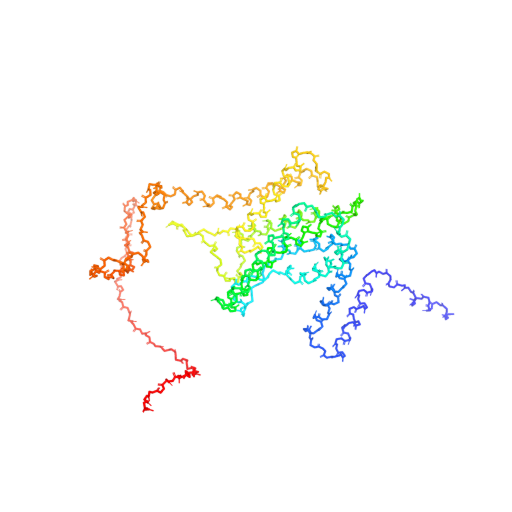2.051 2.273 -52.499 1.00 33.84 317 ALA A N 1
ATOM 2444 C CA . ALA A 1 317 ? -1.112 1.907 -51.461 1.00 33.84 317 ALA A CA 1
ATOM 2445 C C . ALA A 1 317 ? -0.070 3.021 -51.248 1.00 33.84 317 ALA A C 1
ATOM 2447 O O . ALA A 1 317 ? 0.342 3.713 -52.177 1.00 33.84 317 ALA A O 1
ATOM 2448 N N . SER A 1 318 ? 0.424 3.079 -50.009 1.00 33.19 318 SER A N 1
ATOM 2449 C CA . SER A 1 318 ? 1.776 3.497 -49.606 1.00 33.19 318 SER A CA 1
ATOM 2450 C C . SER A 1 318 ? 2.221 4.955 -49.817 1.00 33.19 318 SER A C 1
ATOM 2452 O O . SER A 1 318 ? 2.734 5.331 -50.866 1.00 33.19 318 SER A O 1
ATOM 2454 N N . ARG A 1 319 ? 2.246 5.727 -48.719 1.00 29.73 319 ARG A N 1
ATOM 2455 C CA . ARG A 1 319 ? 3.341 6.676 -48.446 1.00 29.73 319 ARG A CA 1
ATOM 2456 C C . ARG A 1 319 ? 3.869 6.480 -47.026 1.00 29.73 319 ARG A C 1
ATOM 2458 O O . ARG A 1 319 ? 3.193 6.779 -46.046 1.00 29.73 319 ARG A O 1
ATOM 2465 N N . GLN A 1 320 ? 5.087 5.949 -46.959 1.00 31.88 320 GLN A N 1
ATOM 2466 C CA . GLN A 1 320 ? 5.955 5.926 -45.786 1.00 31.88 320 GLN A CA 1
ATOM 2467 C C . GLN A 1 320 ? 6.388 7.360 -45.448 1.00 31.88 320 GLN A C 1
ATOM 2469 O O . GLN A 1 320 ? 6.827 8.100 -46.327 1.00 31.88 320 GLN A O 1
ATOM 2474 N N . PHE A 1 321 ? 6.290 7.749 -44.178 1.00 31.70 321 PHE A N 1
ATOM 2475 C CA . PHE A 1 321 ? 6.935 8.954 -43.661 1.00 31.70 321 PHE A CA 1
ATOM 2476 C C . PHE A 1 321 ? 8.380 8.614 -43.277 1.00 31.70 321 PHE A C 1
ATOM 2478 O O . PHE A 1 321 ? 8.611 7.880 -42.319 1.00 31.70 321 PHE A O 1
ATOM 2485 N N . GLY A 1 322 ? 9.343 9.137 -44.037 1.00 31.81 322 GLY A N 1
ATOM 2486 C CA . GLY A 1 322 ? 10.747 9.214 -43.626 1.00 31.81 322 GLY A CA 1
ATOM 2487 C C . GLY A 1 322 ? 11.000 10.435 -42.723 1.00 31.81 322 GLY A C 1
ATOM 2488 O O . GLY A 1 322 ? 10.216 11.389 -42.758 1.00 31.81 322 GLY A O 1
ATOM 2489 N N . PRO A 1 323 ? 12.069 10.433 -41.907 1.00 34.84 323 PRO A N 1
ATOM 2490 C CA . PRO A 1 323 ? 12.387 11.541 -41.011 1.00 34.84 323 PRO A CA 1
ATOM 2491 C C . PRO A 1 323 ? 12.993 12.729 -41.777 1.00 34.84 323 PRO A C 1
ATOM 2493 O O . PRO A 1 323 ? 13.824 12.558 -42.667 1.00 34.84 323 PRO A O 1
ATOM 2496 N N . ALA A 1 324 ? 12.573 13.943 -41.419 1.00 33.16 324 ALA A N 1
ATOM 2497 C CA . ALA A 1 324 ? 13.074 15.193 -41.990 1.00 33.16 324 ALA A CA 1
ATOM 2498 C C . ALA A 1 324 ? 14.453 15.583 -41.406 1.00 33.16 324 ALA A C 1
ATOM 2500 O O . ALA A 1 324 ? 14.704 15.316 -40.228 1.00 33.16 324 ALA A O 1
ATOM 2501 N N . PRO A 1 325 ? 15.337 16.244 -42.180 1.00 35.19 325 PRO A N 1
ATOM 2502 C CA . PRO A 1 325 ? 16.648 16.674 -41.702 1.00 35.19 325 PRO A CA 1
ATOM 2503 C C . PRO A 1 325 ? 16.569 17.963 -40.867 1.00 35.19 325 PRO A C 1
ATOM 2505 O O . PRO A 1 325 ? 15.833 18.896 -41.191 1.00 35.19 325 PRO A O 1
ATOM 2508 N N . CYS A 1 32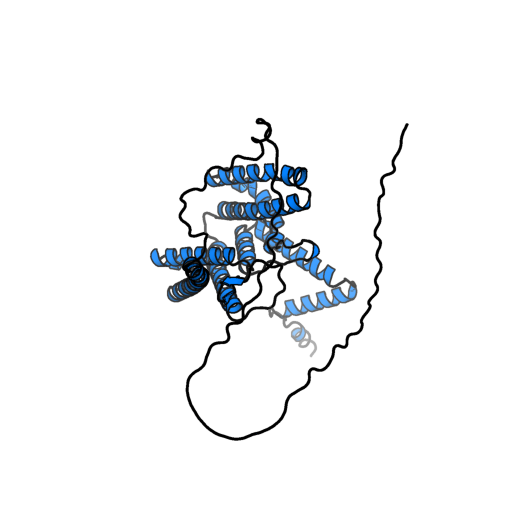6 ? 17.379 18.026 -39.806 1.00 30.20 326 CYS A N 1
ATOM 2509 C CA . CYS A 1 326 ? 17.610 19.229 -39.010 1.00 30.20 326 CYS A CA 1
ATOM 2510 C C . CYS A 1 326 ? 18.298 20.311 -39.853 1.00 30.20 326 CYS A C 1
ATOM 2512 O O . CYS A 1 326 ? 19.391 20.106 -40.380 1.00 30.20 326 CYS A O 1
ATOM 2514 N N . ARG A 1 327 ? 17.665 21.482 -39.945 1.00 30.91 327 ARG A N 1
ATOM 2515 C CA . ARG A 1 327 ? 18.213 22.695 -40.557 1.00 30.91 327 ARG A CA 1
ATOM 2516 C C . ARG A 1 327 ? 18.900 23.511 -39.458 1.00 30.91 327 ARG A C 1
ATOM 2518 O O . ARG A 1 327 ? 18.233 23.916 -38.511 1.00 30.91 327 ARG A O 1
ATOM 2525 N N . SER A 1 328 ? 20.214 23.719 -39.554 1.00 32.44 328 SER A N 1
ATOM 2526 C CA . SER A 1 328 ? 20.945 24.618 -38.656 1.00 32.44 328 SER A CA 1
ATOM 2527 C C . SER A 1 328 ? 20.768 26.063 -39.122 1.00 32.44 328 SER A C 1
ATOM 2529 O O . SER A 1 328 ? 21.236 26.420 -40.203 1.00 32.44 328 SER A O 1
ATOM 2531 N N . GLU A 1 329 ? 20.118 26.897 -38.317 1.00 33.47 329 GLU A N 1
ATOM 2532 C CA . GLU A 1 329 ? 20.162 28.349 -38.484 1.00 33.47 329 GLU A CA 1
ATOM 2533 C C . GLU A 1 329 ? 21.319 28.910 -37.653 1.00 33.47 329 GLU A C 1
ATOM 2535 O O . GLU A 1 329 ? 21.270 28.971 -36.427 1.00 33.47 329 GLU A O 1
ATOM 2540 N N . SER A 1 330 ? 22.386 29.297 -38.348 1.00 34.47 330 SER A N 1
ATOM 2541 C CA . SER A 1 330 ? 23.419 30.202 -37.857 1.00 34.47 330 SER A CA 1
ATOM 2542 C C . SER A 1 330 ? 23.036 31.625 -38.264 1.00 34.47 330 SER A C 1
ATOM 2544 O O . SER A 1 330 ? 22.998 31.932 -39.455 1.00 34.47 330 SER A O 1
ATOM 2546 N N . GLY A 1 331 ? 22.762 32.490 -37.291 1.00 31.38 331 GLY A N 1
ATOM 2547 C CA . GLY A 1 331 ? 22.437 33.890 -37.548 1.00 31.38 331 GLY A CA 1
ATOM 2548 C C . GLY A 1 331 ? 22.452 34.724 -36.275 1.00 31.38 331 GLY A C 1
ATOM 2549 O O . GLY A 1 331 ? 21.397 35.052 -35.747 1.00 31.38 331 GLY A O 1
ATOM 2550 N N . VAL A 1 332 ? 23.644 35.067 -35.783 1.00 33.56 332 VAL A N 1
ATOM 2551 C CA . VAL A 1 332 ? 23.829 36.149 -34.805 1.00 33.56 332 VAL A CA 1
ATOM 2552 C C . VAL A 1 332 ? 25.092 36.922 -35.183 1.00 33.56 332 VAL A C 1
ATOM 2554 O O . VAL A 1 332 ? 26.200 36.544 -34.821 1.00 33.56 332 VAL A O 1
ATOM 2557 N N . GLU A 1 333 ? 24.908 38.022 -35.912 1.00 36.00 333 GLU A N 1
ATOM 2558 C CA . GLU A 1 333 ? 25.882 39.108 -36.023 1.00 36.00 333 GLU A CA 1
ATOM 2559 C C . GLU A 1 333 ? 25.245 40.398 -35.494 1.00 36.00 333 GLU A C 1
ATOM 2561 O O . GLU A 1 333 ? 24.276 40.896 -36.067 1.00 36.00 333 GLU A O 1
ATOM 2566 N N . ARG A 1 334 ? 25.818 40.922 -34.403 1.00 33.00 334 ARG A N 1
ATOM 2567 C CA . ARG A 1 334 ? 26.198 42.329 -34.144 1.00 33.00 334 ARG A CA 1
ATOM 2568 C C . ARG A 1 334 ? 26.164 42.613 -32.645 1.00 33.00 334 ARG A C 1
ATOM 2570 O O . ARG A 1 334 ? 25.096 42.802 -32.077 1.00 33.00 334 ARG A O 1
ATOM 2577 N N . ALA A 1 335 ? 27.342 42.764 -32.046 1.00 33.19 335 ALA A N 1
ATOM 2578 C CA . ALA A 1 335 ? 27.823 44.071 -31.592 1.00 33.19 335 ALA A CA 1
ATOM 2579 C C . ALA A 1 335 ? 29.198 43.945 -30.908 1.00 33.19 335 ALA A C 1
ATOM 2581 O O . ALA A 1 335 ? 29.412 43.044 -30.108 1.00 33.19 335 ALA A O 1
ATOM 2582 N N . LEU A 1 336 ? 30.039 44.953 -31.177 1.00 33.91 336 LEU A N 1
ATOM 2583 C CA . LEU A 1 336 ? 31.197 45.437 -30.408 1.00 33.91 336 LEU A CA 1
ATOM 2584 C C . LEU A 1 336 ? 32.572 44.766 -30.591 1.00 33.91 336 LEU A C 1
ATOM 2586 O O . LEU A 1 336 ? 32.843 43.688 -30.086 1.00 33.91 336 LEU A O 1
ATOM 2590 N N . GLY A 1 337 ? 33.492 45.568 -31.148 1.00 31.22 337 GLY A N 1
ATOM 2591 C CA . GLY A 1 337 ? 34.809 45.774 -30.533 1.00 31.22 337 GLY A CA 1
ATOM 2592 C C . GLY A 1 337 ? 36.018 45.240 -31.297 1.00 31.22 337 GLY A C 1
ATOM 2593 O O . GLY A 1 337 ? 36.388 44.086 -31.147 1.00 31.22 337 GLY A O 1
ATOM 2594 N N . LYS A 1 338 ? 36.683 46.128 -32.049 1.00 37.34 338 LYS A N 1
ATOM 2595 C CA . LYS A 1 338 ? 38.047 45.963 -32.583 1.00 37.34 338 LYS A CA 1
ATOM 2596 C C . LYS A 1 338 ? 39.041 45.528 -31.493 1.00 37.34 338 LYS A C 1
ATOM 2598 O O . LYS A 1 338 ? 39.095 46.195 -30.464 1.00 37.34 338 LYS A O 1
ATOM 2603 N N . LEU A 1 339 ? 39.915 44.567 -31.803 1.00 34.00 339 LEU A N 1
ATOM 2604 C CA . LEU A 1 339 ? 41.376 44.694 -31.662 1.00 34.00 339 LEU A CA 1
ATOM 2605 C C . LEU A 1 339 ? 42.104 43.520 -32.338 1.00 34.00 339 LEU A C 1
ATOM 2607 O O . LEU A 1 339 ? 41.559 42.437 -32.511 1.00 34.00 339 LEU A O 1
ATOM 2611 N N . ASP A 1 340 ? 43.307 43.846 -32.789 1.00 38.56 340 ASP A N 1
ATOM 2612 C CA . ASP A 1 340 ? 44.125 43.222 -33.826 1.00 38.56 340 ASP A CA 1
ATOM 2613 C C . ASP A 1 340 ? 44.956 42.004 -33.360 1.00 38.56 340 ASP A C 1
ATOM 2615 O O . ASP A 1 340 ? 45.112 41.769 -32.163 1.00 38.56 340 ASP A O 1
ATOM 2619 N N . HIS A 1 341 ? 45.588 41.357 -34.350 1.00 35.50 341 HIS A N 1
ATOM 2620 C CA . HIS A 1 341 ? 46.683 40.367 -34.322 1.00 35.50 341 HIS A CA 1
ATOM 2621 C C . HIS A 1 341 ? 46.378 38.859 -34.288 1.00 35.50 341 HIS A C 1
ATOM 2623 O O . HIS A 1 341 ? 45.797 38.318 -33.354 1.00 35.50 341 HIS A O 1
ATOM 2629 N N . GLY A 1 342 ? 46.989 38.153 -35.253 1.00 31.61 342 GLY A N 1
ATOM 2630 C CA . GLY A 1 342 ? 47.515 36.804 -35.022 1.00 31.61 342 GLY A CA 1
ATOM 2631 C C . GLY A 1 342 ? 47.252 35.789 -36.129 1.00 31.61 342 GLY A C 1
ATOM 2632 O O . GLY A 1 342 ? 46.352 34.966 -36.037 1.00 31.61 342 GLY A O 1
ATOM 2633 N N . SER A 1 343 ? 48.094 35.807 -37.153 1.00 38.38 343 SER A N 1
ATOM 2634 C CA . SER A 1 343 ? 48.232 34.807 -38.214 1.00 38.38 343 SER A CA 1
ATOM 2635 C C . SER A 1 343 ? 48.585 33.399 -37.698 1.00 38.38 343 SER A C 1
ATOM 2637 O O . SER A 1 343 ? 49.563 33.286 -36.959 1.00 38.38 343 SER A O 1
ATOM 2639 N N . ARG A 1 344 ? 47.870 32.334 -38.150 1.00 34.50 344 ARG A N 1
ATOM 2640 C CA . ARG A 1 344 ? 48.342 30.921 -38.346 1.00 34.50 344 ARG A CA 1
ATOM 2641 C C . ARG A 1 344 ? 47.228 29.933 -38.823 1.00 34.50 344 ARG A C 1
ATOM 2643 O O . ARG A 1 344 ? 46.074 30.340 -38.837 1.00 34.50 344 ARG A O 1
ATOM 2650 N N . PRO A 1 345 ? 47.547 28.709 -39.331 1.00 46.75 345 PRO A N 1
ATOM 2651 C CA . PRO A 1 345 ? 47.146 28.194 -40.660 1.00 46.75 345 PRO A CA 1
ATOM 2652 C C . PRO A 1 345 ? 46.039 27.101 -40.655 1.00 46.75 345 PRO A C 1
ATOM 2654 O O . PRO A 1 345 ? 45.585 26.700 -39.584 1.00 46.75 345 PRO A O 1
ATOM 2657 N N . PRO A 1 346 ? 45.609 26.580 -41.834 1.00 43.25 346 PRO A N 1
ATOM 2658 C CA . PRO A 1 346 ? 44.484 25.644 -41.936 1.00 43.25 346 PRO A CA 1
ATOM 2659 C C . PRO A 1 346 ? 44.832 24.209 -41.504 1.00 43.25 346 PRO A C 1
ATOM 2661 O O . PRO A 1 346 ? 45.838 23.636 -41.924 1.00 43.25 346 PRO A O 1
ATOM 2664 N N . CYS A 1 347 ? 43.943 23.596 -40.718 1.00 33.44 347 CYS A N 1
ATOM 2665 C CA . CYS A 1 347 ? 43.984 22.168 -40.410 1.00 33.44 347 CYS A CA 1
ATOM 2666 C C . CYS A 1 347 ? 43.377 21.342 -41.557 1.00 33.44 347 CYS A C 1
ATOM 2668 O O . CYS A 1 347 ? 42.240 21.562 -41.972 1.00 33.44 347 CYS A O 1
ATOM 2670 N N . ARG A 1 348 ? 44.157 20.368 -42.045 1.00 34.59 348 ARG A N 1
ATOM 2671 C CA . ARG A 1 348 ? 43.726 19.261 -42.915 1.00 34.59 348 ARG A CA 1
ATOM 2672 C C . ARG A 1 348 ? 42.754 18.316 -42.185 1.00 34.59 348 ARG A C 1
ATOM 2674 O O . ARG A 1 348 ? 42.879 18.154 -40.972 1.00 34.59 348 ARG A O 1
ATOM 2681 N N . PRO A 1 349 ? 41.876 17.605 -42.916 1.00 39.34 349 PRO A N 1
ATOM 2682 C CA . PRO A 1 349 ? 41.103 16.496 -42.372 1.00 39.34 349 PRO A CA 1
ATOM 2683 C C . PRO A 1 349 ? 41.976 15.235 -42.285 1.00 39.34 349 PRO A C 1
ATOM 2685 O O . PRO A 1 349 ? 42.587 14.825 -43.274 1.00 39.34 349 PRO A O 1
ATOM 2688 N N . SER A 1 350 ? 42.029 14.621 -41.103 1.00 35.75 350 SER A N 1
ATOM 2689 C CA . SER A 1 350 ? 42.646 13.308 -40.903 1.00 35.75 350 SER A CA 1
ATOM 2690 C C . SER A 1 350 ? 41.614 12.194 -41.006 1.00 35.75 350 SER A C 1
ATOM 2692 O O . SER A 1 350 ? 40.448 12.336 -40.644 1.00 35.75 350 SER A O 1
ATOM 2694 N N . ALA A 1 351 ? 42.112 11.102 -41.565 1.00 34.97 351 ALA A N 1
ATOM 2695 C CA . ALA A 1 351 ? 41.404 9.988 -42.141 1.00 34.97 351 ALA A CA 1
ATOM 2696 C C . ALA A 1 351 ? 40.717 9.050 -41.139 1.00 34.97 351 ALA A C 1
ATOM 2698 O O . ALA A 1 351 ? 41.110 8.886 -39.987 1.00 34.97 351 ALA A O 1
ATOM 2699 N N . VAL A 1 352 ? 39.721 8.380 -41.711 1.00 40.69 352 VAL A N 1
ATOM 2700 C CA . VAL A 1 352 ? 39.144 7.083 -41.365 1.00 40.69 352 VAL A CA 1
ATOM 2701 C C . VAL A 1 352 ? 40.207 6.066 -40.937 1.00 40.69 352 VAL A C 1
ATOM 2703 O O . VAL A 1 352 ? 41.134 5.785 -41.692 1.00 40.69 352 VAL A O 1
ATOM 2706 N N . LEU A 1 353 ? 39.996 5.437 -39.780 1.00 35.75 353 LEU A N 1
ATOM 2707 C CA . LEU A 1 353 ? 40.514 4.105 -39.463 1.00 35.75 353 LEU A CA 1
ATOM 2708 C C . LEU A 1 353 ? 39.615 3.441 -38.408 1.00 35.75 353 LEU A C 1
ATOM 2710 O O . LEU A 1 353 ? 39.631 3.792 -37.232 1.00 35.75 353 LEU A O 1
ATOM 2714 N N . ALA A 1 354 ? 38.822 2.469 -38.858 1.00 40.56 354 ALA A N 1
ATOM 2715 C CA . ALA A 1 354 ? 38.432 1.315 -38.048 1.00 40.56 354 ALA A CA 1
ATOM 2716 C C . ALA A 1 354 ? 39.621 0.323 -38.060 1.00 40.56 354 ALA A C 1
ATOM 2718 O O . ALA A 1 354 ? 40.386 0.356 -39.029 1.00 40.56 354 ALA A O 1
ATOM 2719 N N . PRO A 1 355 ? 39.800 -0.570 -3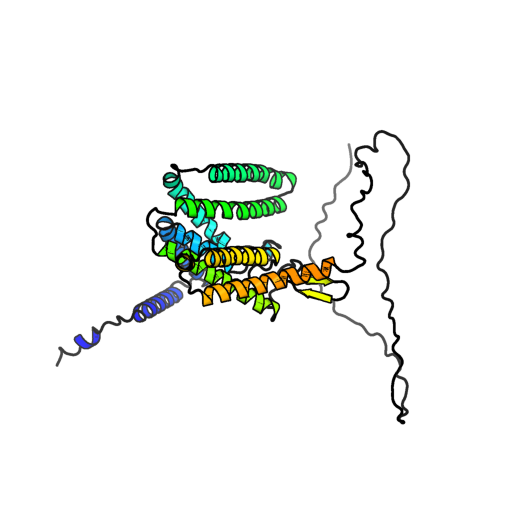7.063 1.00 47.28 355 PRO A N 1
ATOM 2720 C CA . PRO A 1 355 ? 38.965 -1.777 -37.040 1.00 47.28 355 PRO A CA 1
ATOM 2721 C C . PRO A 1 355 ? 38.712 -2.419 -35.658 1.00 47.28 355 PRO A C 1
ATOM 2723 O O . PRO A 1 355 ? 39.471 -2.268 -34.710 1.00 47.28 355 PRO A O 1
ATOM 2726 N N . GLY A 1 356 ? 37.686 -3.275 -35.633 1.00 31.73 356 GLY A N 1
ATOM 2727 C CA . GLY A 1 356 ? 37.788 -4.603 -35.026 1.00 31.73 356 GLY A CA 1
ATOM 2728 C C . GLY A 1 356 ? 37.470 -4.728 -33.539 1.00 31.73 356 GLY A C 1
ATOM 2729 O O . GLY A 1 356 ? 38.337 -4.554 -32.695 1.00 31.73 356 GLY A O 1
ATOM 2730 N N . ASN A 1 357 ? 36.285 -5.260 -33.227 1.00 36.50 357 ASN A N 1
ATOM 2731 C CA . ASN A 1 357 ? 36.272 -6.408 -32.329 1.00 36.50 357 ASN A CA 1
ATOM 2732 C C . ASN A 1 357 ? 35.105 -7.357 -32.606 1.00 36.50 357 ASN A C 1
ATOM 2734 O O . ASN A 1 357 ? 33.936 -6.981 -32.649 1.00 36.50 357 ASN A O 1
ATOM 2738 N N . ARG A 1 358 ? 35.498 -8.605 -32.847 1.00 34.59 358 ARG A N 1
ATOM 2739 C CA . ARG A 1 358 ? 34.699 -9.776 -33.184 1.00 34.59 358 ARG A CA 1
ATOM 2740 C C . ARG A 1 358 ? 34.524 -10.551 -31.877 1.00 34.59 358 ARG A C 1
ATOM 2742 O O . ARG A 1 358 ? 35.511 -11.055 -31.355 1.00 34.59 358 ARG A O 1
ATOM 2749 N N . ILE A 1 359 ? 33.302 -10.664 -31.359 1.00 43.34 359 ILE A N 1
ATOM 2750 C CA . ILE A 1 359 ? 32.972 -11.649 -30.320 1.00 43.34 359 ILE A CA 1
ATOM 2751 C C . ILE A 1 359 ? 31.939 -12.604 -30.904 1.00 43.34 359 ILE A C 1
ATOM 2753 O O . ILE A 1 359 ? 30.822 -12.224 -31.248 1.00 43.34 359 ILE A O 1
ATOM 2757 N N . GLN A 1 360 ? 32.389 -13.844 -31.067 1.00 36.03 360 GLN A N 1
ATOM 2758 C CA . GLN A 1 360 ? 31.595 -15.016 -31.388 1.00 36.03 360 GLN A CA 1
ATOM 2759 C C . GLN A 1 360 ? 30.720 -15.381 -30.187 1.00 36.03 360 GLN A C 1
ATOM 2761 O O . GLN A 1 360 ? 31.217 -15.461 -29.066 1.00 36.03 360 GLN A O 1
ATOM 2766 N N . ASN A 1 361 ? 29.451 -15.698 -30.430 1.00 34.56 361 ASN A N 1
ATOM 2767 C CA . ASN A 1 361 ? 28.790 -16.760 -29.681 1.00 34.56 361 ASN A CA 1
ATOM 2768 C C . ASN A 1 361 ? 27.686 -17.397 -30.545 1.00 34.56 361 ASN A C 1
ATOM 2770 O O . ASN A 1 361 ? 26.859 -16.662 -31.090 1.00 34.56 361 ASN A O 1
ATOM 2774 N N . PRO A 1 362 ? 27.672 -18.731 -30.719 1.00 49.22 362 PRO A N 1
ATOM 2775 C CA . PRO A 1 362 ? 26.672 -19.429 -31.512 1.00 49.22 362 PRO A CA 1
ATOM 2776 C C . PRO A 1 362 ? 25.548 -19.941 -30.607 1.00 49.22 362 PRO A C 1
ATOM 2778 O O . PRO A 1 362 ? 25.809 -20.509 -29.550 1.00 49.22 362 PRO A O 1
ATOM 2781 N N . SER A 1 363 ? 24.289 -19.804 -31.020 1.00 34.03 363 SER A N 1
ATOM 2782 C CA . SER A 1 363 ? 23.187 -20.598 -30.461 1.00 34.03 363 SER A CA 1
ATOM 2783 C C . SER A 1 363 ? 22.028 -20.691 -31.454 1.00 34.03 363 SER A C 1
ATOM 2785 O O . SER A 1 363 ? 21.222 -19.780 -31.585 1.00 34.03 363 SER A O 1
ATOM 2787 N N . VAL A 1 364 ? 22.027 -21.814 -32.176 1.00 38.06 364 VAL A N 1
ATOM 2788 C CA . VAL A 1 364 ? 20.879 -22.686 -32.473 1.00 38.06 364 VAL A CA 1
ATOM 2789 C C . VAL A 1 364 ? 19.574 -21.996 -32.907 1.00 38.06 364 VAL A C 1
ATOM 2791 O O . VAL A 1 364 ? 18.701 -21.707 -32.095 1.00 38.06 364 VAL A O 1
ATOM 2794 N N . TYR A 1 365 ? 19.392 -21.864 -34.224 1.00 33.41 365 TYR A N 1
ATOM 2795 C CA . TYR A 1 365 ? 18.066 -21.791 -34.842 1.00 33.41 365 TYR A CA 1
ATOM 2796 C C . TYR A 1 365 ? 17.598 -23.212 -35.172 1.00 33.41 365 TYR A C 1
ATOM 2798 O O . TYR A 1 365 ? 18.152 -23.869 -36.052 1.00 33.41 365 TYR A O 1
ATOM 2806 N N . LEU A 1 366 ? 16.576 -23.682 -34.459 1.00 36.12 366 LEU A N 1
ATOM 2807 C CA . LEU A 1 366 ? 15.837 -24.897 -34.788 1.00 36.12 366 LEU A CA 1
ATOM 2808 C C . LEU A 1 366 ? 14.741 -24.506 -35.788 1.00 36.12 366 LEU A C 1
ATOM 2810 O O . LEU A 1 366 ? 13.713 -23.940 -35.423 1.00 36.12 366 LEU A O 1
ATOM 2814 N N . ALA A 1 367 ? 15.017 -24.742 -37.070 1.00 35.53 367 ALA A N 1
ATOM 2815 C CA . ALA A 1 367 ? 14.065 -24.583 -38.159 1.00 35.53 367 ALA A CA 1
ATOM 2816 C C . ALA A 1 367 ? 13.175 -25.834 -38.245 1.00 35.53 367 ALA A C 1
ATOM 2818 O O . ALA A 1 367 ? 13.652 -26.924 -38.554 1.00 35.53 367 ALA A O 1
ATOM 2819 N N . LEU A 1 368 ? 11.879 -25.673 -37.980 1.00 37.66 368 LEU A N 1
ATOM 2820 C CA . LEU A 1 368 ? 10.851 -26.649 -38.340 1.00 37.66 368 LEU A CA 1
ATOM 2821 C C . LEU A 1 368 ? 10.377 -26.334 -39.761 1.00 37.66 368 LEU A C 1
ATOM 2823 O O . LEU A 1 368 ? 9.701 -25.336 -40.000 1.00 37.66 368 LEU A O 1
ATOM 2827 N N . SER A 1 369 ? 10.782 -27.190 -40.696 1.00 39.72 369 SER A N 1
ATOM 2828 C CA . SER A 1 369 ? 10.296 -27.228 -42.074 1.00 39.72 369 SER A CA 1
ATOM 2829 C C . SER A 1 369 ? 9.031 -28.096 -42.151 1.00 39.72 369 SER A C 1
ATOM 2831 O O . SER A 1 369 ? 9.046 -29.199 -41.599 1.00 39.72 369 SER A O 1
ATOM 2833 N N . PRO A 1 370 ? 7.945 -27.668 -42.820 1.00 55.22 370 PRO A N 1
ATOM 2834 C CA . PRO A 1 370 ? 6.831 -28.548 -43.144 1.00 55.22 370 PRO A CA 1
ATOM 2835 C C . PRO A 1 370 ? 7.107 -29.308 -44.453 1.00 55.22 370 PRO A C 1
ATOM 2837 O O . PRO A 1 370 ? 7.491 -28.727 -45.468 1.00 55.22 370 PRO A O 1
ATOM 2840 N N . ALA A 1 371 ? 6.897 -30.623 -44.425 1.00 52.16 371 ALA A N 1
ATOM 2841 C CA . ALA A 1 371 ? 6.962 -31.494 -45.595 1.00 52.16 371 ALA A CA 1
ATOM 2842 C C . ALA A 1 371 ? 5.769 -31.260 -46.549 1.00 52.16 371 ALA A C 1
ATOM 2844 O O . ALA A 1 371 ? 4.650 -31.057 -46.069 1.00 52.16 371 ALA A O 1
ATOM 2845 N N . PRO A 1 372 ? 5.962 -31.350 -47.880 1.00 62.56 372 PRO A N 1
ATOM 2846 C CA . PRO A 1 372 ? 4.870 -31.442 -48.840 1.00 62.56 372 PRO A CA 1
ATOM 2847 C C . PRO A 1 372 ? 4.704 -32.857 -49.433 1.00 62.56 372 PRO A C 1
ATOM 2849 O O . PRO A 1 372 ? 5.630 -33.664 -49.425 1.00 62.56 372 PRO A O 1
ATOM 2852 N N . HIS A 1 373 ? 3.528 -33.051 -50.049 1.00 46.25 373 HIS A N 1
ATOM 2853 C CA . HIS A 1 373 ? 3.120 -34.078 -51.030 1.00 46.25 373 HIS A CA 1
ATOM 2854 C C . HIS A 1 373 ? 2.560 -35.414 -50.504 1.00 46.25 373 HIS A C 1
ATOM 2856 O O . HIS A 1 373 ? 3.223 -36.167 -49.808 1.00 46.25 373 HIS A O 1
ATOM 2862 N N . HIS A 1 374 ? 1.244 -35.631 -50.666 1.00 50.81 374 HIS A N 1
ATOM 2863 C CA . HIS A 1 374 ? 0.506 -36.145 -51.850 1.00 50.81 374 HIS A CA 1
ATOM 2864 C C . HIS A 1 374 ? 0.603 -37.672 -51.999 1.00 50.81 374 HIS A C 1
ATOM 2866 O O . HIS A 1 374 ? 1.556 -38.172 -52.587 1.00 50.81 374 HIS A O 1
ATOM 2872 N N . ARG A 1 375 ? -0.447 -38.394 -51.601 1.00 52.59 375 ARG A N 1
ATOM 2873 C CA . ARG A 1 375 ? -1.482 -38.972 -52.479 1.00 52.59 375 ARG A CA 1
ATOM 2874 C C . ARG A 1 375 ? -2.554 -39.651 -51.642 1.00 52.59 375 ARG A C 1
ATOM 2876 O O . ARG A 1 375 ? -2.191 -40.182 -50.572 1.00 52.59 375 ARG A O 1
#